Protein AF-A0A921I292-F1 (afdb_monomer_lite)

Structure (mmCIF, N/CA/C/O backbone):
data_AF-A0A921I292-F1
#
_entry.id   AF-A0A921I292-F1
#
loop_
_atom_site.group_PDB
_atom_site.id
_atom_site.type_symbol
_atom_site.label_atom_id
_atom_site.label_alt_id
_atom_site.label_comp_id
_atom_site.label_asym_id
_atom_site.label_entity_id
_atom_site.label_seq_id
_atom_site.pdbx_PDB_ins_code
_atom_site.Cartn_x
_atom_site.Cartn_y
_atom_site.Cartn_z
_atom_site.occupancy
_atom_site.B_iso_or_equiv
_atom_site.auth_seq_id
_atom_site.auth_comp_id
_atom_site.auth_asym_id
_atom_site.auth_atom_id
_atom_site.pdbx_PDB_model_num
ATOM 1 N N . MET A 1 1 ? 20.360 -8.940 -9.419 1.00 85.31 1 MET A N 1
ATOM 2 C CA . MET A 1 1 ? 18.921 -9.292 -9.342 1.00 85.31 1 MET A CA 1
ATOM 3 C C . MET A 1 1 ? 18.353 -9.293 -10.749 1.00 85.31 1 MET A C 1
ATOM 5 O O . MET A 1 1 ? 18.567 -8.322 -11.462 1.00 85.31 1 MET A O 1
ATOM 9 N N . ARG A 1 2 ? 17.648 -10.358 -11.144 1.00 90.44 2 ARG A N 1
ATOM 10 C CA . ARG A 1 2 ? 16.913 -10.426 -12.415 1.00 90.44 2 ARG A CA 1
ATOM 11 C C . ARG A 1 2 ? 15.430 -10.169 -12.155 1.00 90.44 2 ARG A C 1
ATOM 13 O O . ARG A 1 2 ? 14.880 -10.734 -11.214 1.00 90.44 2 ARG A O 1
ATOM 20 N N . TYR A 1 3 ? 14.807 -9.328 -12.969 1.00 89.00 3 TYR A N 1
ATOM 21 C CA . TYR A 1 3 ? 13.394 -8.970 -12.884 1.00 89.00 3 TYR A CA 1
ATOM 22 C C . TYR A 1 3 ? 12.724 -9.167 -14.245 1.00 89.00 3 TYR A C 1
ATOM 24 O O . TYR A 1 3 ? 13.229 -8.684 -15.257 1.00 89.00 3 TYR A O 1
ATOM 32 N N . THR A 1 4 ? 11.608 -9.893 -14.266 1.00 89.19 4 THR A N 1
ATOM 33 C CA . THR A 1 4 ? 10.878 -10.253 -15.495 1.00 89.19 4 THR A CA 1
ATOM 34 C C . THR A 1 4 ? 9.365 -10.027 -15.394 1.00 89.19 4 THR A C 1
ATOM 36 O O . THR A 1 4 ? 8.661 -10.272 -16.366 1.00 89.19 4 THR A O 1
ATOM 39 N N . ASP A 1 5 ? 8.842 -9.586 -14.242 1.00 87.69 5 ASP A N 1
ATOM 40 C CA . ASP A 1 5 ? 7.397 -9.367 -14.037 1.00 87.69 5 ASP A CA 1
ATOM 41 C C . ASP A 1 5 ? 6.979 -8.006 -14.613 1.00 87.69 5 ASP A C 1
ATOM 43 O O . ASP A 1 5 ? 6.753 -7.046 -13.883 1.00 87.69 5 ASP A O 1
ATOM 47 N N . PHE A 1 6 ? 6.944 -7.904 -15.942 1.00 86.19 6 PHE A N 1
ATOM 48 C CA . PHE A 1 6 ? 6.505 -6.703 -16.650 1.00 86.19 6 PHE A CA 1
ATOM 49 C C . PHE A 1 6 ? 5.076 -6.852 -17.170 1.00 86.19 6 PHE A C 1
ATOM 51 O O . PHE A 1 6 ? 4.727 -7.831 -17.829 1.00 86.19 6 PHE A O 1
ATOM 58 N N . HIS A 1 7 ? 4.258 -5.829 -16.942 1.00 86.38 7 HIS A N 1
ATOM 59 C CA . HIS A 1 7 ? 2.909 -5.710 -17.485 1.00 86.38 7 HIS A CA 1
ATOM 60 C C . HIS A 1 7 ? 2.916 -4.760 -18.686 1.00 86.38 7 HIS A C 1
ATOM 62 O O . HIS A 1 7 ? 2.647 -3.568 -18.548 1.00 86.38 7 HIS A O 1
ATOM 68 N N . ILE A 1 8 ? 3.284 -5.274 -19.859 1.00 87.38 8 ILE A N 1
ATOM 69 C CA . ILE A 1 8 ? 3.409 -4.476 -21.087 1.00 87.38 8 ILE A CA 1
ATOM 70 C C . ILE A 1 8 ? 2.078 -4.438 -21.838 1.00 87.38 8 ILE A C 1
ATOM 72 O O . ILE A 1 8 ? 1.461 -5.475 -22.080 1.00 87.38 8 ILE A O 1
ATOM 76 N N . SER A 1 9 ? 1.651 -3.240 -22.232 1.00 85.75 9 SER A N 1
ATOM 77 C CA . SER A 1 9 ? 0.504 -3.025 -23.114 1.00 85.75 9 SER A CA 1
ATOM 78 C C . SER A 1 9 ? 0.921 -2.187 -24.318 1.00 85.75 9 SER A C 1
ATOM 80 O O . SER A 1 9 ? 1.410 -1.066 -24.192 1.00 85.75 9 SER A O 1
ATOM 82 N N . ILE A 1 10 ? 0.733 -2.720 -25.520 1.00 82.12 10 ILE A N 1
ATOM 83 C CA . ILE A 1 10 ? 1.115 -2.022 -26.746 1.00 82.12 10 ILE A CA 1
ATOM 84 C C . ILE A 1 10 ? -0.141 -1.359 -27.309 1.00 82.12 10 ILE A C 1
ATOM 86 O O . ILE A 1 10 ? -1.095 -2.039 -27.677 1.00 82.12 10 ILE A O 1
ATOM 90 N N . SER A 1 11 ? -0.158 -0.024 -27.324 1.00 79.31 11 SER A N 1
ATOM 91 C CA . SER A 1 11 ? -1.245 0.771 -27.898 1.00 79.31 11 SER A CA 1
ATOM 92 C C . SER A 1 11 ? -0.832 1.274 -29.271 1.00 79.31 11 SER A C 1
ATOM 94 O O . SER A 1 11 ? 0.197 1.945 -29.392 1.00 79.31 11 SER A O 1
ATOM 96 N N . ALA A 1 12 ? -1.656 1.002 -30.286 1.00 76.56 12 ALA A N 1
ATOM 97 C CA . ALA A 1 12 ? -1.381 1.453 -31.642 1.00 76.56 12 ALA A CA 1
ATOM 98 C C . ALA A 1 12 ? -1.211 2.978 -31.709 1.00 76.56 12 ALA A C 1
ATOM 100 O O . ALA A 1 12 ? -0.274 3.493 -32.315 1.00 76.56 12 ALA A O 1
ATOM 101 N N . GLU A 1 13 ? -2.052 3.709 -30.977 1.00 75.62 13 GLU A N 1
ATOM 102 C CA . GLU A 1 13 ? -1.988 5.165 -30.915 1.00 75.62 13 GLU A CA 1
ATOM 103 C C . GLU A 1 13 ? -0.668 5.666 -30.306 1.00 75.62 13 GLU A C 1
ATOM 105 O O . GLU A 1 13 ? -0.074 6.620 -30.807 1.00 75.62 13 GLU A O 1
ATOM 110 N N . GLU A 1 14 ? -0.186 5.038 -29.230 1.00 77.50 14 GLU A N 1
ATOM 111 C CA . GLU A 1 14 ? 1.039 5.469 -28.546 1.00 77.50 14 GLU A CA 1
ATOM 112 C C . GLU A 1 14 ? 2.295 5.156 -29.360 1.00 77.50 14 GLU A C 1
ATOM 114 O O . GLU A 1 14 ? 3.178 6.009 -29.466 1.00 77.50 14 GLU A O 1
ATOM 119 N N . VAL A 1 15 ? 2.344 3.987 -29.999 1.00 81.56 15 VAL A N 1
ATOM 120 C CA . VAL A 1 15 ? 3.438 3.608 -30.904 1.00 81.56 15 VAL A CA 1
ATOM 121 C C . VAL A 1 15 ? 3.451 4.514 -32.139 1.00 81.56 15 VAL A C 1
ATOM 123 O O . VAL A 1 15 ? 4.502 5.034 -32.508 1.00 81.56 15 VAL A O 1
ATOM 126 N N . CYS A 1 16 ? 2.297 4.807 -32.747 1.00 75.50 16 CYS A N 1
ATOM 127 C CA . CYS A 1 16 ? 2.229 5.746 -33.870 1.00 75.50 16 CYS A CA 1
ATOM 128 C C . CYS A 1 16 ? 2.653 7.171 -33.471 1.00 75.50 16 CYS A C 1
ATOM 130 O O . CYS A 1 16 ? 3.308 7.857 -34.258 1.00 75.50 16 CYS A O 1
ATOM 132 N N . ARG A 1 17 ? 2.356 7.625 -32.241 1.00 74.38 17 ARG A N 1
ATOM 133 C CA . ARG A 1 17 ? 2.871 8.912 -31.728 1.00 74.38 17 ARG A CA 1
ATOM 134 C C . ARG A 1 17 ? 4.394 8.936 -31.642 1.00 74.38 17 ARG A C 1
ATOM 136 O O . ARG A 1 17 ? 4.972 10.009 -31.814 1.00 74.38 17 ARG A O 1
ATOM 143 N N . LEU A 1 18 ? 5.042 7.796 -31.389 1.00 75.94 18 LEU A N 1
ATOM 144 C CA . LEU A 1 18 ? 6.500 7.727 -31.442 1.00 75.94 18 LEU A CA 1
ATOM 145 C C . LEU A 1 18 ? 7.005 8.009 -32.855 1.00 75.94 18 LEU A C 1
ATOM 147 O O . LEU A 1 18 ? 8.065 8.600 -32.968 1.00 75.94 18 LEU A O 1
ATOM 151 N N . LEU A 1 19 ? 6.266 7.671 -33.914 1.00 75.69 19 LEU A N 1
ATOM 152 C CA . LEU A 1 19 ? 6.715 7.841 -35.298 1.00 75.69 19 LEU A CA 1
ATOM 153 C C . LEU A 1 19 ? 6.533 9.273 -35.856 1.00 75.69 19 LEU A C 1
ATOM 155 O O . LEU A 1 19 ? 7.443 9.742 -36.541 1.00 75.69 19 LEU A O 1
ATOM 159 N N . ASP A 1 20 ? 5.470 10.011 -35.496 1.00 66.75 20 ASP A N 1
ATOM 160 C CA . ASP A 1 20 ? 5.117 11.319 -36.102 1.00 66.75 20 ASP A CA 1
ATOM 161 C C . ASP A 1 20 ? 5.014 12.498 -35.104 1.00 66.75 20 ASP A C 1
ATOM 163 O O . ASP A 1 20 ? 3.939 12.919 -34.668 1.00 66.75 20 ASP A O 1
ATOM 167 N N . GLY A 1 21 ? 6.159 13.119 -34.804 1.00 55.59 21 GLY A N 1
ATOM 168 C CA . GLY A 1 21 ? 6.324 14.167 -33.785 1.00 55.59 21 GLY A CA 1
ATOM 169 C C . GLY A 1 21 ? 5.550 15.490 -33.944 1.00 55.59 21 GLY A C 1
ATOM 170 O O . GLY A 1 21 ? 5.610 16.291 -33.022 1.00 55.59 21 GLY A O 1
ATOM 171 N N . HIS A 1 22 ? 4.809 15.757 -35.028 1.00 46.91 22 HIS A N 1
ATOM 172 C CA . HIS A 1 22 ? 3.841 16.872 -35.114 1.00 46.91 22 HIS A CA 1
ATOM 173 C C . HIS A 1 22 ? 2.863 16.685 -36.305 1.00 46.91 22 HIS A C 1
ATOM 175 O O . HIS A 1 22 ? 3.133 17.138 -37.408 1.00 46.91 22 HIS A O 1
ATOM 181 N N . LYS A 1 23 ? 1.689 16.082 -36.048 1.00 44.75 23 LYS A N 1
ATOM 182 C CA . LYS A 1 23 ? 0.450 16.040 -36.875 1.00 44.75 23 LYS A CA 1
ATOM 183 C C . LYS A 1 23 ? 0.517 15.601 -38.366 1.00 44.75 23 LYS A C 1
ATOM 185 O O . LYS A 1 23 ? 0.842 16.384 -39.250 1.00 44.75 23 LYS A O 1
ATOM 190 N N . SER A 1 24 ? -0.227 14.511 -38.605 1.00 48.78 24 SER A N 1
ATOM 191 C CA . SER A 1 24 ? -1.336 14.317 -39.574 1.00 48.78 24 SER A CA 1
ATOM 192 C C . SER A 1 24 ? -1.117 13.500 -40.862 1.00 48.78 24 SER A C 1
ATOM 194 O O . SER A 1 24 ? -0.179 13.713 -41.616 1.00 48.78 24 SER A O 1
ATOM 196 N N . THR A 1 25 ? -2.139 12.661 -41.122 1.00 48.88 25 THR A N 1
ATOM 197 C CA . THR A 1 25 ? -2.563 11.909 -42.331 1.00 48.88 25 THR A CA 1
ATOM 198 C C . THR A 1 25 ? -2.186 10.431 -42.498 1.00 48.88 25 THR A C 1
ATOM 200 O O . THR A 1 25 ? -2.932 9.745 -43.186 1.00 48.88 25 THR A O 1
ATOM 203 N N . LEU A 1 26 ? -1.179 9.892 -41.802 1.00 51.66 26 LEU A N 1
ATOM 204 C CA . LEU A 1 26 ? -0.771 8.474 -41.937 1.00 51.66 26 LEU A CA 1
ATOM 205 C C . LEU A 1 26 ? -1.348 7.507 -40.880 1.00 51.66 26 LEU A C 1
ATOM 207 O O . LEU A 1 26 ? -1.236 6.295 -41.023 1.00 51.66 26 LEU A O 1
ATOM 211 N N . GLY A 1 27 ? -1.978 8.023 -39.820 1.00 58.56 27 GLY A N 1
ATOM 212 C CA . GLY A 1 27 ? -2.317 7.232 -38.628 1.00 58.56 27 GLY A CA 1
ATOM 213 C C . GLY A 1 27 ? -3.423 6.180 -38.779 1.00 58.56 27 GLY A C 1
ATOM 214 O O . GLY A 1 27 ? -3.615 5.423 -37.844 1.00 58.56 27 GLY A O 1
ATOM 215 N N . GLY A 1 28 ? -4.158 6.137 -39.897 1.00 66.19 28 GLY A N 1
ATOM 216 C CA . GLY A 1 28 ? -5.174 5.101 -40.137 1.00 66.19 28 GLY A CA 1
ATOM 217 C C . GLY A 1 28 ? -4.547 3.800 -40.637 1.00 66.19 28 GLY A C 1
ATOM 218 O O . GLY A 1 28 ? -4.597 2.787 -39.955 1.00 66.19 28 GLY A O 1
ATOM 219 N N . GLU A 1 29 ? -3.873 3.866 -41.787 1.00 71.44 29 GLU A N 1
ATOM 220 C CA . GLU A 1 29 ? -3.235 2.704 -42.425 1.00 71.44 29 GLU A CA 1
ATOM 221 C C . GLU A 1 29 ? -2.084 2.135 -41.575 1.00 71.44 29 GLU A C 1
ATOM 223 O O . GLU A 1 29 ? -1.950 0.923 -41.449 1.00 71.44 29 GLU A O 1
ATOM 228 N N . LEU A 1 30 ? -1.289 2.993 -40.916 1.00 77.62 30 LEU A N 1
ATOM 229 C CA . LEU A 1 30 ? -0.231 2.530 -40.006 1.00 77.62 30 LEU A CA 1
ATOM 230 C C . LEU A 1 30 ? -0.777 1.870 -38.735 1.00 77.62 30 LEU A C 1
ATOM 232 O O . LEU A 1 30 ? -0.116 0.991 -38.193 1.00 77.62 30 LEU A O 1
ATOM 236 N N . ALA A 1 31 ? -1.938 2.308 -38.238 1.00 77.75 31 ALA A N 1
ATOM 237 C CA . ALA A 1 31 ? -2.540 1.714 -37.048 1.00 77.75 31 ALA A CA 1
ATOM 238 C C . ALA A 1 31 ? -3.139 0.338 -37.355 1.00 77.75 31 ALA A C 1
ATOM 240 O O . ALA A 1 31 ? -2.957 -0.569 -36.553 1.00 77.75 31 ALA A O 1
ATOM 241 N N . GLU A 1 32 ? -3.783 0.172 -38.515 1.00 81.12 32 GLU A N 1
ATOM 242 C CA . GLU A 1 32 ? -4.291 -1.128 -38.974 1.00 81.12 32 GLU A CA 1
ATOM 243 C C . GLU A 1 32 ? -3.146 -2.138 -39.140 1.00 81.12 32 GLU A C 1
ATOM 245 O O . GLU A 1 32 ? -3.191 -3.220 -38.558 1.00 81.12 32 GLU A O 1
ATOM 250 N N . GLU A 1 33 ? -2.067 -1.758 -39.835 1.00 85.88 33 GLU A N 1
ATOM 251 C CA . GLU A 1 33 ? -0.892 -2.627 -39.996 1.00 85.88 33 GLU A CA 1
ATOM 252 C C . GLU A 1 33 ? -0.244 -2.964 -38.643 1.00 85.88 33 GLU A C 1
ATOM 254 O O . GLU A 1 33 ? 0.167 -4.096 -38.389 1.00 85.88 33 GLU A O 1
ATOM 259 N N . LEU A 1 34 ? -0.172 -1.985 -37.739 1.00 85.31 34 LEU A N 1
ATOM 260 C CA . LEU A 1 34 ? 0.359 -2.191 -36.400 1.00 85.31 34 LEU A CA 1
ATOM 261 C C . LEU A 1 34 ? -0.502 -3.160 -35.586 1.00 85.31 34 LEU A C 1
ATOM 263 O O . LEU A 1 34 ? 0.058 -4.030 -34.924 1.00 85.31 34 LEU A O 1
ATOM 267 N N . GLU A 1 35 ? -1.830 -3.036 -35.638 1.00 86.38 35 GLU A N 1
ATOM 268 C CA . GLU A 1 35 ? -2.764 -3.957 -34.980 1.00 86.38 35 GLU A CA 1
ATOM 269 C C . GLU A 1 35 ? -2.569 -5.402 -35.459 1.00 86.38 35 GLU A C 1
ATOM 271 O O . GLU A 1 35 ? -2.573 -6.318 -34.632 1.00 86.38 35 GLU A O 1
ATOM 276 N N . GLU A 1 36 ? -2.311 -5.610 -36.753 1.00 89.31 36 GLU A N 1
ATOM 277 C CA . GLU A 1 36 ? -1.980 -6.930 -37.307 1.00 89.31 36 GLU A CA 1
ATOM 278 C C . GLU A 1 36 ? -0.639 -7.474 -36.789 1.00 89.31 36 GLU A C 1
ATOM 280 O O . GLU A 1 36 ? -0.488 -8.683 -36.604 1.00 89.31 36 GLU A O 1
ATOM 285 N N . MET A 1 37 ? 0.326 -6.594 -36.509 1.00 93.00 37 MET A N 1
ATOM 286 C CA . MET A 1 37 ? 1.648 -6.955 -35.986 1.00 93.00 37 MET A CA 1
ATOM 287 C C . MET A 1 37 ? 1.663 -7.248 -34.476 1.00 93.00 37 MET A C 1
ATOM 289 O O . MET A 1 37 ? 2.570 -7.939 -34.004 1.00 93.00 37 MET A O 1
ATOM 293 N N . LEU A 1 38 ? 0.701 -6.737 -33.695 1.00 89.81 38 LEU A N 1
ATOM 294 C CA . LEU A 1 38 ? 0.727 -6.840 -32.226 1.00 89.81 38 LEU A CA 1
ATOM 295 C C . LEU A 1 38 ? 0.804 -8.280 -31.689 1.00 89.81 38 LEU A C 1
ATOM 297 O O . LEU A 1 38 ? 1.604 -8.498 -30.776 1.00 89.81 38 LEU A O 1
ATOM 301 N N . PRO A 1 39 ? 0.032 -9.266 -32.194 1.00 92.38 39 PRO A N 1
ATOM 302 C CA . PRO A 1 39 ? 0.107 -10.635 -31.686 1.00 92.38 39 PRO A CA 1
ATOM 303 C C . PRO A 1 39 ? 1.517 -11.224 -31.803 1.00 92.38 39 PRO A C 1
ATOM 305 O O . PRO A 1 39 ? 2.040 -11.759 -30.829 1.00 92.38 39 PRO A O 1
ATOM 308 N N . GLU A 1 40 ? 2.164 -11.044 -32.958 1.00 94.25 40 GLU A N 1
ATOM 309 C CA . GLU A 1 40 ? 3.535 -11.510 -33.187 1.00 94.25 40 GLU A CA 1
ATOM 310 C C . GLU A 1 40 ? 4.543 -10.737 -32.324 1.00 94.25 40 GLU A C 1
ATOM 312 O O . GLU A 1 40 ? 5.479 -11.322 -31.776 1.00 94.25 40 GLU A O 1
ATOM 317 N N . ALA A 1 41 ? 4.334 -9.431 -32.133 1.00 92.88 41 ALA A N 1
ATOM 318 C CA . ALA A 1 41 ? 5.174 -8.630 -31.250 1.00 92.88 41 ALA A CA 1
ATOM 319 C C . ALA A 1 41 ? 5.148 -9.145 -29.801 1.00 92.88 41 ALA A C 1
ATOM 321 O O . ALA A 1 41 ? 6.198 -9.227 -29.164 1.00 92.88 41 ALA A O 1
ATOM 322 N N . PHE A 1 42 ? 3.969 -9.517 -29.285 1.00 92.38 42 PHE A N 1
ATOM 323 C CA . PHE A 1 42 ? 3.828 -10.098 -27.947 1.00 92.38 42 PHE A CA 1
ATOM 324 C C . PHE A 1 42 ? 4.451 -11.492 -27.840 1.00 92.38 42 PHE A C 1
ATOM 326 O O . PHE A 1 42 ? 5.038 -11.798 -26.806 1.00 92.38 42 PHE A O 1
ATOM 333 N N . GLU A 1 43 ? 4.374 -12.319 -28.886 1.00 94.06 43 GLU A N 1
ATOM 334 C CA . GLU A 1 43 ? 5.048 -13.628 -28.919 1.00 94.06 43 GLU A CA 1
ATOM 335 C C . GLU A 1 43 ? 6.579 -13.500 -28.900 1.00 94.06 43 GLU A C 1
ATOM 337 O O . GLU A 1 43 ? 7.263 -14.341 -28.318 1.00 94.06 43 GLU A O 1
ATOM 342 N N . ARG A 1 44 ? 7.120 -12.440 -29.512 1.00 95.19 44 ARG A N 1
ATOM 343 C CA . ARG A 1 44 ? 8.565 -12.156 -29.580 1.00 95.19 44 ARG A CA 1
ATOM 344 C C . ARG A 1 44 ? 9.112 -11.396 -28.368 1.00 95.19 44 ARG A C 1
ATOM 346 O O . ARG A 1 44 ? 10.330 -11.256 -28.244 1.00 95.19 44 ARG A O 1
ATOM 353 N N . LEU A 1 45 ? 8.248 -10.850 -27.514 1.00 95.06 45 LEU A N 1
ATOM 354 C CA . LEU A 1 45 ? 8.634 -10.004 -26.388 1.00 95.06 45 LEU A CA 1
ATOM 355 C C . LEU A 1 45 ? 9.145 -10.851 -25.214 1.00 95.06 45 LEU A C 1
ATOM 357 O O . LEU A 1 45 ? 8.395 -11.604 -24.597 1.00 95.06 45 LEU A O 1
ATOM 361 N N . GLU A 1 46 ? 10.405 -10.650 -24.833 1.00 94.25 46 GLU A N 1
ATOM 362 C CA . GLU A 1 46 ? 11.028 -11.288 -23.670 1.00 94.25 46 GLU A CA 1
ATOM 363 C C . GLU A 1 46 ? 11.589 -10.204 -22.736 1.00 94.25 46 GLU A C 1
ATOM 365 O O . GLU A 1 46 ? 12.792 -9.928 -22.738 1.00 94.25 46 GLU A O 1
ATOM 370 N N . PRO A 1 47 ? 10.736 -9.536 -21.942 1.00 94.81 47 PRO A N 1
ATOM 371 C CA . PRO A 1 47 ? 11.130 -8.349 -21.206 1.00 94.81 47 PRO A CA 1
ATOM 372 C C . PRO A 1 47 ? 11.929 -8.742 -19.962 1.00 94.81 47 PRO A C 1
ATOM 374 O O . PRO A 1 47 ? 11.475 -9.517 -19.115 1.00 94.81 47 PRO A O 1
ATOM 377 N N . GLN A 1 48 ? 13.138 -8.201 -19.838 1.00 94.94 48 GLN A N 1
ATOM 378 C CA . GLN A 1 48 ? 14.038 -8.513 -18.731 1.00 94.94 48 GLN A CA 1
ATOM 379 C C . GLN A 1 48 ? 14.742 -7.260 -18.225 1.00 94.94 48 GLN A C 1
ATOM 381 O O . GLN A 1 48 ? 15.099 -6.367 -18.996 1.00 94.94 48 GLN A O 1
ATOM 386 N N . ALA A 1 49 ? 14.979 -7.223 -16.918 1.00 96.00 49 ALA A N 1
ATOM 387 C CA . ALA A 1 49 ? 15.855 -6.256 -16.287 1.00 96.00 49 ALA A CA 1
ATOM 388 C C . ALA A 1 49 ? 16.861 -6.926 -15.355 1.00 96.00 49 ALA A C 1
ATOM 390 O O . ALA A 1 49 ? 16.547 -7.881 -14.641 1.00 96.00 49 ALA A O 1
ATOM 391 N N . PHE A 1 50 ? 18.067 -6.375 -15.336 1.00 95.19 50 PHE A N 1
ATOM 392 C CA . PHE A 1 50 ? 19.180 -6.809 -14.508 1.00 95.19 50 PHE A CA 1
ATOM 393 C C . PHE A 1 50 ? 19.639 -5.636 -13.659 1.00 95.19 50 PHE A C 1
ATOM 395 O O . PHE A 1 50 ? 19.962 -4.572 -14.181 1.00 95.19 50 PHE A O 1
ATOM 402 N N . LEU A 1 51 ? 19.641 -5.833 -12.346 1.00 94.12 51 LEU A N 1
ATOM 403 C CA . LEU A 1 51 ? 19.941 -4.810 -11.355 1.00 94.12 51 LEU A CA 1
ATOM 404 C C . LEU A 1 51 ? 21.121 -5.261 -10.496 1.00 94.12 51 LEU A C 1
ATOM 406 O O . LEU A 1 51 ? 21.084 -6.361 -9.934 1.00 94.12 51 LEU A O 1
ATOM 410 N N . GLY A 1 52 ? 22.130 -4.411 -10.339 1.00 91.25 52 GLY A N 1
ATOM 411 C CA . GLY A 1 52 ? 23.274 -4.676 -9.466 1.00 91.25 52 GLY A CA 1
ATOM 412 C C . GLY A 1 52 ? 23.830 -3.403 -8.847 1.00 91.25 52 GLY A C 1
ATOM 413 O O . GLY A 1 52 ? 23.893 -2.371 -9.507 1.00 91.25 52 GLY A O 1
ATOM 414 N N . VAL A 1 53 ? 24.222 -3.476 -7.577 1.00 91.25 53 VAL A N 1
ATOM 415 C CA . VAL A 1 53 ? 24.892 -2.375 -6.874 1.00 91.25 53 VAL A CA 1
ATOM 416 C C . VAL A 1 53 ? 26.397 -2.590 -6.961 1.00 91.25 53 VAL A C 1
ATOM 418 O O . VAL A 1 53 ? 26.870 -3.706 -6.745 1.00 91.25 53 VAL A O 1
ATOM 421 N N . GLY A 1 54 ? 27.141 -1.538 -7.284 1.00 89.56 54 GLY A N 1
ATOM 422 C CA . GLY A 1 54 ? 28.599 -1.571 -7.330 1.00 89.56 54 GLY A CA 1
ATOM 423 C C . GLY A 1 54 ? 29.208 -0.183 -7.199 1.00 89.56 54 GLY A C 1
ATOM 424 O O . GLY A 1 54 ? 28.496 0.819 -7.155 1.00 89.56 54 GLY A O 1
ATOM 425 N N . ASP A 1 55 ? 30.532 -0.126 -7.149 1.00 88.75 55 ASP A N 1
ATOM 426 C CA . ASP A 1 55 ? 31.291 1.123 -7.105 1.00 88.75 55 ASP A CA 1
ATOM 427 C C . ASP A 1 55 ? 31.193 1.910 -8.425 1.00 88.75 55 ASP A C 1
ATOM 429 O O . ASP A 1 55 ? 30.798 1.374 -9.471 1.00 88.75 55 ASP A O 1
ATOM 433 N N . THR A 1 56 ? 31.571 3.186 -8.375 1.00 84.50 56 THR A N 1
ATOM 434 C CA . THR A 1 56 ? 31.668 4.075 -9.541 1.00 84.50 56 THR A CA 1
ATOM 435 C C . THR A 1 56 ? 33.112 4.424 -9.924 1.00 84.50 56 THR A C 1
ATOM 437 O O . THR A 1 56 ? 33.334 5.448 -10.573 1.00 84.50 56 THR A O 1
ATOM 440 N N . GLU A 1 57 ? 34.100 3.627 -9.507 1.00 79.56 57 GLU A N 1
ATOM 441 C CA . GLU A 1 57 ? 35.515 3.900 -9.789 1.00 79.56 57 GLU A CA 1
ATOM 442 C C . GLU A 1 57 ? 35.801 3.803 -11.296 1.00 79.56 57 GLU A C 1
ATOM 444 O O . GLU A 1 57 ? 35.288 2.917 -11.983 1.00 79.56 57 GLU A O 1
ATOM 449 N N . ASP A 1 58 ? 36.602 4.740 -11.814 1.00 73.62 58 ASP A N 1
ATOM 450 C CA . ASP A 1 58 ? 37.061 4.817 -13.212 1.00 73.62 58 ASP A CA 1
ATOM 451 C C . ASP A 1 58 ? 35.963 4.929 -14.295 1.00 73.62 58 ASP A C 1
ATOM 453 O O . ASP A 1 58 ? 36.249 4.790 -15.486 1.00 73.62 58 ASP A O 1
ATOM 457 N N . VAL A 1 59 ? 34.704 5.190 -13.916 1.00 78.12 59 VAL A N 1
ATOM 458 C CA . VAL A 1 59 ? 33.557 5.213 -14.854 1.00 78.12 59 VAL A CA 1
ATOM 459 C C . VAL A 1 59 ? 32.697 6.477 -14.792 1.00 78.12 59 VAL A C 1
ATOM 461 O O . VAL A 1 59 ? 31.706 6.574 -15.514 1.00 78.12 59 VAL A O 1
ATOM 464 N N . LEU A 1 60 ? 33.071 7.454 -13.963 1.00 80.31 60 LEU A N 1
ATOM 465 C CA . LEU A 1 60 ? 32.454 8.782 -13.909 1.00 80.31 60 LEU A CA 1
ATOM 466 C C . LEU A 1 60 ? 33.446 9.856 -14.359 1.00 80.31 60 LEU A C 1
ATOM 468 O O . LEU A 1 60 ? 34.659 9.675 -14.275 1.00 80.31 60 LEU A O 1
ATOM 472 N N . TYR A 1 61 ? 32.927 11.000 -14.804 1.00 76.25 61 TYR A N 1
ATOM 473 C CA . TYR A 1 61 ? 33.747 12.200 -14.960 1.00 76.25 61 TYR A CA 1
ATOM 474 C C . TYR A 1 61 ? 34.310 12.619 -13.589 1.00 76.25 61 TYR A C 1
ATOM 476 O O . TYR A 1 61 ? 33.601 12.527 -12.588 1.00 76.25 61 TYR A O 1
ATOM 484 N N . GLU A 1 62 ? 35.563 13.091 -13.531 1.00 62.91 62 GLU A N 1
ATOM 485 C CA . GLU A 1 62 ? 36.261 13.411 -12.266 1.00 62.91 62 GLU A CA 1
ATOM 486 C C . GLU A 1 62 ? 35.473 14.374 -11.359 1.00 62.91 62 GLU A C 1
ATOM 488 O O . GLU A 1 62 ? 35.544 14.279 -10.138 1.00 62.91 62 GLU A O 1
ATOM 493 N N . GLU A 1 63 ? 34.683 15.275 -11.946 1.00 62.81 63 GLU A N 1
ATOM 494 C CA . GLU A 1 63 ? 33.852 16.247 -11.223 1.00 62.81 63 GLU A CA 1
ATOM 495 C C . GLU A 1 63 ? 32.609 15.623 -10.552 1.00 62.81 63 GLU A C 1
ATOM 497 O O . GLU A 1 63 ? 32.025 16.232 -9.654 1.00 62.81 63 GLU A O 1
ATOM 502 N N . GLU A 1 64 ? 32.193 14.422 -10.968 1.00 63.28 64 GLU A N 1
ATOM 503 C CA . GLU A 1 64 ? 31.001 13.724 -10.460 1.00 63.28 64 GLU A CA 1
ATOM 504 C C . GLU A 1 64 ? 31.321 12.601 -9.458 1.00 63.28 64 GLU A C 1
ATOM 506 O O . GLU A 1 64 ? 30.416 12.140 -8.747 1.00 63.28 64 GLU A O 1
ATOM 511 N N . ALA A 1 65 ? 32.583 12.165 -9.401 1.00 64.19 65 ALA A N 1
ATOM 512 C CA . ALA A 1 65 ? 33.038 11.044 -8.591 1.00 64.19 65 ALA A CA 1
ATOM 513 C C . ALA A 1 65 ? 33.275 11.455 -7.127 1.00 64.19 65 ALA A C 1
ATOM 515 O O . ALA A 1 65 ? 34.161 12.250 -6.816 1.00 64.19 65 ALA A O 1
ATOM 516 N N . GLU A 1 66 ? 32.499 10.876 -6.210 1.00 73.88 66 GLU A N 1
ATOM 517 C CA . GLU A 1 66 ? 32.771 10.939 -4.772 1.00 73.88 66 GLU A CA 1
ATOM 518 C C . GLU A 1 66 ? 33.535 9.672 -4.342 1.00 73.88 66 GLU A C 1
ATOM 520 O O . GLU A 1 66 ? 33.293 8.575 -4.849 1.00 73.88 66 GLU A O 1
ATOM 525 N N . GLU A 1 67 ? 34.485 9.805 -3.413 1.00 66.81 67 GLU A N 1
ATOM 526 C CA . GLU A 1 67 ? 35.277 8.668 -2.929 1.00 66.81 67 GLU A CA 1
ATOM 527 C C . GLU A 1 67 ? 34.373 7.646 -2.213 1.00 66.81 67 GLU A C 1
ATOM 529 O O . GLU A 1 67 ? 33.642 7.989 -1.280 1.00 66.81 67 GLU A O 1
ATOM 534 N N . GLY A 1 68 ? 34.401 6.385 -2.661 1.00 71.75 68 GLY A N 1
ATOM 535 C CA . GLY A 1 68 ? 33.531 5.321 -2.140 1.00 71.75 68 GLY A CA 1
ATOM 536 C C . GLY A 1 68 ? 32.057 5.431 -2.558 1.00 71.75 68 GLY A C 1
ATOM 537 O O . GLY A 1 68 ? 31.194 4.853 -1.896 1.00 71.75 68 GLY A O 1
ATOM 538 N N . GLN A 1 69 ? 31.754 6.184 -3.618 1.00 83.12 69 GLN A N 1
ATOM 539 C CA . GLN A 1 69 ? 30.413 6.300 -4.186 1.00 83.12 69 GLN A CA 1
ATOM 540 C C . GLN A 1 69 ? 29.946 4.972 -4.803 1.00 83.12 69 GLN A C 1
ATOM 542 O O . GLN A 1 69 ? 30.616 4.378 -5.647 1.00 83.12 69 GLN A O 1
ATOM 547 N N . GLU A 1 70 ? 28.751 4.535 -4.407 1.00 90.38 70 GLU A N 1
ATOM 548 C CA . GLU A 1 70 ? 28.072 3.378 -4.994 1.00 90.38 70 GLU A CA 1
ATOM 549 C C . GLU A 1 70 ? 26.989 3.824 -5.981 1.00 90.38 70 GLU A C 1
ATOM 551 O O . GLU A 1 70 ? 26.357 4.878 -5.825 1.00 90.38 70 GLU A O 1
ATOM 556 N N . ALA A 1 71 ? 26.736 2.993 -6.983 1.00 92.00 71 ALA A N 1
ATOM 557 C CA . ALA A 1 71 ? 25.650 3.158 -7.926 1.00 92.00 71 ALA A CA 1
ATOM 558 C C . ALA A 1 71 ? 24.876 1.855 -8.112 1.00 92.00 71 ALA A C 1
ATOM 560 O O . ALA A 1 71 ? 25.423 0.753 -8.057 1.00 92.00 71 ALA A O 1
ATOM 561 N N . LEU A 1 72 ? 23.582 2.001 -8.370 1.00 93.00 72 LEU A N 1
ATOM 562 C CA . LEU A 1 72 ? 22.741 0.927 -8.864 1.00 93.00 72 LEU A CA 1
ATOM 563 C C . LEU A 1 72 ? 22.745 0.967 -10.392 1.00 93.00 72 LEU A C 1
ATOM 565 O O . LEU A 1 72 ? 22.278 1.929 -11.001 1.00 93.00 72 LEU A O 1
ATOM 569 N N . TYR A 1 73 ? 23.250 -0.099 -10.993 1.00 93.81 73 TYR A N 1
ATOM 570 C CA . TYR A 1 73 ? 23.293 -0.319 -12.429 1.00 93.81 73 TYR A CA 1
ATOM 571 C C . TYR A 1 73 ? 22.086 -1.147 -12.850 1.00 93.81 73 TYR A C 1
ATOM 573 O O . TYR A 1 73 ? 21.866 -2.241 -12.323 1.00 93.81 73 TYR A O 1
ATOM 581 N N . VAL A 1 74 ? 21.315 -0.625 -13.799 1.00 94.69 74 VAL A N 1
ATOM 582 C CA . VAL A 1 74 ? 20.100 -1.252 -14.315 1.00 94.69 74 VAL A CA 1
ATOM 583 C C . VAL A 1 74 ? 20.218 -1.389 -15.824 1.00 94.69 74 VAL A C 1
ATOM 585 O O . VAL A 1 74 ? 20.351 -0.394 -16.532 1.00 94.69 74 VAL A O 1
ATOM 588 N N . ILE A 1 75 ? 20.152 -2.620 -16.322 1.00 95.19 75 ILE A N 1
ATOM 589 C CA . ILE A 1 75 ? 20.061 -2.908 -17.754 1.00 95.19 75 ILE A CA 1
ATOM 590 C C . ILE A 1 75 ? 18.691 -3.500 -18.038 1.00 95.19 75 ILE A C 1
ATOM 592 O O . ILE A 1 75 ? 18.255 -4.410 -17.339 1.00 95.19 75 ILE A O 1
ATOM 596 N N . THR A 1 76 ? 18.026 -2.991 -19.066 1.00 95.50 76 THR A N 1
ATOM 597 C CA . THR A 1 76 ? 16.728 -3.470 -19.552 1.00 95.50 76 THR A CA 1
ATOM 598 C C . THR A 1 76 ? 16.839 -3.921 -20.992 1.00 95.50 76 THR A C 1
ATOM 600 O O . THR A 1 76 ? 17.583 -3.317 -21.759 1.00 95.50 76 THR A O 1
ATOM 603 N N . THR A 1 77 ? 16.096 -4.958 -21.366 1.00 95.75 77 THR A N 1
ATOM 604 C CA . THR A 1 77 ? 16.021 -5.440 -22.746 1.00 95.75 77 THR A CA 1
ATOM 605 C C . THR A 1 77 ? 14.649 -6.029 -23.045 1.00 95.75 77 THR A C 1
ATOM 607 O O . THR A 1 77 ? 14.033 -6.646 -22.176 1.00 95.75 77 THR A O 1
ATOM 610 N N . VAL A 1 78 ? 14.179 -5.858 -24.280 1.00 95.50 78 VAL A N 1
ATOM 611 C CA . VAL A 1 78 ? 12.953 -6.511 -24.779 1.00 95.50 78 VAL A CA 1
ATOM 612 C C . VAL A 1 78 ? 13.198 -7.926 -25.314 1.00 95.50 78 VAL A C 1
ATOM 614 O O . VAL A 1 78 ? 12.254 -8.579 -25.757 1.00 95.50 78 VAL A O 1
ATOM 617 N N . GLY A 1 79 ? 14.453 -8.386 -25.288 1.00 94.06 79 GLY A N 1
ATOM 618 C CA . GLY A 1 79 ? 14.863 -9.688 -25.803 1.00 94.06 79 GLY A CA 1
ATOM 619 C C . GLY A 1 79 ? 15.341 -9.653 -27.254 1.00 94.06 79 GLY A C 1
ATOM 620 O O . GLY A 1 79 ? 15.096 -8.701 -27.998 1.00 94.06 79 GLY A O 1
ATOM 621 N N . GLU A 1 80 ? 16.052 -10.707 -27.657 1.00 94.38 80 GLU A N 1
ATOM 622 C CA . GLU A 1 80 ? 16.672 -10.799 -28.987 1.00 94.38 80 GLU A CA 1
ATOM 623 C C . GLU A 1 80 ? 15.622 -10.911 -30.098 1.00 94.38 80 GLU A C 1
ATOM 625 O O . GLU A 1 80 ? 15.749 -10.253 -31.128 1.00 94.38 80 GLU A O 1
ATOM 630 N N . ALA A 1 81 ? 14.555 -11.684 -29.872 1.00 94.75 81 ALA A N 1
ATOM 631 C CA . ALA A 1 81 ? 13.528 -11.938 -30.880 1.00 94.75 81 ALA A CA 1
ATOM 632 C C . ALA A 1 81 ? 12.799 -10.657 -31.318 1.00 94.75 81 ALA A C 1
ATOM 634 O O . ALA A 1 81 ? 12.650 -10.425 -32.518 1.00 94.75 81 ALA A O 1
ATOM 635 N N . LEU A 1 82 ? 12.385 -9.804 -30.372 1.00 94.44 82 LEU A N 1
ATOM 636 C CA . LEU A 1 82 ? 11.769 -8.517 -30.703 1.00 94.44 82 LEU A CA 1
ATOM 637 C C . LEU A 1 82 ? 12.809 -7.492 -31.179 1.00 94.44 82 LEU A C 1
ATOM 639 O O . LEU A 1 82 ? 12.558 -6.756 -32.131 1.00 94.44 82 LEU A O 1
ATOM 643 N N . SER A 1 83 ? 13.998 -7.465 -30.567 1.00 93.38 83 SER A N 1
ATOM 644 C CA . SER A 1 83 ? 15.063 -6.532 -30.951 1.00 93.38 83 SER A CA 1
ATOM 645 C C . SER A 1 83 ? 15.591 -6.755 -32.372 1.00 93.38 83 SER A C 1
ATOM 647 O O . SER A 1 83 ? 16.029 -5.793 -33.001 1.00 93.38 83 SER A O 1
ATOM 649 N N . GLY A 1 84 ? 15.628 -7.999 -32.852 1.00 92.88 84 GLY A N 1
ATOM 650 C CA . GLY A 1 84 ? 16.119 -8.356 -34.186 1.00 92.88 84 GLY A CA 1
ATOM 651 C C . GLY A 1 84 ? 15.064 -8.239 -35.288 1.00 92.88 84 GLY A C 1
ATOM 652 O O . GLY A 1 84 ? 15.415 -8.203 -36.470 1.00 92.88 84 GLY A O 1
ATOM 653 N N . TRP A 1 85 ? 13.785 -8.139 -34.916 1.00 95.69 85 TRP A N 1
ATOM 654 C CA . TRP A 1 85 ? 12.655 -8.237 -35.841 1.00 95.69 85 TRP A CA 1
ATOM 655 C C . TRP A 1 85 ? 12.641 -7.137 -36.905 1.00 95.69 85 TRP A C 1
ATOM 657 O O . TRP A 1 85 ? 12.439 -7.418 -38.087 1.00 95.69 85 TRP A O 1
ATOM 667 N N . SER A 1 86 ? 12.958 -5.892 -36.533 1.00 94.38 86 SER A N 1
ATOM 668 C CA . SER A 1 86 ? 13.059 -4.794 -37.505 1.00 94.38 86 SER A CA 1
ATOM 669 C C . SER A 1 86 ? 14.116 -5.084 -38.582 1.00 94.38 86 SER A C 1
ATOM 671 O O . SER A 1 86 ? 13.889 -4.850 -39.768 1.00 94.38 86 SER A O 1
ATOM 673 N N . GLY A 1 87 ? 15.252 -5.677 -38.202 1.00 91.94 87 GLY A N 1
ATOM 674 C CA . GLY A 1 87 ? 16.314 -6.082 -39.126 1.00 91.94 87 GLY A CA 1
ATOM 675 C C . GLY A 1 87 ? 15.964 -7.286 -40.013 1.00 91.94 87 GLY A C 1
ATOM 676 O O . GLY A 1 87 ? 16.523 -7.425 -41.104 1.00 91.94 87 GLY A O 1
ATOM 677 N N . GLU A 1 88 ? 15.065 -8.170 -39.574 1.00 94.12 88 GLU A N 1
ATOM 678 C CA . GLU A 1 88 ? 14.478 -9.232 -40.409 1.00 94.12 88 GLU A CA 1
ATOM 679 C C . GLU A 1 88 ? 13.601 -8.620 -41.504 1.00 94.12 88 GLU A C 1
ATOM 681 O O . GLU A 1 88 ? 13.875 -8.813 -42.689 1.00 94.12 88 GLU A O 1
ATOM 686 N N . LEU A 1 89 ? 12.651 -7.772 -41.112 1.00 94.00 89 LEU A N 1
ATOM 687 C CA . LEU A 1 89 ? 11.698 -7.122 -42.014 1.00 94.00 89 LEU A CA 1
ATOM 688 C C . LEU A 1 89 ? 12.387 -6.213 -43.046 1.00 94.00 89 LEU A C 1
ATOM 690 O O . LEU A 1 89 ? 12.045 -6.237 -44.230 1.00 94.00 89 LEU A O 1
ATOM 694 N N . PHE A 1 90 ? 13.440 -5.485 -42.651 1.00 93.06 90 PHE A N 1
ATOM 695 C CA . PHE A 1 90 ? 14.245 -4.708 -43.603 1.00 93.06 90 PHE A CA 1
ATOM 696 C C . PHE A 1 90 ? 14.928 -5.584 -44.664 1.00 93.06 90 PHE A C 1
ATOM 698 O O . PHE A 1 90 ? 15.057 -5.155 -45.812 1.00 93.06 90 PHE A O 1
ATOM 705 N N . ARG A 1 91 ? 15.368 -6.803 -44.318 1.00 94.38 91 ARG A N 1
ATOM 706 C CA . ARG A 1 91 ? 15.978 -7.738 -45.286 1.00 94.38 91 ARG A CA 1
ATOM 707 C C . ARG A 1 91 ? 14.949 -8.337 -46.240 1.00 94.38 91 ARG A C 1
ATOM 709 O O . ARG A 1 91 ? 15.303 -8.656 -47.373 1.00 94.38 91 ARG A O 1
ATOM 716 N N . GLU A 1 92 ? 13.706 -8.465 -45.795 1.00 94.06 92 GLU A N 1
ATOM 717 C CA . GLU A 1 92 ? 12.571 -8.930 -46.600 1.00 94.06 92 GLU A CA 1
ATOM 718 C C . GLU A 1 92 ? 11.994 -7.830 -47.508 1.00 94.06 92 GLU A C 1
ATOM 720 O O . GLU A 1 92 ? 11.255 -8.122 -48.446 1.00 94.06 92 GLU A O 1
ATOM 725 N N . GLY A 1 93 ? 12.399 -6.574 -47.290 1.00 92.38 93 GLY A N 1
ATOM 726 C CA . GLY A 1 93 ? 11.981 -5.414 -48.076 1.00 92.38 93 GLY A CA 1
ATOM 727 C C . GLY A 1 93 ? 10.731 -4.712 -47.541 1.00 92.38 93 GLY A C 1
ATOM 728 O O . GLY A 1 93 ? 10.257 -3.773 -48.181 1.00 92.38 93 GLY A O 1
ATOM 729 N N . ASP A 1 94 ? 10.221 -5.119 -46.376 1.00 91.69 94 ASP A N 1
ATOM 730 C CA . ASP A 1 94 ? 9.059 -4.503 -45.734 1.00 91.69 94 ASP A CA 1
ATOM 731 C C . ASP A 1 94 ? 9.488 -3.384 -44.773 1.00 91.69 94 ASP A C 1
ATOM 733 O O . ASP A 1 94 ? 9.573 -3.533 -43.551 1.00 91.69 94 ASP A O 1
ATOM 737 N N . CYS A 1 95 ? 9.822 -2.231 -45.355 1.00 89.94 95 CYS A N 1
ATOM 738 C CA . CYS A 1 95 ? 10.340 -1.086 -44.609 1.00 89.94 95 CYS A CA 1
ATOM 739 C C . CYS A 1 95 ? 9.331 -0.505 -43.605 1.00 89.94 95 CYS A C 1
ATOM 741 O O . CYS A 1 95 ? 9.749 0.031 -42.580 1.00 89.94 95 CYS A O 1
ATOM 743 N N . VAL A 1 96 ? 8.025 -0.579 -43.889 1.00 88.38 96 VAL A N 1
ATOM 744 C CA . VAL A 1 96 ? 6.990 -0.012 -43.008 1.00 88.38 96 VAL A CA 1
ATOM 745 C C . VAL A 1 96 ? 6.856 -0.870 -41.758 1.00 88.38 96 VAL A C 1
ATOM 747 O O . VAL A 1 96 ? 6.965 -0.338 -40.651 1.00 88.38 96 VAL A O 1
ATOM 750 N N . LYS A 1 97 ? 6.737 -2.195 -41.915 1.00 90.25 97 LYS A N 1
ATOM 751 C CA . LYS A 1 97 ? 6.732 -3.112 -40.768 1.00 90.25 97 LYS A CA 1
ATOM 752 C C . LYS A 1 97 ? 8.019 -3.019 -39.975 1.00 90.25 97 LYS A C 1
ATOM 754 O O . LYS A 1 97 ? 7.977 -3.005 -38.752 1.00 90.25 97 LYS A O 1
ATOM 759 N N . ALA A 1 98 ? 9.163 -2.895 -40.643 1.00 91.69 98 ALA A N 1
ATOM 760 C CA . ALA A 1 98 ? 10.436 -2.755 -39.952 1.00 91.69 98 ALA A CA 1
ATOM 761 C C . ALA A 1 98 ? 10.477 -1.514 -39.041 1.00 91.69 98 ALA A C 1
ATOM 763 O O . ALA A 1 98 ? 10.934 -1.602 -37.901 1.00 91.69 98 ALA A O 1
ATOM 764 N N . MET A 1 99 ? 9.954 -0.374 -39.509 1.00 90.25 99 MET A N 1
ATOM 765 C CA . MET A 1 99 ? 9.828 0.843 -38.698 1.00 90.25 99 MET A CA 1
ATOM 766 C C . MET A 1 99 ? 8.831 0.680 -37.543 1.00 90.25 99 MET A C 1
ATOM 768 O O . MET A 1 99 ? 9.097 1.160 -36.441 1.00 90.25 99 MET A O 1
ATOM 772 N N . LEU A 1 100 ? 7.701 0.004 -37.776 1.00 90.38 100 LEU A N 1
ATOM 773 C CA . LEU A 1 100 ? 6.706 -0.279 -36.738 1.00 90.38 100 LEU A CA 1
ATOM 774 C C . LEU A 1 100 ? 7.274 -1.209 -35.659 1.00 90.38 100 LEU A C 1
ATOM 776 O O . LEU A 1 100 ? 7.171 -0.888 -34.481 1.00 90.38 100 LEU A O 1
ATOM 780 N N . ALA A 1 101 ? 7.944 -2.298 -36.039 1.00 92.44 101 ALA A N 1
ATOM 781 C CA . ALA A 1 101 ? 8.618 -3.217 -35.121 1.00 92.44 101 ALA A CA 1
ATOM 782 C C . ALA A 1 101 ? 9.646 -2.498 -34.231 1.00 92.44 101 ALA A C 1
ATOM 784 O O . ALA A 1 101 ? 9.707 -2.737 -33.024 1.00 92.44 101 ALA A O 1
ATOM 785 N N . ASP A 1 102 ? 10.415 -1.575 -34.812 1.00 91.75 102 ASP A N 1
ATOM 786 C CA . ASP A 1 102 ? 11.388 -0.763 -34.080 1.00 91.75 102 ASP A CA 1
ATOM 787 C C . ASP A 1 102 ? 10.714 0.156 -33.044 1.00 91.75 102 ASP A C 1
ATOM 789 O O . ASP A 1 102 ? 11.135 0.209 -31.886 1.00 91.75 102 ASP A O 1
ATOM 793 N N . ALA A 1 103 ? 9.614 0.808 -33.435 1.00 90.31 103 ALA A N 1
ATOM 794 C CA . ALA A 1 103 ? 8.825 1.667 -32.555 1.00 90.31 103 ALA A CA 1
ATOM 795 C C . ALA A 1 103 ? 8.093 0.885 -31.451 1.00 90.31 103 ALA A C 1
ATOM 797 O O . ALA A 1 103 ? 7.975 1.381 -30.329 1.00 90.31 103 ALA A O 1
ATOM 798 N N . ILE A 1 104 ? 7.628 -0.336 -31.737 1.00 92.00 104 ILE A N 1
ATOM 799 C CA . ILE A 1 104 ? 7.052 -1.242 -30.733 1.00 92.00 104 ILE A CA 1
ATOM 800 C C . ILE A 1 104 ? 8.103 -1.575 -29.673 1.00 92.00 104 ILE A C 1
ATOM 802 O O . ILE A 1 104 ? 7.825 -1.458 -28.480 1.00 92.00 104 ILE A O 1
ATOM 806 N N . ALA A 1 105 ? 9.314 -1.954 -30.090 1.00 93.69 105 ALA A N 1
ATOM 807 C CA . ALA A 1 105 ? 10.393 -2.279 -29.165 1.00 93.69 105 ALA A CA 1
ATOM 808 C C . ALA A 1 105 ? 10.753 -1.087 -28.258 1.00 93.69 105 ALA A C 1
ATOM 810 O O . ALA A 1 105 ? 10.895 -1.259 -27.045 1.00 93.69 105 ALA A O 1
ATOM 811 N N . ASP A 1 106 ? 10.827 0.126 -28.815 1.00 90.56 106 ASP A N 1
ATOM 812 C CA . ASP A 1 106 ? 11.067 1.349 -28.037 1.00 90.56 106 ASP A CA 1
ATOM 813 C C . ASP A 1 106 ? 9.932 1.633 -27.045 1.00 90.56 106 ASP A C 1
ATOM 815 O O . ASP A 1 106 ? 10.183 1.929 -25.874 1.00 90.56 106 ASP A O 1
ATOM 819 N N . HIS A 1 107 ? 8.676 1.489 -27.479 1.00 89.56 107 HIS A N 1
ATOM 820 C CA . HIS A 1 107 ? 7.505 1.648 -26.612 1.00 89.56 107 HIS A CA 1
ATOM 821 C C . HIS A 1 107 ? 7.541 0.686 -25.421 1.00 89.56 107 HIS A C 1
ATOM 823 O O . HIS A 1 107 ? 7.330 1.104 -24.278 1.00 89.56 107 HIS A O 1
ATOM 829 N N . CYS A 1 108 ? 7.879 -0.582 -25.666 1.00 91.81 108 CYS A N 1
ATOM 830 C CA . CYS A 1 108 ? 8.052 -1.588 -24.621 1.00 91.81 108 CYS A CA 1
ATOM 831 C C . CYS A 1 108 ? 9.154 -1.188 -23.627 1.00 91.81 108 CYS A C 1
ATOM 833 O O . CYS A 1 108 ? 8.901 -1.181 -22.421 1.00 91.81 108 CYS A O 1
ATOM 835 N N . LEU A 1 109 ? 10.337 -0.772 -24.100 1.00 90.94 109 LEU A N 1
ATOM 836 C CA . LEU A 1 109 ? 11.424 -0.300 -23.226 1.00 90.94 109 LEU A CA 1
ATOM 837 C C . LEU A 1 109 ? 10.992 0.882 -22.347 1.00 90.94 109 LEU A C 1
ATOM 839 O O . LEU A 1 109 ? 11.300 0.916 -21.153 1.00 90.94 109 LEU A O 1
ATOM 843 N N . PHE A 1 110 ? 10.235 1.836 -22.895 1.00 86.81 110 PHE A N 1
ATOM 844 C CA . PHE A 1 110 ? 9.741 2.981 -22.125 1.00 86.81 110 PHE A CA 1
ATOM 845 C C . PHE A 1 110 ? 8.714 2.595 -21.061 1.00 86.81 110 PHE A C 1
ATOM 847 O O . PHE A 1 110 ? 8.668 3.215 -19.995 1.00 86.81 110 PHE A O 1
ATOM 854 N N . GLN A 1 111 ? 7.881 1.588 -21.319 1.00 87.31 111 GLN A N 1
ATOM 855 C CA . GLN A 1 111 ? 6.981 1.058 -20.297 1.00 87.31 111 GLN A CA 1
ATOM 856 C C . GLN A 1 111 ? 7.745 0.311 -19.204 1.00 87.31 111 GLN A C 1
ATOM 858 O O . GLN A 1 111 ? 7.444 0.503 -18.023 1.00 87.31 111 GLN A O 1
ATOM 863 N N . MET A 1 112 ? 8.755 -0.478 -19.579 1.00 91.62 112 MET A N 1
ATOM 864 C CA . MET A 1 112 ? 9.618 -1.184 -18.631 1.00 91.62 112 MET A CA 1
ATOM 865 C C . MET A 1 112 ? 10.330 -0.212 -17.683 1.00 91.62 112 MET A C 1
ATOM 867 O O . MET A 1 112 ? 10.292 -0.415 -16.471 1.00 91.62 112 MET A O 1
ATOM 871 N N . ASP A 1 113 ? 10.898 0.882 -18.204 1.00 87.06 113 ASP A N 1
ATOM 872 C CA . ASP A 1 113 ? 11.517 1.949 -17.401 1.00 87.06 113 ASP A CA 1
ATOM 873 C C . ASP A 1 113 ? 10.572 2.468 -16.305 1.00 87.06 113 ASP A C 1
ATOM 875 O O . ASP A 1 113 ? 10.939 2.530 -15.133 1.00 87.06 113 ASP A O 1
ATOM 879 N N . ARG A 1 114 ? 9.314 2.761 -16.651 1.00 83.00 114 ARG A N 1
ATOM 880 C CA . ARG A 1 114 ? 8.321 3.258 -15.683 1.00 83.00 114 ARG A CA 1
ATOM 881 C C . ARG A 1 114 ? 7.988 2.226 -14.607 1.00 83.00 114 ARG A C 1
ATOM 883 O O . ARG A 1 114 ? 7.786 2.600 -13.453 1.00 83.00 114 ARG A O 1
ATOM 890 N N . GLN A 1 115 ? 7.917 0.950 -14.980 1.00 84.38 115 GLN A N 1
ATOM 891 C CA . GLN A 1 115 ? 7.574 -0.141 -14.063 1.00 84.38 115 GLN A CA 1
ATOM 892 C C . GLN A 1 115 ? 8.720 -0.497 -13.111 1.00 84.38 115 GLN A C 1
ATOM 894 O O . GLN A 1 115 ? 8.463 -0.945 -11.997 1.00 84.38 115 GLN A O 1
ATOM 899 N N . LEU A 1 116 ? 9.974 -0.221 -13.486 1.00 88.31 116 LEU A N 1
ATOM 900 C CA . LEU A 1 116 ? 11.144 -0.476 -12.638 1.00 88.31 116 LEU A CA 1
ATOM 901 C C . LEU A 1 116 ? 11.302 0.483 -11.462 1.00 88.31 116 LEU A C 1
ATOM 903 O O . LEU A 1 116 ? 12.084 0.198 -10.552 1.00 88.31 116 LEU A O 1
ATOM 907 N N . ARG A 1 117 ? 10.540 1.578 -11.435 1.00 83.81 117 ARG A N 1
ATOM 908 C CA . ARG A 1 117 ? 10.590 2.553 -10.346 1.00 83.81 117 ARG A CA 1
ATOM 909 C C . ARG A 1 117 ? 10.364 1.908 -8.978 1.00 83.81 117 ARG A C 1
ATOM 911 O O . ARG A 1 117 ? 11.160 2.125 -8.069 1.00 83.81 117 ARG A O 1
ATOM 918 N N . GLU A 1 118 ? 9.304 1.118 -8.828 1.00 77.94 118 GLU A N 1
ATOM 919 C CA . GLU A 1 118 ? 8.971 0.488 -7.544 1.00 77.94 118 GLU A CA 1
ATOM 920 C C . GLU A 1 118 ? 9.988 -0.593 -7.130 1.00 77.94 118 GLU A C 1
ATOM 922 O O . GLU A 1 118 ? 10.493 -0.507 -6.009 1.00 77.94 118 GLU A O 1
ATOM 927 N N . PRO A 1 119 ? 10.388 -1.548 -7.998 1.00 80.94 119 PRO A N 1
ATOM 928 C CA . PRO A 1 119 ? 11.455 -2.500 -7.685 1.00 80.94 119 PRO A CA 1
ATOM 929 C C . PRO A 1 119 ? 12.769 -1.839 -7.248 1.00 80.94 119 PRO A C 1
ATOM 931 O O . PRO A 1 119 ? 13.368 -2.254 -6.254 1.00 80.94 119 PRO A O 1
ATOM 934 N N . VAL A 1 120 ? 13.207 -0.786 -7.947 1.00 86.44 120 VAL A N 1
ATOM 935 C CA . VAL A 1 120 ? 14.440 -0.061 -7.607 1.00 86.44 120 VAL A CA 1
ATOM 936 C C . VAL A 1 120 ? 14.306 0.656 -6.265 1.00 86.44 120 VAL A C 1
ATOM 938 O O . VAL A 1 120 ? 15.174 0.515 -5.403 1.00 86.44 120 VAL A O 1
ATOM 941 N N . LEU A 1 121 ? 13.213 1.395 -6.049 1.00 80.38 121 LEU A N 1
ATOM 942 C CA . LEU A 1 121 ? 12.979 2.076 -4.774 1.00 80.38 121 LEU A CA 1
ATOM 943 C C . LEU A 1 121 ? 12.861 1.082 -3.613 1.00 80.38 121 LEU A C 1
ATOM 945 O O . LEU A 1 121 ? 13.370 1.358 -2.525 1.00 80.38 121 LEU A O 1
ATOM 949 N N . GLY A 1 122 ? 12.240 -0.077 -3.838 1.00 74.44 122 GLY A N 1
ATOM 950 C CA . GLY A 1 122 ? 12.178 -1.180 -2.882 1.00 74.44 122 GLY A CA 1
ATOM 951 C C . GLY A 1 122 ? 13.568 -1.677 -2.485 1.00 74.44 122 GLY A C 1
ATOM 952 O O . GLY A 1 122 ? 13.870 -1.752 -1.292 1.00 74.44 122 GLY A O 1
ATOM 953 N N . LEU A 1 123 ? 14.442 -1.921 -3.466 1.00 81.88 123 LEU A N 1
ATOM 954 C CA . LEU A 1 123 ? 15.830 -2.328 -3.232 1.00 81.88 123 LEU A CA 1
ATOM 955 C C . LEU A 1 123 ? 16.603 -1.272 -2.424 1.00 81.88 123 LEU A C 1
ATOM 957 O O . LEU A 1 123 ? 17.234 -1.599 -1.417 1.00 81.88 123 LEU A O 1
ATOM 961 N N . CYS A 1 124 ? 16.507 0.005 -2.811 1.00 81.50 124 CYS A N 1
ATOM 962 C CA . CYS A 1 124 ? 17.151 1.103 -2.087 1.00 81.50 124 CYS A CA 1
ATOM 963 C C . CYS A 1 124 ? 16.656 1.190 -0.634 1.00 81.50 124 CYS A C 1
ATOM 965 O O . CYS A 1 124 ? 17.458 1.323 0.292 1.00 81.50 124 CYS A O 1
ATOM 967 N N . ARG A 1 125 ? 15.344 1.050 -0.400 1.00 75.69 125 ARG A N 1
ATOM 968 C CA . ARG A 1 125 ? 14.755 1.071 0.950 1.00 75.69 125 ARG A CA 1
ATOM 969 C C . ARG A 1 125 ? 15.260 -0.068 1.827 1.00 75.69 125 ARG A C 1
ATOM 971 O O . ARG A 1 125 ? 15.595 0.199 2.984 1.00 75.69 125 ARG A O 1
ATOM 978 N N . GLN A 1 126 ? 15.330 -1.286 1.286 1.00 73.69 126 GLN A N 1
ATOM 979 C CA . GLN A 1 126 ? 15.843 -2.470 1.987 1.00 73.69 126 GLN A CA 1
ATOM 980 C C . GLN A 1 126 ? 17.304 -2.291 2.410 1.00 73.69 126 GLN A C 1
ATOM 982 O O . GLN A 1 126 ? 17.666 -2.649 3.527 1.00 73.69 126 GLN A O 1
ATOM 987 N N . GLN A 1 127 ? 18.124 -1.675 1.557 1.00 78.75 127 GLN A N 1
ATOM 988 C CA . GLN A 1 127 ? 19.533 -1.393 1.856 1.00 78.75 127 GLN A CA 1
ATOM 989 C C . GLN A 1 127 ? 19.741 -0.118 2.687 1.00 78.75 127 GLN A C 1
ATOM 991 O O . GLN A 1 127 ? 20.855 0.183 3.105 1.00 78.75 127 GLN A O 1
ATOM 996 N N . GLY A 1 128 ? 18.675 0.640 2.954 1.00 77.88 128 GLY A N 1
ATOM 997 C CA . GLY A 1 128 ? 18.763 1.893 3.691 1.00 77.88 128 GLY A CA 1
ATOM 998 C C . GLY A 1 128 ? 19.500 2.996 2.928 1.00 77.88 128 GLY A C 1
ATOM 999 O O . GLY A 1 128 ? 20.182 3.805 3.555 1.00 77.88 128 GLY A O 1
ATOM 1000 N N . LEU A 1 129 ? 19.335 3.047 1.606 1.00 85.12 129 LEU A N 1
ATOM 1001 C CA . LEU A 1 129 ? 19.934 4.028 0.701 1.00 85.12 129 LEU A CA 1
ATOM 1002 C C . LEU A 1 129 ? 18.854 4.888 0.023 1.00 85.12 129 LEU A C 1
ATOM 1004 O O . LEU A 1 129 ? 17.706 4.467 -0.136 1.00 85.12 129 LEU A O 1
ATOM 1008 N N . GLY A 1 130 ? 19.222 6.106 -0.365 1.00 85.94 130 GLY A N 1
ATOM 1009 C CA . GLY A 1 130 ? 18.455 6.973 -1.260 1.00 85.94 130 GLY A CA 1
ATOM 1010 C C . GLY A 1 130 ? 19.064 7.024 -2.662 1.00 85.94 130 GLY A C 1
ATOM 1011 O O . GLY A 1 130 ? 20.138 6.478 -2.910 1.00 85.94 130 GLY A O 1
ATOM 1012 N N . ILE A 1 131 ? 18.391 7.723 -3.574 1.00 88.44 131 ILE A N 1
ATOM 1013 C CA . ILE A 1 131 ? 18.849 7.969 -4.945 1.00 88.44 131 ILE A CA 1
ATOM 1014 C C . ILE A 1 131 ? 19.196 9.448 -5.084 1.00 88.44 131 ILE A C 1
ATOM 1016 O O . ILE A 1 131 ? 18.313 10.313 -5.058 1.00 88.44 131 ILE A O 1
ATOM 1020 N N . ARG A 1 132 ? 20.488 9.732 -5.265 1.00 88.12 132 ARG A N 1
ATOM 1021 C CA . ARG A 1 132 ? 21.028 11.082 -5.448 1.00 88.12 132 ARG A CA 1
ATOM 1022 C C . ARG A 1 132 ? 20.661 11.648 -6.814 1.00 88.12 132 ARG A C 1
ATOM 1024 O O . ARG A 1 132 ? 20.259 12.807 -6.890 1.00 88.12 132 ARG A O 1
ATOM 1031 N N . ARG A 1 133 ? 20.825 10.840 -7.866 1.00 87.00 133 ARG A N 1
ATOM 1032 C CA . ARG A 1 133 ? 20.636 11.226 -9.272 1.00 87.00 133 ARG A CA 1
ATOM 1033 C C . ARG A 1 133 ? 20.588 9.989 -10.175 1.00 87.00 133 ARG A C 1
ATOM 1035 O O . ARG A 1 133 ? 21.240 8.993 -9.873 1.00 87.00 133 ARG A O 1
ATOM 1042 N N . ARG A 1 134 ? 19.879 10.090 -11.301 1.00 88.75 134 ARG A N 1
ATOM 1043 C CA . ARG A 1 134 ? 19.966 9.172 -12.446 1.00 88.75 134 ARG A CA 1
ATOM 1044 C C . ARG A 1 134 ? 20.923 9.729 -13.505 1.00 88.75 134 ARG A C 1
ATOM 1046 O O . ARG A 1 134 ? 20.810 10.902 -13.857 1.00 88.75 134 ARG A O 1
ATOM 1053 N N . LEU A 1 135 ? 21.823 8.887 -13.999 1.00 87.00 135 LEU A N 1
ATOM 1054 C CA . LEU A 1 135 ? 22.791 9.178 -15.053 1.00 87.00 135 LEU A CA 1
ATOM 1055 C C . LEU A 1 135 ? 22.417 8.453 -16.347 1.00 87.00 135 LEU A C 1
ATOM 1057 O O . LEU A 1 135 ? 22.002 7.288 -16.312 1.00 87.00 135 LEU A O 1
ATOM 1061 N N . GLU A 1 136 ? 22.640 9.117 -17.478 1.00 81.56 136 GLU A N 1
ATOM 1062 C CA . GLU A 1 136 ? 22.517 8.547 -18.820 1.00 81.56 136 GLU A CA 1
ATOM 1063 C C . GLU A 1 136 ? 23.805 8.761 -19.626 1.00 81.56 136 GLU A C 1
ATOM 1065 O O . GLU A 1 136 ? 24.310 9.877 -19.746 1.00 81.56 136 GLU A O 1
ATOM 1070 N N . ALA A 1 137 ? 24.358 7.689 -20.195 1.00 83.56 137 ALA A N 1
ATOM 1071 C CA . ALA A 1 137 ? 25.522 7.772 -21.074 1.00 83.56 137 ALA A CA 1
ATOM 1072 C C . ALA A 1 137 ? 25.100 8.144 -22.510 1.00 83.56 137 ALA A C 1
ATOM 1074 O O . ALA A 1 137 ? 24.057 7.675 -22.968 1.00 83.56 137 ALA A O 1
ATOM 1075 N N . PRO A 1 138 ? 25.892 8.945 -23.252 1.00 79.19 138 PRO A N 1
ATOM 1076 C CA . PRO A 1 138 ? 27.189 9.530 -22.881 1.00 79.19 138 PRO A CA 1
ATOM 1077 C C . PRO A 1 138 ? 27.099 10.849 -22.089 1.00 79.19 138 PRO A C 1
ATOM 1079 O O . PRO A 1 138 ? 28.118 11.479 -21.803 1.00 79.19 138 PRO A O 1
ATOM 1082 N N . GLN A 1 139 ? 25.888 11.335 -21.823 1.00 78.19 139 GLN A N 1
ATOM 1083 C CA . GLN A 1 139 ? 25.672 12.715 -21.404 1.00 78.19 139 GLN A CA 1
ATOM 1084 C C . GLN A 1 139 ? 26.150 12.997 -19.976 1.00 78.19 139 GLN A C 1
ATOM 1086 O O . GLN A 1 139 ? 26.857 13.976 -19.756 1.00 78.19 139 GLN A O 1
ATOM 1091 N N . ASP A 1 140 ? 25.768 12.153 -19.022 1.00 79.19 140 ASP A N 1
ATOM 1092 C CA . ASP A 1 140 ? 26.119 12.297 -17.606 1.00 79.19 140 ASP A CA 1
ATOM 1093 C C . ASP A 1 140 ? 27.332 11.438 -17.212 1.00 79.19 140 ASP A C 1
ATOM 1095 O O . ASP A 1 140 ? 27.952 11.672 -16.179 1.00 79.19 140 ASP A O 1
ATOM 1099 N N . ALA A 1 141 ? 27.678 10.438 -18.026 1.00 85.94 141 ALA A N 1
ATOM 1100 C CA . ALA A 1 141 ? 28.817 9.553 -17.802 1.00 85.94 141 ALA A CA 1
ATOM 1101 C C . ALA A 1 141 ? 29.420 9.073 -19.135 1.00 85.94 141 ALA A C 1
ATOM 1103 O O . ALA A 1 141 ? 28.689 8.979 -20.126 1.00 85.94 141 ALA A O 1
ATOM 1104 N N . PRO A 1 142 ? 30.719 8.723 -19.174 1.00 88.12 142 PRO A N 1
ATOM 1105 C CA . PRO A 1 142 ? 31.343 8.087 -20.332 1.00 88.12 142 PRO A CA 1
ATOM 1106 C C . PRO A 1 142 ? 30.598 6.821 -20.778 1.00 88.12 142 PRO A C 1
ATOM 1108 O O . PRO A 1 142 ? 30.002 6.112 -19.966 1.00 88.12 142 PRO A O 1
ATOM 1111 N N . MET A 1 143 ? 30.668 6.487 -22.068 1.00 89.19 143 MET A N 1
ATOM 1112 C CA . MET A 1 143 ? 30.008 5.288 -22.612 1.00 89.19 143 MET A CA 1
ATOM 1113 C C . MET A 1 143 ? 30.520 3.987 -21.977 1.00 89.19 143 MET A C 1
ATOM 1115 O O . MET A 1 143 ? 29.805 2.986 -21.937 1.00 89.19 143 MET A O 1
ATOM 1119 N N . GLU A 1 144 ? 31.744 3.996 -21.454 1.00 90.00 144 GLU A N 1
ATOM 1120 C CA . GLU A 1 144 ? 32.404 2.891 -20.764 1.00 90.00 144 GLU A CA 1
ATOM 1121 C C . GLU A 1 144 ? 31.613 2.394 -19.549 1.00 90.00 144 GLU A C 1
ATOM 1123 O O . GLU A 1 144 ? 31.702 1.209 -19.209 1.00 90.00 144 GLU A O 1
ATOM 1128 N N . ILE A 1 145 ? 30.770 3.246 -18.953 1.00 90.81 145 ILE A N 1
ATOM 1129 C CA . ILE A 1 145 ? 29.890 2.868 -17.844 1.00 90.81 145 ILE A CA 1
ATOM 1130 C C . ILE A 1 145 ? 28.967 1.696 -18.209 1.00 90.81 145 ILE A C 1
ATOM 1132 O O . ILE A 1 145 ? 28.618 0.893 -17.345 1.00 90.81 145 ILE A O 1
ATOM 1136 N N . GLN A 1 146 ? 28.642 1.517 -19.494 1.00 91.81 146 GLN A N 1
ATOM 1137 C CA . GLN A 1 146 ? 27.832 0.396 -19.976 1.00 91.81 146 GLN A CA 1
ATOM 1138 C C . GLN A 1 146 ? 28.522 -0.964 -19.786 1.00 91.81 146 GLN A C 1
ATOM 1140 O O . GLN A 1 146 ? 27.850 -1.963 -19.505 1.00 91.81 146 GLN A O 1
ATOM 1145 N N . LYS A 1 147 ? 29.861 -1.025 -19.875 1.00 91.81 147 LYS A N 1
ATOM 1146 C CA . LYS A 1 147 ? 30.618 -2.259 -19.587 1.00 91.81 147 LYS A CA 1
ATOM 1147 C C . LYS A 1 147 ? 30.546 -2.609 -18.107 1.00 91.81 147 LYS A C 1
ATOM 1149 O O . LYS A 1 147 ? 30.295 -3.762 -17.762 1.00 91.81 147 LYS A O 1
ATOM 1154 N N . LYS A 1 148 ? 30.729 -1.608 -17.242 1.00 91.75 148 LYS A N 1
ATOM 1155 C CA . LYS A 1 148 ? 30.603 -1.771 -15.789 1.00 91.75 148 LYS A CA 1
ATOM 1156 C C . LYS A 1 148 ? 29.186 -2.206 -15.423 1.00 91.75 148 LYS A C 1
ATOM 1158 O O . LYS A 1 148 ? 29.028 -3.159 -14.668 1.00 91.75 148 LYS A O 1
ATOM 1163 N N . ALA A 1 149 ? 28.167 -1.597 -16.031 1.00 92.88 149 ALA A N 1
ATOM 1164 C CA . ALA A 1 149 ? 26.778 -1.991 -15.835 1.00 92.88 149 ALA A CA 1
ATOM 1165 C C . ALA A 1 149 ? 26.543 -3.467 -16.191 1.00 92.88 149 ALA A C 1
ATOM 1167 O O . ALA A 1 149 ? 25.900 -4.179 -15.422 1.00 92.88 149 ALA A O 1
ATOM 1168 N N . LEU A 1 150 ? 27.102 -3.955 -17.308 1.00 93.50 150 LEU A N 1
ATOM 1169 C CA . LEU A 1 150 ? 26.980 -5.361 -17.716 1.00 93.50 150 LEU A CA 1
ATOM 1170 C C . LEU A 1 150 ? 27.626 -6.301 -16.689 1.00 93.50 150 LEU A C 1
ATOM 1172 O O . LEU A 1 150 ? 27.035 -7.315 -16.319 1.00 93.50 150 LEU A O 1
ATOM 1176 N N . GLN A 1 151 ? 28.815 -5.935 -16.206 1.00 91.62 151 GLN A N 1
ATOM 1177 C CA . GLN A 1 151 ? 29.567 -6.704 -15.217 1.00 91.62 151 GLN A CA 1
ATOM 1178 C C . GLN A 1 151 ? 28.852 -6.762 -13.860 1.00 91.62 151 GLN A C 1
ATOM 1180 O O . GLN A 1 151 ? 28.743 -7.832 -13.270 1.00 91.62 151 GLN A O 1
ATOM 1185 N N . VAL A 1 152 ? 28.377 -5.621 -13.357 1.00 91.81 152 VAL A N 1
ATOM 1186 C CA . VAL A 1 152 ? 27.817 -5.492 -12.001 1.00 91.81 152 VAL A CA 1
ATOM 1187 C C . VAL A 1 152 ? 26.381 -6.014 -11.919 1.00 91.81 152 VAL A C 1
ATOM 1189 O O . VAL A 1 152 ? 25.997 -6.618 -10.920 1.00 91.81 152 VAL A O 1
ATOM 1192 N N . SER A 1 153 ? 25.572 -5.806 -12.961 1.00 91.25 153 SER A N 1
ATOM 1193 C CA . SER A 1 153 ? 24.164 -6.236 -12.967 1.00 91.25 153 SER A CA 1
ATOM 1194 C C . SER A 1 153 ? 23.977 -7.751 -13.103 1.00 91.25 153 SER A C 1
ATOM 1196 O O . SER A 1 153 ? 22.903 -8.263 -12.775 1.00 91.25 153 SER A O 1
ATOM 1198 N N . GLY A 1 154 ? 24.999 -8.468 -13.588 1.00 90.06 154 GLY A N 1
ATOM 1199 C CA . GLY A 1 154 ? 24.909 -9.887 -13.942 1.00 90.06 154 GLY A CA 1
ATOM 1200 C C . GLY A 1 154 ? 24.184 -10.148 -15.268 1.00 90.06 154 GLY A C 1
ATOM 1201 O O . GLY A 1 154 ? 23.868 -11.293 -15.577 1.00 90.06 154 GLY A O 1
ATOM 1202 N N . ALA A 1 155 ? 23.926 -9.113 -16.076 1.00 91.88 155 ALA A N 1
ATOM 1203 C CA . ALA A 1 155 ? 23.230 -9.235 -17.360 1.00 91.88 155 ALA A CA 1
ATOM 1204 C C . ALA A 1 155 ? 23.928 -10.180 -18.358 1.00 91.88 155 ALA A C 1
ATOM 1206 O O . ALA A 1 155 ? 23.259 -10.805 -19.179 1.00 91.88 155 ALA A O 1
ATOM 1207 N N . GLY A 1 156 ? 25.252 -10.347 -18.251 1.00 90.00 156 GLY A N 1
ATOM 1208 C CA . GLY A 1 156 ? 26.000 -11.315 -19.061 1.00 90.00 156 GLY A CA 1
ATOM 1209 C C . GLY A 1 156 ? 25.547 -12.766 -18.859 1.00 90.00 156 GLY A C 1
ATOM 1210 O O . GLY A 1 156 ? 25.411 -13.511 -19.825 1.00 90.00 156 GLY A O 1
ATOM 1211 N N . GLU A 1 157 ? 25.221 -13.162 -17.624 1.00 87.31 157 GLU A N 1
ATOM 1212 C CA . GLU A 1 157 ? 24.656 -14.492 -17.332 1.00 87.31 157 GLU A CA 1
ATOM 1213 C C . GLU A 1 157 ? 23.233 -14.646 -17.891 1.00 87.31 157 GLU A C 1
ATOM 1215 O O . GLU A 1 157 ? 22.768 -15.754 -18.149 1.00 87.31 157 GLU A O 1
ATOM 1220 N N . GLY A 1 158 ? 22.554 -13.518 -18.111 1.00 82.06 158 GLY A N 1
ATOM 1221 C CA . GLY A 1 158 ? 21.251 -13.426 -18.758 1.00 82.06 158 GLY A CA 1
ATOM 1222 C C . GLY A 1 158 ? 21.291 -13.430 -20.287 1.00 82.06 158 GLY A C 1
ATOM 1223 O O . GLY A 1 158 ? 20.241 -13.254 -20.898 1.00 82.06 158 GLY A O 1
ATOM 1224 N N . GLY A 1 159 ? 22.463 -13.623 -20.901 1.00 86.69 159 GLY A N 1
ATOM 1225 C CA . GLY A 1 159 ? 22.623 -13.687 -22.356 1.00 86.69 159 GLY A CA 1
ATOM 1226 C C . GLY A 1 159 ? 22.837 -12.335 -23.038 1.00 86.69 159 GLY A C 1
ATOM 1227 O O . GLY A 1 159 ? 22.771 -12.269 -24.263 1.00 86.69 159 GLY A O 1
ATOM 1228 N N . MET A 1 160 ? 23.095 -11.265 -22.279 1.00 93.31 160 MET A N 1
ATOM 1229 C CA . MET A 1 160 ? 23.429 -9.965 -22.858 1.00 93.31 160 MET A CA 1
ATOM 1230 C C . MET A 1 160 ? 24.923 -9.838 -23.151 1.00 93.31 160 MET A C 1
ATOM 1232 O O . MET A 1 160 ? 25.772 -10.197 -22.336 1.00 93.31 160 MET A O 1
ATOM 1236 N N . GLU A 1 161 ? 25.247 -9.231 -24.285 1.00 93.62 161 GLU A N 1
ATOM 1237 C CA . GLU A 1 161 ? 26.623 -8.931 -24.680 1.00 93.62 161 GLU A CA 1
ATOM 1238 C C . GLU A 1 161 ? 26.800 -7.431 -24.919 1.00 93.62 161 GLU A C 1
ATOM 1240 O O . GLU A 1 161 ? 25.836 -6.697 -25.134 1.00 93.62 161 GLU A O 1
ATOM 1245 N N . ILE A 1 162 ? 28.047 -6.960 -24.911 1.00 93.44 162 ILE A N 1
ATOM 1246 C CA . ILE A 1 162 ? 28.389 -5.600 -25.326 1.00 93.44 162 ILE A CA 1
ATOM 1247 C C . ILE A 1 162 ? 29.525 -5.648 -26.345 1.00 93.44 162 ILE A C 1
ATOM 1249 O O . ILE A 1 162 ? 30.524 -6.343 -26.168 1.00 93.44 162 ILE A O 1
ATOM 1253 N N . THR A 1 163 ? 29.355 -4.919 -27.441 1.00 92.25 163 THR A N 1
ATOM 1254 C CA . THR A 1 163 ? 30.356 -4.825 -28.510 1.00 92.25 163 THR A CA 1
ATOM 1255 C C . THR A 1 163 ? 31.537 -3.934 -28.104 1.00 92.25 163 THR A C 1
ATOM 1257 O O . THR A 1 163 ? 31.452 -3.157 -27.151 1.00 92.25 163 THR A O 1
ATOM 1260 N N . GLU A 1 164 ? 32.643 -3.981 -28.857 1.00 86.00 164 GLU A N 1
ATOM 1261 C CA . GLU A 1 164 ? 33.767 -3.044 -28.663 1.00 86.00 164 GLU A CA 1
ATOM 1262 C C . GLU A 1 164 ? 33.334 -1.577 -28.805 1.00 86.00 164 GLU A C 1
ATOM 1264 O O . GLU A 1 164 ? 33.839 -0.717 -28.089 1.00 86.00 164 GLU A O 1
ATOM 1269 N N . GLY A 1 165 ? 32.346 -1.317 -29.671 1.00 87.38 165 GLY A N 1
ATOM 1270 C CA . GLY A 1 165 ? 31.700 -0.016 -29.849 1.00 87.38 165 GLY A CA 1
ATOM 1271 C C . GLY A 1 165 ? 30.683 0.351 -28.764 1.00 87.38 165 GLY A C 1
ATOM 1272 O O . GLY A 1 165 ? 29.935 1.303 -28.956 1.00 87.38 165 GLY A O 1
ATOM 1273 N N . LEU A 1 166 ? 30.635 -0.388 -27.649 1.00 90.12 166 LEU A N 1
ATOM 1274 C CA . LEU A 1 166 ? 29.801 -0.098 -26.475 1.00 90.12 166 LEU A CA 1
ATOM 1275 C C . LEU A 1 166 ? 28.288 -0.181 -26.731 1.00 90.12 166 LEU A C 1
ATOM 1277 O O . LEU A 1 166 ? 27.507 0.385 -25.977 1.00 90.12 166 LEU A O 1
ATOM 1281 N N . MET A 1 167 ? 27.868 -0.899 -27.776 1.00 90.00 167 MET A N 1
ATOM 1282 C CA . MET A 1 167 ? 26.456 -1.213 -28.017 1.00 90.00 167 MET A CA 1
ATOM 1283 C C . MET A 1 167 ? 26.103 -2.581 -27.444 1.00 90.00 167 MET A C 1
ATOM 1285 O O . MET A 1 167 ? 26.830 -3.549 -27.699 1.00 90.00 167 MET A O 1
ATOM 1289 N N . TYR A 1 168 ? 24.983 -2.658 -26.725 1.00 93.75 168 TYR A N 1
ATOM 1290 C CA . TYR A 1 168 ? 24.437 -3.915 -26.224 1.00 93.75 168 TYR A CA 1
ATOM 1291 C C . TYR A 1 168 ? 23.911 -4.820 -27.340 1.00 93.75 168 TYR A C 1
ATOM 1293 O O . TYR A 1 168 ? 23.518 -4.369 -28.418 1.00 93.75 168 TYR A O 1
ATOM 1301 N N . ARG A 1 169 ? 23.878 -6.115 -27.037 1.00 91.25 169 ARG A N 1
ATOM 1302 C CA . ARG A 1 169 ? 23.083 -7.129 -27.723 1.00 91.25 169 ARG A CA 1
ATOM 1303 C C . ARG A 1 169 ? 22.219 -7.843 -26.682 1.00 91.25 169 ARG A C 1
ATOM 1305 O O . ARG A 1 169 ? 22.795 -8.346 -25.714 1.00 91.25 169 ARG A O 1
ATOM 1312 N N . PRO A 1 170 ? 20.885 -7.856 -26.836 1.00 93.88 170 PRO A N 1
ATOM 1313 C CA . PRO A 1 170 ? 20.101 -7.272 -27.937 1.00 93.88 170 PRO A CA 1
ATOM 1314 C C . PRO A 1 170 ? 20.233 -5.742 -28.051 1.00 93.88 170 PRO A C 1
ATOM 1316 O O . PRO A 1 170 ? 20.490 -5.067 -27.053 1.00 93.88 170 PRO A O 1
ATOM 1319 N N . VAL A 1 171 ? 20.087 -5.180 -29.258 1.00 90.12 171 VAL A N 1
ATOM 1320 C CA . VAL A 1 171 ? 20.297 -3.731 -29.499 1.00 90.12 171 VAL A CA 1
ATOM 1321 C C . VAL A 1 171 ? 19.208 -2.861 -28.876 1.00 90.12 171 VAL A C 1
ATOM 1323 O O . VAL A 1 171 ? 19.489 -1.745 -28.443 1.00 90.12 171 VAL A O 1
ATOM 1326 N N . LYS A 1 172 ? 17.980 -3.377 -28.772 1.00 93.50 172 LYS A N 1
ATOM 1327 C CA . LYS A 1 172 ? 16.874 -2.741 -28.048 1.00 93.50 172 LYS A CA 1
ATOM 1328 C C . LYS A 1 172 ? 17.013 -3.026 -26.557 1.00 93.50 172 LYS A C 1
ATOM 1330 O O . LYS A 1 172 ? 16.244 -3.774 -25.953 1.00 93.50 172 LYS A O 1
ATOM 1335 N N . SER A 1 173 ? 18.040 -2.406 -25.991 1.00 94.00 173 SER A N 1
ATOM 1336 C CA . SER A 1 173 ? 18.364 -2.447 -24.575 1.00 94.00 173 SER A CA 1
ATOM 1337 C C . SER A 1 173 ? 18.733 -1.054 -24.077 1.00 94.00 173 SER A C 1
ATOM 1339 O O . SER A 1 173 ? 19.338 -0.272 -24.809 1.00 94.00 173 SER A O 1
ATOM 1341 N N . ALA A 1 174 ? 18.405 -0.749 -22.825 1.00 91.44 174 ALA A N 1
ATOM 1342 C CA . ALA A 1 174 ? 18.748 0.521 -22.193 1.00 91.44 174 ALA A CA 1
ATOM 1343 C C . ALA A 1 174 ? 19.511 0.294 -20.885 1.00 91.44 174 ALA A C 1
ATOM 1345 O O . ALA A 1 174 ? 19.181 -0.607 -20.112 1.00 91.44 174 ALA A O 1
ATOM 1346 N N . CYS A 1 175 ? 20.514 1.138 -20.632 1.00 91.56 175 CYS A N 1
ATOM 1347 C CA . CYS A 1 175 ? 21.279 1.164 -19.389 1.00 91.56 175 CYS A CA 1
ATOM 1348 C C . CYS A 1 175 ? 20.982 2.448 -18.621 1.00 91.56 175 CYS A C 1
ATOM 1350 O O . CYS A 1 175 ? 21.037 3.546 -19.172 1.00 91.56 175 CYS A O 1
ATOM 1352 N N . GLN A 1 176 ? 20.698 2.294 -17.336 1.00 91.25 176 GLN A N 1
ATOM 1353 C CA . GLN A 1 176 ? 20.380 3.370 -16.412 1.00 91.25 176 GLN A CA 1
ATOM 1354 C C . GLN A 1 176 ? 21.246 3.194 -15.177 1.00 91.25 176 GLN A C 1
ATOM 1356 O O . GLN A 1 176 ? 21.365 2.088 -14.644 1.00 91.25 176 GLN A O 1
ATOM 1361 N N . VAL A 1 177 ? 21.855 4.282 -14.719 1.00 91.88 177 VAL A N 1
ATOM 1362 C CA . VAL A 1 177 ? 22.724 4.248 -13.543 1.00 91.88 177 VAL A CA 1
ATOM 1363 C C . VAL A 1 177 ? 22.195 5.227 -12.514 1.00 91.88 177 VAL A C 1
ATOM 1365 O O . VAL A 1 177 ? 22.000 6.403 -12.805 1.00 91.88 177 VAL A O 1
ATOM 1368 N N . PHE A 1 178 ? 21.950 4.75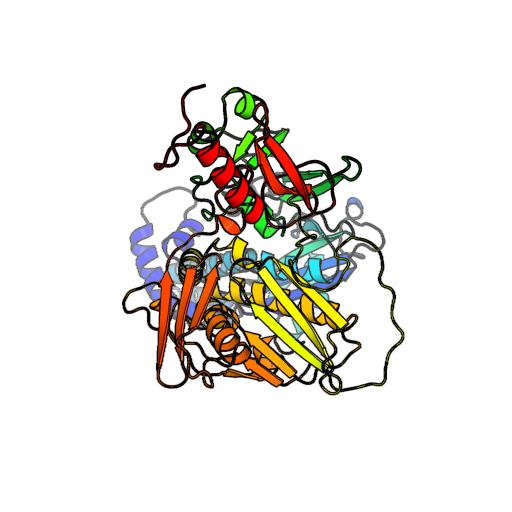1 -11.300 1.00 91.81 178 PHE A N 1
ATOM 1369 C CA . PHE A 1 178 ? 21.449 5.569 -10.203 1.00 91.81 178 PHE A CA 1
ATOM 1370 C C . PHE A 1 178 ? 22.540 5.732 -9.158 1.00 91.81 178 PHE A C 1
ATOM 1372 O O . PHE A 1 178 ? 22.924 4.763 -8.506 1.00 91.81 178 PHE A O 1
ATOM 1379 N N . LEU A 1 179 ? 23.024 6.957 -8.972 1.00 91.12 179 LEU A N 1
ATOM 1380 C CA . LEU A 1 179 ? 23.966 7.258 -7.902 1.00 91.12 179 LEU A CA 1
ATOM 1381 C C . LEU A 1 179 ? 23.241 7.177 -6.565 1.00 91.12 179 LEU A C 1
ATOM 1383 O O . LEU A 1 179 ? 22.219 7.842 -6.359 1.00 91.12 179 LEU A O 1
ATOM 1387 N N . LEU A 1 180 ? 23.765 6.358 -5.663 1.00 90.44 180 LEU A N 1
ATOM 1388 C CA . LEU A 1 180 ? 23.149 6.103 -4.369 1.00 90.44 180 LEU A CA 1
ATOM 1389 C C . LEU A 1 180 ? 23.615 7.135 -3.339 1.00 90.44 180 LEU A C 1
ATOM 1391 O O . LEU A 1 180 ? 24.637 7.795 -3.494 1.00 90.44 180 LEU A O 1
ATOM 1395 N N . THR A 1 181 ? 22.851 7.320 -2.273 1.00 87.38 181 THR A N 1
ATOM 1396 C CA . THR A 1 181 ? 23.240 8.193 -1.160 1.00 87.38 181 THR A CA 1
ATOM 1397 C C . THR A 1 181 ? 22.852 7.563 0.164 1.00 87.38 181 THR A C 1
ATOM 1399 O O . THR A 1 181 ? 21.877 6.817 0.255 1.00 87.38 181 THR A O 1
ATOM 1402 N N . ARG A 1 182 ? 23.594 7.896 1.222 1.00 85.62 182 ARG A N 1
ATOM 1403 C CA . ARG A 1 182 ? 23.218 7.535 2.596 1.00 85.62 182 ARG A CA 1
ATOM 1404 C C . ARG A 1 182 ? 22.016 8.337 3.098 1.00 85.62 182 ARG A C 1
ATOM 1406 O O . ARG A 1 182 ? 21.404 7.949 4.093 1.00 85.62 182 ARG A O 1
ATOM 1413 N N . ASP A 1 183 ? 21.657 9.437 2.430 1.00 82.75 183 ASP A N 1
ATOM 1414 C CA . ASP A 1 183 ? 20.417 10.149 2.729 1.00 82.75 183 ASP A CA 1
ATOM 1415 C C . ASP A 1 183 ? 19.204 9.378 2.194 1.00 82.75 183 ASP A C 1
ATOM 1417 O O . ASP A 1 183 ? 18.783 9.513 1.046 1.00 82.75 183 ASP A O 1
ATOM 1421 N N . ARG A 1 184 ? 18.599 8.592 3.084 1.00 81.56 184 ARG A N 1
ATOM 1422 C CA . ARG A 1 184 ? 17.386 7.792 2.842 1.00 81.56 184 ARG A CA 1
ATOM 1423 C C . ARG A 1 184 ? 16.154 8.615 2.467 1.00 81.56 184 ARG A C 1
ATOM 1425 O O . ARG A 1 184 ? 15.107 8.038 2.194 1.00 81.56 184 ARG A O 1
ATOM 1432 N N . ASN A 1 185 ? 16.236 9.940 2.526 1.00 78.94 185 ASN A N 1
ATOM 1433 C CA . ASN A 1 185 ? 15.133 10.848 2.235 1.00 78.94 185 ASN A CA 1
ATOM 1434 C C . ASN A 1 185 ? 15.238 11.483 0.846 1.00 78.94 185 ASN A C 1
ATOM 1436 O O . ASN A 1 185 ? 14.440 12.363 0.520 1.00 78.94 185 ASN A O 1
ATOM 1440 N N . GLN A 1 186 ? 16.214 11.059 0.046 1.00 84.12 186 GLN A N 1
ATOM 1441 C CA . GLN A 1 186 ? 16.475 11.594 -1.278 1.00 84.12 186 GLN A CA 1
ATOM 1442 C C . GLN A 1 186 ? 16.075 10.579 -2.358 1.00 84.12 186 GLN A C 1
ATOM 1444 O O . GLN A 1 186 ? 16.576 9.457 -2.365 1.00 84.12 186 GLN A O 1
ATOM 1449 N N . PHE A 1 187 ? 15.178 10.963 -3.274 1.00 83.31 187 PHE A N 1
ATOM 1450 C CA . PHE A 1 187 ? 14.673 10.077 -4.336 1.00 83.31 187 PHE A CA 1
ATOM 1451 C C . PHE A 1 187 ? 14.571 10.795 -5.692 1.00 83.31 187 PHE A C 1
ATOM 1453 O O . PHE A 1 187 ? 13.492 11.195 -6.140 1.00 83.31 187 PHE A O 1
ATOM 1460 N N . PHE A 1 188 ? 15.708 10.961 -6.367 1.00 83.62 188 PHE A N 1
ATOM 1461 C CA . PHE A 1 188 ? 15.790 11.583 -7.693 1.00 83.62 188 PHE A CA 1
ATOM 1462 C C . PHE A 1 188 ? 15.824 10.536 -8.812 1.00 83.62 188 PHE A C 1
ATOM 1464 O O . PHE A 1 188 ? 16.872 10.229 -9.372 1.00 83.62 188 PHE A O 1
ATOM 1471 N N . TRP A 1 189 ? 14.645 9.983 -9.109 1.00 83.69 189 TRP A N 1
ATOM 1472 C CA . TRP A 1 189 ? 14.449 8.934 -10.118 1.00 83.69 189 TRP A CA 1
ATOM 1473 C C . TRP A 1 189 ? 14.531 9.439 -11.568 1.00 83.69 189 TRP A C 1
ATOM 1475 O O . TRP A 1 189 ? 15.177 8.818 -12.405 1.00 83.69 189 TRP A O 1
ATOM 1485 N N . GLU A 1 190 ? 13.849 10.545 -11.882 1.00 80.19 190 GLU A N 1
ATOM 1486 C CA . GLU A 1 190 ? 13.766 11.058 -13.260 1.00 80.19 190 GLU A CA 1
ATOM 1487 C C . GLU A 1 190 ? 15.087 11.709 -13.707 1.00 80.19 190 GLU A C 1
ATOM 1489 O O . GLU A 1 190 ? 15.744 12.384 -12.909 1.00 80.19 190 GLU A O 1
ATOM 1494 N N . HIS A 1 191 ? 15.431 11.550 -14.988 1.00 77.38 191 HIS A N 1
ATOM 1495 C CA . HIS A 1 191 ? 16.549 12.245 -15.628 1.00 77.38 191 HIS A CA 1
ATOM 1496 C C . HIS A 1 191 ? 16.197 13.719 -15.908 1.00 77.38 191 HIS A C 1
ATOM 1498 O O . HIS A 1 191 ? 15.080 14.041 -16.324 1.00 77.38 191 HIS A O 1
ATOM 1504 N N . ASP A 1 192 ? 17.152 14.626 -15.689 1.00 76.94 192 ASP A N 1
ATOM 1505 C CA . ASP A 1 192 ? 16.977 16.054 -15.966 1.00 76.94 192 ASP A CA 1
ATOM 1506 C C . ASP A 1 192 ? 17.359 16.379 -17.416 1.00 76.94 192 ASP A C 1
ATOM 1508 O O . ASP A 1 192 ? 18.522 16.584 -17.757 1.00 76.94 192 ASP A O 1
ATOM 1512 N N . CYS A 1 193 ? 16.348 16.490 -18.278 1.00 75.31 193 CYS A N 1
ATOM 1513 C CA . CYS A 1 193 ? 16.567 16.750 -19.697 1.00 75.31 193 CYS A CA 1
ATOM 1514 C C . CYS A 1 193 ? 16.892 18.225 -20.006 1.00 75.31 193 CYS A C 1
ATOM 1516 O O . CYS A 1 193 ? 17.069 18.575 -21.176 1.00 75.31 193 CYS A O 1
ATOM 1518 N N . SER A 1 194 ? 16.893 19.135 -19.023 1.00 75.44 194 SER A N 1
ATOM 1519 C CA . SER A 1 194 ? 17.021 20.577 -19.294 1.00 75.44 194 SER A CA 1
ATOM 1520 C C . SER A 1 194 ? 18.376 20.962 -19.889 1.00 75.44 194 SER A C 1
ATOM 1522 O O . SER A 1 194 ? 18.419 21.809 -20.783 1.00 75.44 194 SER A O 1
ATOM 1524 N N . GLY A 1 195 ? 19.448 20.289 -19.465 1.00 72.38 195 GLY A N 1
ATOM 1525 C CA . GLY A 1 195 ? 20.804 20.446 -19.997 1.00 72.38 195 GLY A CA 1
ATOM 1526 C C . GLY A 1 195 ? 21.124 19.588 -21.225 1.00 72.38 195 GLY A C 1
ATOM 1527 O O . GLY A 1 195 ? 22.225 19.694 -21.757 1.00 72.38 195 GLY A O 1
ATOM 1528 N N . CYS A 1 196 ? 20.192 18.747 -21.688 1.00 72.50 196 CYS A N 1
ATOM 1529 C CA . CYS A 1 196 ? 20.454 17.800 -22.771 1.00 72.50 196 CYS A CA 1
ATOM 1530 C C . CYS A 1 196 ? 20.693 18.527 -24.110 1.00 72.50 196 CYS A C 1
ATOM 1532 O O . CYS A 1 196 ? 19.837 19.336 -24.505 1.00 72.50 196 CYS A O 1
ATOM 1534 N N . PRO A 1 197 ? 21.799 18.242 -24.832 1.00 71.00 197 PRO A N 1
ATOM 1535 C CA . PRO A 1 197 ? 22.084 18.857 -26.127 1.00 71.00 197 PRO A CA 1
ATOM 1536 C C . PRO A 1 197 ? 21.126 18.375 -27.225 1.00 71.00 197 PRO A C 1
ATOM 1538 O O . PRO A 1 197 ? 20.866 19.114 -28.176 1.00 71.00 197 PRO A O 1
ATOM 1541 N N . ASP A 1 198 ? 20.547 17.178 -27.084 1.00 71.44 198 ASP A N 1
ATOM 1542 C CA . ASP A 1 198 ? 19.555 16.661 -28.021 1.00 71.44 198 ASP A CA 1
ATOM 1543 C C . ASP A 1 198 ? 18.163 17.248 -27.734 1.00 71.44 198 ASP A C 1
ATOM 1545 O O . ASP A 1 198 ? 17.345 16.736 -26.963 1.00 71.44 198 ASP A O 1
ATOM 1549 N N . THR A 1 199 ? 17.890 18.385 -28.369 1.00 76.25 199 THR A N 1
ATOM 1550 C CA . THR A 1 199 ? 16.575 19.046 -28.323 1.00 76.25 199 THR A CA 1
ATOM 1551 C C . THR A 1 199 ? 15.508 18.334 -29.153 1.00 76.25 199 THR A C 1
ATOM 1553 O O . THR A 1 199 ? 14.330 18.650 -28.999 1.00 76.25 199 THR A O 1
ATOM 1556 N N . SER A 1 200 ? 15.900 17.362 -29.985 1.00 68.81 200 SER A N 1
ATOM 1557 C CA . SER A 1 200 ? 14.999 16.547 -30.805 1.00 68.81 200 SER A CA 1
ATOM 1558 C C . SER A 1 200 ? 14.590 15.224 -30.147 1.00 68.81 200 SER A C 1
ATOM 1560 O O . SER A 1 200 ? 13.715 14.533 -30.672 1.00 68.81 200 SER A O 1
ATOM 1562 N N . CYS A 1 201 ? 15.164 14.892 -28.984 1.00 69.62 201 CYS A N 1
ATOM 1563 C CA . CYS A 1 201 ? 14.813 13.699 -28.221 1.00 69.62 201 CYS A CA 1
ATOM 1564 C C . CYS A 1 201 ? 13.306 13.657 -27.908 1.00 69.62 201 CYS A C 1
ATOM 1566 O O . CYS A 1 201 ? 12.759 14.526 -27.224 1.00 69.62 201 CYS A O 1
ATOM 1568 N N . ARG A 1 202 ? 12.634 12.596 -28.368 1.00 64.25 202 ARG A N 1
ATOM 1569 C CA . ARG A 1 202 ? 11.184 12.381 -28.192 1.00 64.25 202 ARG A CA 1
ATOM 1570 C C . ARG A 1 202 ? 10.778 12.158 -26.731 1.00 64.25 202 ARG A C 1
ATOM 1572 O O . ARG A 1 202 ? 9.624 12.365 -26.374 1.00 64.25 202 ARG A O 1
ATOM 1579 N N . MET A 1 203 ? 11.739 11.787 -25.887 1.00 65.06 203 MET A N 1
ATOM 1580 C CA . MET A 1 203 ? 11.555 11.555 -24.453 1.00 65.06 203 MET A CA 1
ATOM 1581 C C . MET A 1 203 ? 11.894 12.782 -23.601 1.00 65.06 203 MET A C 1
ATOM 1583 O O . MET A 1 203 ? 11.880 12.699 -22.374 1.00 65.06 203 MET A O 1
ATOM 1587 N N . ARG A 1 204 ? 12.188 13.934 -24.218 1.00 70.88 204 ARG A N 1
ATOM 1588 C CA . ARG A 1 204 ? 12.554 15.159 -23.504 1.00 70.88 204 ARG A CA 1
ATOM 1589 C C . ARG A 1 204 ? 11.378 15.666 -22.659 1.00 70.88 204 ARG A C 1
ATOM 1591 O O . ARG A 1 204 ? 10.440 16.264 -23.178 1.00 70.88 204 ARG A O 1
ATOM 1598 N N . LYS A 1 205 ? 11.457 15.487 -21.336 1.00 68.38 205 LYS A N 1
ATOM 1599 C CA . LYS A 1 205 ? 10.435 15.942 -20.364 1.00 68.38 205 LYS A CA 1
ATOM 1600 C C . LYS A 1 205 ? 10.746 17.299 -19.711 1.00 68.38 205 LYS A C 1
ATOM 1602 O O . LYS A 1 205 ? 9.984 17.766 -18.869 1.00 68.38 205 LYS A O 1
ATOM 1607 N N . GLY A 1 206 ? 11.855 17.942 -20.088 1.00 72.75 206 GLY A N 1
ATOM 1608 C CA . GLY A 1 206 ? 12.372 19.128 -19.394 1.00 72.75 206 GLY A CA 1
ATOM 1609 C C . GLY A 1 206 ? 12.955 18.785 -18.017 1.00 72.75 206 GLY A C 1
ATOM 1610 O O . GLY A 1 206 ? 13.358 17.646 -17.788 1.00 72.75 206 GLY A O 1
ATOM 1611 N N . ARG A 1 207 ? 13.021 19.771 -17.114 1.00 79.81 207 ARG A N 1
ATOM 1612 C CA . ARG A 1 207 ? 13.444 19.552 -15.723 1.00 79.81 207 ARG A CA 1
ATOM 1613 C C . ARG A 1 207 ? 12.237 19.103 -14.886 1.00 79.81 207 ARG A C 1
ATOM 1615 O O . ARG A 1 207 ? 11.290 19.886 -14.778 1.00 79.81 207 ARG A O 1
ATOM 1622 N N . PRO A 1 208 ? 12.240 17.895 -14.294 1.00 81.38 208 PRO A N 1
ATOM 1623 C CA . PRO A 1 208 ? 11.143 17.442 -13.442 1.00 81.38 208 PRO A CA 1
ATOM 1624 C C . PRO A 1 208 ? 11.016 18.335 -12.192 1.00 81.38 208 PRO A C 1
ATOM 1626 O O . PRO A 1 208 ? 12.039 18.714 -11.610 1.00 81.38 208 PRO A O 1
ATOM 1629 N N . PRO A 1 209 ? 9.789 18.675 -11.748 1.00 86.44 209 PRO A N 1
ATOM 1630 C CA . PRO A 1 209 ? 9.592 19.447 -10.528 1.00 86.44 209 PRO A CA 1
ATOM 1631 C C . PRO A 1 209 ? 10.179 18.725 -9.320 1.00 86.44 209 PRO A C 1
ATOM 1633 O O . PRO A 1 209 ? 9.966 17.523 -9.131 1.00 86.44 209 PRO A O 1
ATOM 1636 N N . VAL A 1 210 ? 10.876 19.464 -8.466 1.00 88.81 210 VAL A N 1
ATOM 1637 C CA . VAL A 1 210 ? 11.371 18.943 -7.195 1.00 88.81 210 VAL A CA 1
ATOM 1638 C C . VAL A 1 210 ? 10.379 19.275 -6.088 1.00 88.81 210 VAL A C 1
ATOM 1640 O O . VAL A 1 210 ? 10.109 20.446 -5.815 1.00 88.81 210 VAL A O 1
ATOM 1643 N N . LEU A 1 211 ? 9.871 18.245 -5.417 1.00 91.50 211 LEU A N 1
ATOM 1644 C CA . LEU A 1 211 ? 9.065 18.403 -4.211 1.00 91.50 211 LEU A CA 1
ATOM 1645 C C . LEU A 1 211 ? 9.955 18.197 -2.984 1.00 91.50 211 LEU A C 1
ATOM 1647 O O . LEU A 1 211 ? 10.678 17.207 -2.885 1.00 91.50 211 LEU A O 1
ATOM 1651 N N . GLU A 1 212 ? 9.896 19.137 -2.048 1.00 92.00 212 GLU A N 1
ATOM 1652 C CA . GLU A 1 212 ? 10.466 18.996 -0.710 1.00 92.00 212 GLU A CA 1
ATOM 1653 C C . GLU A 1 212 ? 9.331 18.938 0.315 1.00 92.00 212 GLU A C 1
ATOM 1655 O O . GLU A 1 212 ? 8.446 19.795 0.342 1.00 92.00 212 GLU A O 1
ATOM 1660 N N . VAL A 1 213 ? 9.353 17.916 1.159 1.00 89.00 213 VAL A N 1
ATOM 1661 C CA . VAL A 1 213 ? 8.355 17.668 2.194 1.00 89.00 213 VAL A CA 1
ATOM 1662 C C . VAL A 1 213 ? 9.014 17.883 3.545 1.00 89.00 213 VAL A C 1
ATOM 1664 O O . VAL A 1 213 ? 9.915 17.141 3.931 1.00 89.00 213 VAL A O 1
ATOM 1667 N N . GLU A 1 214 ? 8.551 18.899 4.266 1.00 87.69 214 GLU A N 1
ATOM 1668 C CA . GLU A 1 214 ? 8.891 19.125 5.666 1.00 87.69 214 GLU A CA 1
ATOM 1669 C C . GLU A 1 214 ? 7.866 18.410 6.556 1.00 87.69 214 GLU A C 1
ATOM 1671 O O . GLU A 1 214 ? 6.687 18.781 6.564 1.00 87.69 214 GLU A O 1
ATOM 1676 N N . THR A 1 215 ? 8.301 17.423 7.341 1.00 75.19 215 THR A N 1
ATOM 1677 C CA . THR A 1 215 ? 7.514 16.918 8.479 1.00 75.19 215 THR A CA 1
ATOM 1678 C C . THR A 1 215 ? 8.018 17.569 9.763 1.00 75.19 215 THR A C 1
ATOM 1680 O O . THR A 1 215 ? 9.203 17.897 9.888 1.00 75.19 215 THR A O 1
ATOM 1683 N N . VAL A 1 216 ? 7.104 17.850 10.690 1.00 64.38 216 VAL A N 1
ATOM 1684 C CA . VAL A 1 216 ? 7.418 18.463 11.984 1.00 64.38 216 VAL A CA 1
ATOM 1685 C C . VAL A 1 216 ? 6.897 17.538 13.074 1.00 64.38 216 VAL A C 1
ATOM 1687 O O . VAL A 1 216 ? 5.690 17.306 13.132 1.00 64.38 216 VAL A O 1
ATOM 1690 N N . ASP A 1 217 ? 7.809 17.053 13.915 1.00 55.03 217 ASP A N 1
ATOM 1691 C CA . ASP A 1 217 ? 7.498 16.201 15.066 1.00 55.03 217 ASP A CA 1
ATOM 1692 C C . ASP A 1 217 ? 6.721 16.985 16.150 1.00 55.03 217 ASP A C 1
ATOM 1694 O O . ASP A 1 217 ? 6.714 18.224 16.170 1.00 55.03 217 ASP A O 1
ATOM 1698 N N . ARG A 1 218 ? 6.081 16.261 17.071 1.00 43.81 218 ARG A N 1
ATOM 1699 C CA . ARG A 1 218 ? 5.140 16.715 18.109 1.00 43.81 218 ARG A CA 1
ATOM 1700 C C . ARG A 1 218 ? 5.668 17.857 18.987 1.00 43.81 218 ARG A C 1
ATOM 1702 O O . ARG A 1 218 ? 4.880 18.715 19.381 1.00 43.81 218 ARG A O 1
ATOM 1709 N N . ASP A 1 219 ? 6.979 17.913 19.221 1.00 48.06 219 ASP A N 1
ATOM 1710 C CA . ASP A 1 219 ? 7.628 18.950 20.041 1.00 48.06 219 ASP A CA 1
ATOM 1711 C C . ASP A 1 219 ? 8.163 20.144 19.225 1.00 48.06 219 ASP A C 1
ATOM 1713 O O . ASP A 1 219 ? 8.785 21.059 19.766 1.00 48.06 219 ASP A O 1
ATOM 1717 N N . GLY A 1 220 ? 7.994 20.138 17.897 1.00 51.03 220 GLY A N 1
ATOM 1718 C CA . GLY A 1 220 ? 8.574 21.141 16.995 1.00 51.03 220 GLY A CA 1
ATOM 1719 C C . GLY A 1 220 ? 10.104 21.068 16.856 1.00 51.03 220 GLY A C 1
ATOM 1720 O O . GLY A 1 220 ? 10.694 21.914 16.177 1.00 51.03 220 GLY A O 1
ATOM 1721 N N . LEU A 1 221 ? 10.741 20.072 17.484 1.00 41.22 221 LEU A N 1
ATOM 1722 C CA . LEU A 1 221 ? 12.196 19.945 17.633 1.00 41.22 221 LEU A CA 1
ATOM 1723 C C . LEU A 1 221 ? 12.872 19.154 16.503 1.00 41.22 221 LEU A C 1
ATOM 1725 O O . LEU A 1 221 ? 13.999 19.483 16.133 1.00 41.22 221 LEU A O 1
ATOM 1729 N N . LYS A 1 222 ? 12.206 18.146 15.922 1.00 47.47 222 LYS A N 1
ATOM 1730 C CA . LYS A 1 222 ? 12.739 17.363 14.796 1.00 47.47 222 LYS A CA 1
ATOM 1731 C C . LYS A 1 222 ? 11.991 17.687 13.509 1.00 47.47 222 LYS A C 1
ATOM 1733 O O . LYS A 1 222 ? 10.764 17.662 13.454 1.00 47.47 222 LYS A O 1
ATOM 1738 N N . ARG A 1 223 ? 12.761 18.019 12.472 1.00 64.31 223 ARG A N 1
ATOM 1739 C CA . ARG A 1 223 ? 12.271 18.252 11.113 1.00 64.31 223 ARG A CA 1
ATOM 1740 C C . ARG A 1 223 ? 12.895 17.213 10.203 1.00 64.31 223 ARG A C 1
ATOM 1742 O O . ARG A 1 223 ? 14.115 17.223 10.035 1.00 64.31 223 ARG A O 1
ATOM 1749 N N . ARG A 1 224 ? 12.082 16.338 9.616 1.00 72.38 224 ARG A N 1
ATOM 1750 C CA . ARG A 1 224 ? 12.536 15.494 8.509 1.00 72.38 224 ARG A CA 1
ATOM 1751 C C . ARG A 1 224 ? 12.268 16.246 7.215 1.00 72.38 224 ARG A C 1
ATOM 1753 O O . ARG A 1 224 ? 11.209 16.851 7.047 1.00 72.38 224 ARG A O 1
ATOM 1760 N N . ARG A 1 225 ? 13.247 16.229 6.317 1.00 83.00 225 ARG A N 1
ATOM 1761 C CA . ARG A 1 225 ? 13.110 16.761 4.963 1.00 83.00 225 ARG A CA 1
ATOM 1762 C C . ARG A 1 225 ? 13.262 15.617 3.990 1.00 83.00 225 ARG A C 1
ATOM 1764 O O . ARG A 1 225 ? 14.285 14.943 4.009 1.00 83.00 225 ARG A O 1
ATOM 1771 N N . ILE A 1 226 ? 12.228 15.394 3.193 1.00 84.31 226 ILE A N 1
ATOM 1772 C CA . ILE A 1 226 ? 12.223 14.392 2.129 1.00 84.31 226 ILE A CA 1
ATOM 1773 C C . ILE A 1 226 ? 12.156 15.137 0.811 1.00 84.31 226 ILE A C 1
ATOM 1775 O O . ILE A 1 226 ? 11.337 16.042 0.664 1.00 84.31 226 ILE A O 1
ATOM 1779 N N . ARG A 1 227 ? 13.038 14.802 -0.128 1.00 89.00 227 ARG A N 1
ATOM 1780 C CA . ARG A 1 227 ? 13.163 15.525 -1.391 1.00 89.00 227 ARG A CA 1
ATOM 1781 C C . ARG A 1 227 ? 13.305 14.560 -2.558 1.00 89.00 227 ARG A C 1
ATOM 1783 O O . ARG A 1 227 ? 14.073 13.604 -2.501 1.00 89.00 227 ARG A O 1
ATOM 1790 N N . GLY A 1 228 ? 12.600 14.842 -3.643 1.00 85.75 228 GLY A N 1
ATOM 1791 C CA . GLY A 1 228 ? 12.664 14.018 -4.843 1.00 85.75 228 GLY A CA 1
ATOM 1792 C C . GLY A 1 228 ? 11.906 14.620 -6.016 1.00 85.75 228 GLY A C 1
ATOM 1793 O O . GLY A 1 228 ? 11.276 15.675 -5.896 1.00 85.75 228 GLY A O 1
ATOM 1794 N N . HIS A 1 229 ? 11.975 13.937 -7.157 1.00 86.06 229 HIS A N 1
ATOM 1795 C CA . HIS A 1 229 ? 11.243 14.333 -8.359 1.00 86.06 229 HIS A CA 1
ATOM 1796 C C . HIS A 1 229 ? 9.760 13.964 -8.264 1.00 86.06 229 HIS A C 1
ATOM 1798 O O . HIS A 1 229 ? 9.396 12.872 -7.820 1.00 86.06 229 HIS A O 1
ATOM 1804 N N . VAL A 1 230 ? 8.911 14.881 -8.723 1.00 84.62 230 VAL A N 1
ATOM 1805 C CA . VAL A 1 230 ? 7.489 14.641 -8.973 1.00 84.62 230 VAL A CA 1
ATOM 1806 C C . VAL A 1 230 ? 7.345 14.125 -10.397 1.00 84.62 230 VAL A C 1
ATOM 1808 O O . VAL A 1 230 ? 7.841 14.740 -11.342 1.00 84.62 230 VAL A O 1
ATOM 1811 N N . GLN A 1 231 ? 6.659 12.997 -10.559 1.00 79.31 231 GLN A N 1
ATOM 1812 C CA . GLN A 1 231 ? 6.371 12.465 -11.886 1.00 79.31 231 GLN A CA 1
ATOM 1813 C C . GLN A 1 231 ? 5.368 13.375 -12.608 1.00 79.31 231 GLN A C 1
ATOM 1815 O O . GLN A 1 231 ? 4.434 13.903 -12.005 1.00 79.31 231 GLN A O 1
ATOM 1820 N N . ALA A 1 232 ? 5.559 13.567 -13.913 1.00 76.12 232 ALA A N 1
ATOM 1821 C CA . ALA A 1 232 ? 4.690 14.428 -14.707 1.00 76.12 232 ALA A CA 1
ATOM 1822 C C . ALA A 1 232 ? 3.214 14.000 -14.589 1.00 76.12 232 ALA A C 1
ATOM 1824 O O . ALA A 1 232 ? 2.880 12.825 -14.742 1.00 76.12 232 ALA A O 1
ATOM 1825 N N . GLY A 1 233 ? 2.339 14.969 -14.307 1.00 78.44 233 GLY A N 1
ATOM 1826 C CA . GLY A 1 233 ? 0.899 14.753 -14.135 1.00 78.44 233 GLY A CA 1
ATOM 1827 C C . GLY A 1 233 ? 0.479 14.224 -12.760 1.00 78.44 233 GLY A C 1
ATOM 1828 O O . GLY A 1 233 ? -0.707 14.286 -12.447 1.00 78.44 233 GLY A O 1
ATOM 1829 N N . TRP A 1 234 ? 1.406 13.773 -11.911 1.00 86.81 234 TRP A N 1
ATOM 1830 C CA . TRP A 1 234 ? 1.058 13.282 -10.579 1.00 86.81 234 TRP A CA 1
ATOM 1831 C C . TRP A 1 234 ? 0.624 14.405 -9.642 1.00 86.81 234 TRP A C 1
ATOM 1833 O O . TRP A 1 234 ? 1.122 15.534 -9.677 1.00 86.81 234 TRP A O 1
ATOM 1843 N N . SER A 1 235 ? -0.311 14.060 -8.772 1.00 92.19 235 SER A N 1
ATOM 1844 C CA . SER A 1 235 ? -0.664 14.839 -7.601 1.00 92.19 235 SER A CA 1
ATOM 1845 C C . SER A 1 235 ? 0.403 14.696 -6.511 1.00 92.19 235 SER A C 1
ATOM 1847 O O . SER A 1 235 ? 1.197 13.745 -6.465 1.00 92.19 235 SER A O 1
ATOM 1849 N N . ILE A 1 236 ? 0.394 15.630 -5.563 1.00 92.38 236 ILE A N 1
ATOM 1850 C CA . ILE A 1 236 ? 1.215 15.524 -4.355 1.00 92.38 236 ILE A CA 1
ATOM 1851 C C . ILE A 1 236 ? 0.851 14.256 -3.575 1.00 92.38 236 ILE A C 1
ATOM 1853 O O . ILE A 1 236 ? 1.750 13.594 -3.075 1.00 92.38 236 ILE A O 1
ATOM 1857 N N . LEU A 1 237 ? -0.428 13.868 -3.501 1.00 88.62 237 LEU A N 1
ATOM 1858 C CA . LEU A 1 237 ? -0.834 12.649 -2.791 1.00 88.62 237 LEU A CA 1
ATOM 1859 C C . LEU A 1 237 ? -0.198 11.385 -3.388 1.00 88.62 237 LEU A C 1
ATOM 1861 O O . LEU A 1 237 ? 0.298 10.550 -2.637 1.00 88.62 237 LEU A O 1
ATOM 1865 N N . GLU A 1 238 ? -0.200 11.239 -4.714 1.00 83.44 238 GLU A N 1
ATOM 1866 C CA . GLU A 1 238 ? 0.441 10.099 -5.390 1.00 83.44 238 GLU A CA 1
ATOM 1867 C C . GLU A 1 238 ? 1.947 10.084 -5.141 1.00 83.44 238 GLU A C 1
ATOM 1869 O O . GLU A 1 238 ? 2.518 9.041 -4.831 1.00 83.44 238 GLU A O 1
ATOM 1874 N N . THR A 1 239 ? 2.575 11.261 -5.186 1.00 86.69 239 THR A N 1
ATOM 1875 C CA . THR A 1 239 ? 4.005 11.409 -4.895 1.00 86.69 239 THR A CA 1
ATOM 1876 C C . THR A 1 239 ? 4.330 10.999 -3.458 1.00 86.69 239 THR A C 1
ATOM 1878 O O . THR A 1 239 ? 5.256 10.223 -3.241 1.00 86.69 239 THR A O 1
ATOM 1881 N N . LEU A 1 240 ? 3.541 11.458 -2.480 1.00 84.25 240 LEU A N 1
ATOM 1882 C CA . LEU A 1 240 ? 3.705 11.095 -1.070 1.00 84.25 240 LEU A CA 1
ATOM 1883 C C . LEU A 1 240 ? 3.532 9.587 -0.852 1.00 84.25 240 LEU A C 1
ATOM 1885 O O . LEU A 1 240 ? 4.392 8.973 -0.224 1.00 84.25 240 LEU A O 1
ATOM 1889 N N . ARG A 1 241 ? 2.488 8.977 -1.433 1.00 76.19 241 ARG A N 1
ATOM 1890 C CA . ARG A 1 241 ? 2.258 7.522 -1.374 1.00 76.19 241 ARG A CA 1
ATOM 1891 C C . ARG A 1 241 ? 3.437 6.741 -1.943 1.00 76.19 241 ARG A C 1
ATOM 1893 O O . ARG A 1 241 ? 3.942 5.841 -1.282 1.00 76.19 241 ARG A O 1
ATOM 1900 N N . ALA A 1 242 ? 3.928 7.129 -3.119 1.00 69.00 242 ALA A N 1
ATOM 1901 C CA . ALA A 1 242 ? 5.091 6.486 -3.727 1.00 69.00 242 ALA A CA 1
ATOM 1902 C C . ALA A 1 242 ? 6.364 6.667 -2.897 1.00 69.00 242 ALA A C 1
ATOM 1904 O O . ALA A 1 242 ? 7.253 5.824 -2.944 1.00 69.00 242 ALA A O 1
ATOM 1905 N N . TRP A 1 243 ? 6.476 7.739 -2.110 1.00 73.31 243 TRP A N 1
ATOM 1906 C CA . TRP A 1 243 ? 7.579 7.939 -1.165 1.00 73.31 243 TRP A CA 1
ATOM 1907 C C . TRP A 1 243 ? 7.368 7.226 0.178 1.00 73.31 243 TRP A C 1
ATOM 1909 O O . TRP A 1 243 ? 8.250 7.288 1.033 1.00 73.31 243 TRP A O 1
ATOM 1919 N N . GLY A 1 244 ? 6.245 6.524 0.359 1.00 65.19 244 GLY A N 1
ATOM 1920 C CA . GLY A 1 244 ? 5.883 5.865 1.613 1.00 65.19 244 GLY A CA 1
ATOM 1921 C C . GLY A 1 244 ? 5.495 6.847 2.720 1.00 65.19 244 GLY A C 1
ATOM 1922 O O . GLY A 1 244 ? 5.552 6.498 3.893 1.00 65.19 244 GLY A O 1
ATOM 1923 N N . ILE A 1 245 ? 5.142 8.086 2.366 1.00 75.06 245 ILE A N 1
ATOM 1924 C CA . ILE A 1 245 ? 4.677 9.104 3.306 1.00 75.06 245 ILE A CA 1
ATOM 1925 C C . ILE A 1 245 ? 3.155 9.035 3.362 1.00 75.06 245 ILE A C 1
ATOM 1927 O O . ILE A 1 245 ? 2.468 9.310 2.372 1.00 75.06 245 ILE A O 1
ATOM 1931 N N . TYR A 1 246 ? 2.623 8.691 4.531 1.00 70.06 246 TYR A N 1
ATOM 1932 C CA . TYR A 1 246 ? 1.187 8.601 4.716 1.00 70.06 246 TYR A CA 1
ATOM 1933 C C . TYR A 1 246 ? 0.533 9.986 4.789 1.00 70.06 246 TYR A C 1
ATOM 1935 O O . TYR A 1 246 ? 1.023 10.916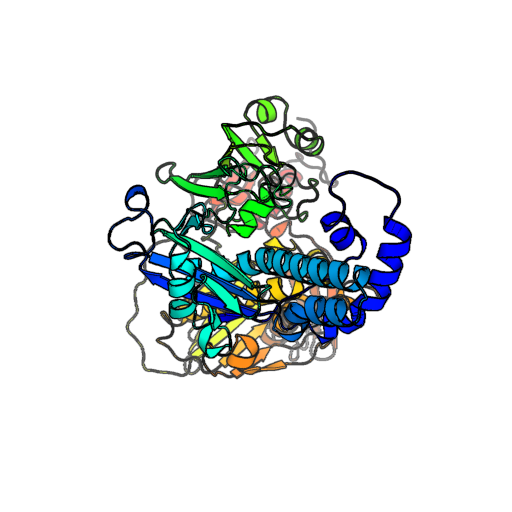 5.431 1.00 70.06 246 TYR A O 1
ATOM 1943 N N . LEU A 1 247 ? -0.624 10.111 4.141 1.00 75.75 247 LEU A N 1
ATOM 1944 C CA . LEU A 1 247 ? -1.507 11.260 4.272 1.00 75.75 247 LEU A CA 1
ATOM 1945 C C . LEU A 1 247 ? -2.960 10.786 4.211 1.00 75.75 247 LEU A C 1
ATOM 1947 O O . LEU A 1 247 ? -3.328 10.003 3.331 1.00 75.75 247 LEU A O 1
ATOM 1951 N N . ASP A 1 248 ? -3.799 11.284 5.120 1.00 68.06 248 ASP A N 1
ATOM 1952 C CA . ASP A 1 248 ? -5.209 10.898 5.192 1.00 68.06 248 ASP A CA 1
ATOM 1953 C C . ASP A 1 248 ? -5.966 11.259 3.908 1.00 68.06 248 ASP A C 1
ATOM 1955 O O . ASP A 1 248 ? -6.221 12.427 3.616 1.00 68.06 248 ASP A O 1
ATOM 1959 N N . ALA A 1 249 ? -6.378 10.246 3.144 1.00 71.44 249 ALA A N 1
ATOM 1960 C CA . ALA A 1 249 ? -7.134 10.417 1.904 1.00 71.44 249 ALA A CA 1
ATOM 1961 C C . ALA A 1 249 ? -8.217 9.332 1.730 1.00 71.44 249 ALA A C 1
ATOM 1963 O O . ALA A 1 249 ? -8.177 8.579 0.756 1.00 71.44 249 ALA A O 1
ATOM 1964 N N . PRO A 1 250 ? -9.214 9.244 2.634 1.00 60.44 250 PRO A N 1
ATOM 1965 C CA . PRO A 1 250 ? -10.199 8.159 2.626 1.00 60.44 250 PRO A CA 1
ATOM 1966 C C . PRO A 1 250 ? -11.062 8.114 1.357 1.00 60.44 250 PRO A C 1
ATOM 1968 O O . PRO A 1 250 ? -11.520 7.056 0.953 1.00 60.44 250 PRO A O 1
ATOM 1971 N N . CYS A 1 251 ? -11.240 9.249 0.673 1.00 69.31 251 CYS A N 1
ATOM 1972 C CA . CYS A 1 251 ? -11.945 9.299 -0.612 1.00 69.31 251 CYS A CA 1
ATOM 1973 C C . CYS A 1 251 ? -11.143 8.730 -1.800 1.00 69.31 251 CYS A C 1
ATOM 1975 O O . CYS A 1 251 ? -11.605 8.840 -2.936 1.00 69.31 251 CYS A O 1
ATOM 1977 N N . GLY A 1 252 ? -9.933 8.205 -1.583 1.00 66.38 252 GLY A N 1
ATOM 1978 C CA . GLY A 1 252 ? -9.063 7.681 -2.641 1.00 66.38 252 GLY A CA 1
ATOM 1979 C C . GLY A 1 252 ? -8.385 8.752 -3.504 1.00 66.38 252 GLY A C 1
ATOM 1980 O O . GLY A 1 252 ? -7.656 8.413 -4.423 1.00 66.38 252 GLY A O 1
ATOM 1981 N N . GLY A 1 253 ? -8.580 10.039 -3.201 1.00 79.81 253 GLY A N 1
ATOM 1982 C CA . GLY A 1 253 ? -8.032 11.157 -3.980 1.00 79.81 253 GLY A CA 1
ATOM 1983 C C . GLY A 1 253 ? -9.059 11.911 -4.834 1.00 79.81 253 GLY A C 1
ATOM 1984 O O . GLY A 1 253 ? -8.702 12.820 -5.577 1.00 79.81 253 GLY A O 1
ATOM 1985 N N . ARG A 1 254 ? -10.352 11.604 -4.677 1.00 77.88 254 ARG A N 1
ATOM 1986 C CA . ARG A 1 254 ? -11.462 12.275 -5.381 1.00 77.88 254 ARG A CA 1
ATOM 1987 C C . ARG A 1 254 ? -11.687 13.743 -4.986 1.00 77.88 254 ARG A C 1
ATOM 1989 O O . ARG A 1 254 ? -12.473 14.428 -5.625 1.00 77.88 254 ARG A O 1
ATOM 1996 N N . GLY A 1 255 ? -11.022 14.235 -3.938 1.00 81.94 255 GLY A N 1
ATOM 1997 C CA . GLY A 1 255 ? -11.142 15.624 -3.479 1.00 81.94 255 GLY A CA 1
ATOM 1998 C C . GLY A 1 255 ? -12.412 15.941 -2.684 1.00 81.94 255 GLY A C 1
ATOM 1999 O O . GLY A 1 255 ? -12.677 17.108 -2.445 1.00 81.94 255 GLY A O 1
ATOM 2000 N N . THR A 1 256 ? -13.177 14.933 -2.253 1.00 78.88 256 THR A N 1
ATOM 2001 C CA . THR A 1 256 ? -14.493 15.124 -1.611 1.00 78.88 256 THR A CA 1
ATOM 2002 C C . THR A 1 256 ? -14.473 15.119 -0.079 1.00 78.88 256 THR A C 1
ATOM 2004 O O . THR A 1 256 ? -15.434 15.544 0.550 1.00 78.88 256 THR A O 1
ATOM 2007 N N . CYS A 1 257 ? -13.407 14.606 0.547 1.00 73.56 257 CYS A N 1
ATOM 2008 C CA . CYS A 1 257 ? -13.351 14.428 2.008 1.00 73.56 257 CYS A CA 1
ATOM 2009 C C . CYS A 1 257 ? -12.596 15.531 2.766 1.00 73.56 257 CYS A C 1
ATOM 2011 O O . CYS A 1 257 ? -12.626 15.555 3.994 1.00 73.56 257 CYS A O 1
ATOM 2013 N N . GLY A 1 258 ? -11.837 16.381 2.068 1.00 79.81 258 GLY A N 1
ATOM 2014 C CA . GLY A 1 258 ? -11.046 17.451 2.682 1.00 79.81 258 GLY A CA 1
ATOM 2015 C C . GLY A 1 258 ? -9.891 17.024 3.609 1.00 79.81 258 GLY A C 1
ATOM 2016 O O . GLY A 1 258 ? -9.302 17.889 4.252 1.00 79.81 258 GLY A O 1
ATOM 2017 N N . LYS A 1 259 ? -9.556 15.727 3.721 1.00 77.44 259 LYS A N 1
ATOM 2018 C CA . LYS A 1 259 ? -8.591 15.232 4.729 1.00 77.44 259 LYS A CA 1
ATOM 2019 C C . LYS A 1 259 ? -7.118 15.304 4.331 1.00 77.44 259 LYS A C 1
ATOM 2021 O O . LYS A 1 259 ? -6.273 15.450 5.210 1.00 77.44 259 LYS A O 1
ATOM 2026 N N . CYS A 1 260 ? -6.797 15.266 3.038 1.00 85.31 260 CYS A N 1
ATOM 2027 C CA . CYS A 1 260 ? -5.411 15.231 2.556 1.00 85.31 260 CYS A CA 1
ATOM 2028 C C . CYS A 1 260 ? -4.772 16.629 2.572 1.00 85.31 260 CYS A C 1
ATOM 2030 O O . CYS A 1 260 ? -4.372 17.166 1.539 1.00 85.31 260 CYS A O 1
ATOM 2032 N N . ARG A 1 261 ? -4.761 17.269 3.738 1.00 89.25 261 ARG A N 1
ATOM 2033 C CA . ARG A 1 261 ? -4.401 18.675 3.904 1.00 89.25 261 ARG A CA 1
ATOM 2034 C C . ARG A 1 261 ? -2.889 18.837 3.905 1.00 89.25 261 ARG A C 1
ATOM 2036 O O . ARG A 1 261 ? -2.192 18.216 4.701 1.00 89.25 261 ARG A O 1
ATOM 2043 N N . ILE A 1 262 ? -2.406 19.734 3.062 1.00 91.94 262 ILE A N 1
ATOM 2044 C CA . ILE A 1 262 ? -1.010 20.163 3.031 1.00 91.94 262 ILE A CA 1
ATOM 2045 C C . ILE A 1 262 ? -0.936 21.672 3.177 1.00 91.94 262 ILE A C 1
ATOM 2047 O O . ILE A 1 262 ? -1.892 22.388 2.865 1.00 91.94 262 ILE A O 1
ATOM 2051 N N . ARG A 1 263 ? 0.225 22.160 3.604 1.00 91.94 263 ARG A N 1
ATOM 2052 C CA . ARG A 1 263 ? 0.540 23.582 3.545 1.00 91.94 263 ARG A CA 1
ATOM 2053 C C . ARG A 1 263 ? 1.688 23.826 2.580 1.00 91.94 263 ARG A C 1
ATOM 2055 O O . ARG A 1 263 ? 2.791 23.347 2.814 1.00 91.94 263 ARG A O 1
ATOM 2062 N N . LEU A 1 264 ? 1.446 24.612 1.542 1.00 92.81 264 LEU A N 1
ATOM 2063 C CA . LEU A 1 264 ? 2.485 25.161 0.682 1.00 92.81 264 LEU A CA 1
ATOM 2064 C C . LEU A 1 264 ? 3.314 26.179 1.475 1.00 92.81 264 LEU A C 1
ATOM 2066 O O . LEU A 1 264 ? 2.781 27.160 1.994 1.00 92.81 264 LEU A O 1
ATOM 2070 N N . VAL A 1 265 ? 4.616 25.929 1.584 1.00 90.94 265 VAL A N 1
ATOM 2071 C CA . VAL A 1 265 ? 5.590 26.815 2.242 1.00 90.94 265 VAL A CA 1
ATOM 2072 C C . VAL A 1 265 ? 6.294 27.693 1.210 1.00 90.94 265 VAL A C 1
ATOM 2074 O O . VAL A 1 265 ? 6.515 28.877 1.455 1.00 90.94 265 VAL A O 1
ATOM 2077 N N . LYS A 1 266 ? 6.654 27.117 0.058 1.00 91.31 266 LYS A N 1
ATOM 2078 C CA . LYS A 1 266 ? 7.350 27.802 -1.039 1.00 91.31 266 LYS A CA 1
ATOM 2079 C C . LYS A 1 266 ? 6.984 27.161 -2.377 1.00 91.31 266 LYS A C 1
ATOM 2081 O O . LYS A 1 266 ? 6.783 25.954 -2.431 1.00 91.31 266 LYS A O 1
ATOM 2086 N N . GLY A 1 267 ? 6.974 27.950 -3.446 1.00 89.94 267 GLY A N 1
ATOM 2087 C CA . GLY A 1 267 ? 6.584 27.512 -4.789 1.00 89.94 267 GLY A CA 1
ATOM 2088 C C . GLY A 1 267 ? 5.173 27.978 -5.128 1.00 89.94 267 GLY A C 1
ATOM 2089 O O . GLY A 1 267 ? 4.629 28.837 -4.433 1.00 89.94 267 GLY A O 1
ATOM 2090 N N . ASP A 1 268 ? 4.598 27.413 -6.185 1.00 87.44 268 ASP A N 1
ATOM 2091 C CA . ASP A 1 268 ? 3.245 27.737 -6.632 1.00 87.44 268 ASP A CA 1
ATOM 2092 C C . ASP A 1 268 ? 2.411 26.464 -6.813 1.00 87.44 268 ASP A C 1
ATOM 2094 O O . ASP A 1 268 ? 2.854 25.493 -7.427 1.00 87.44 268 ASP A O 1
ATOM 2098 N N . LEU A 1 269 ? 1.204 26.474 -6.246 1.00 90.19 269 LEU A N 1
ATOM 2099 C CA . LEU A 1 269 ? 0.193 25.432 -6.412 1.00 90.19 269 LEU A CA 1
ATOM 2100 C C . LEU A 1 269 ? -1.162 26.108 -6.596 1.00 90.19 269 LEU A C 1
ATOM 2102 O O . LEU A 1 269 ? -1.658 26.805 -5.694 1.00 90.19 269 LEU A O 1
ATOM 2106 N N . ALA A 1 270 ? -1.774 25.849 -7.750 1.00 89.56 270 ALA A N 1
ATOM 2107 C CA . ALA A 1 270 ? -3.084 26.377 -8.093 1.00 89.56 270 ALA A CA 1
ATOM 2108 C C . ALA A 1 270 ? -4.135 25.980 -7.044 1.00 89.56 270 ALA A C 1
ATOM 2110 O O . ALA A 1 270 ? -4.135 24.864 -6.526 1.00 89.56 270 ALA A O 1
ATOM 2111 N N . VAL A 1 271 ? -5.030 26.917 -6.729 1.00 92.06 271 VAL A N 1
ATOM 2112 C CA . VAL A 1 271 ? -6.218 26.649 -5.909 1.00 92.06 271 VAL A CA 1
ATOM 2113 C C . VAL A 1 271 ? -7.267 25.991 -6.796 1.00 92.06 271 VAL A C 1
ATOM 2115 O O . VAL A 1 271 ? -7.694 26.582 -7.790 1.00 92.06 271 VAL A O 1
ATOM 2118 N N . THR A 1 272 ? -7.706 24.798 -6.422 1.00 91.62 272 THR A N 1
ATOM 2119 C CA . THR A 1 272 ? -8.763 24.058 -7.118 1.00 91.62 272 THR A CA 1
ATOM 2120 C C . THR A 1 272 ? -10.144 24.359 -6.534 1.00 91.62 272 THR A C 1
ATOM 2122 O O . THR A 1 272 ? -10.272 24.912 -5.443 1.00 91.62 272 THR A O 1
ATOM 2125 N N . GLU A 1 273 ? -11.208 23.990 -7.249 1.00 89.44 273 GLU A N 1
ATOM 2126 C CA . GLU A 1 273 ? -12.581 24.101 -6.733 1.00 89.44 273 GLU A CA 1
ATOM 2127 C C . GLU A 1 273 ? -12.778 23.268 -5.457 1.00 89.44 273 GLU A C 1
ATOM 2129 O O . GLU A 1 273 ? -13.339 23.761 -4.483 1.00 89.44 273 GLU A O 1
ATOM 2134 N N . ALA A 1 274 ? -12.201 22.061 -5.413 1.00 88.19 274 ALA A N 1
ATOM 2135 C CA . ALA A 1 274 ? -12.218 21.204 -4.230 1.00 88.19 274 ALA A CA 1
ATOM 2136 C C . ALA A 1 274 ? -11.544 21.865 -3.014 1.00 88.19 274 ALA A C 1
ATOM 2138 O O . ALA A 1 274 ? -12.010 21.706 -1.888 1.00 88.19 274 ALA A O 1
ATOM 2139 N N . ASP A 1 275 ? -10.478 22.646 -3.224 1.00 89.88 275 ASP A N 1
ATOM 2140 C CA . ASP A 1 275 ? -9.852 23.411 -2.141 1.00 89.88 275 ASP A CA 1
ATOM 2141 C C . ASP A 1 275 ? -10.813 24.469 -1.581 1.00 89.88 275 ASP A C 1
ATOM 2143 O O . ASP A 1 275 ? -10.932 24.613 -0.364 1.00 89.88 275 ASP A O 1
ATOM 2147 N N . ARG A 1 276 ? -11.542 25.178 -2.455 1.00 90.62 276 ARG A N 1
ATOM 2148 C CA . ARG A 1 276 ? -12.514 26.216 -2.058 1.00 90.62 276 ARG A CA 1
ATOM 2149 C C . ARG A 1 276 ? -13.708 25.653 -1.294 1.00 90.62 276 ARG A C 1
ATOM 2151 O O . ARG A 1 276 ? -14.283 26.360 -0.475 1.00 90.62 276 ARG A O 1
ATOM 2158 N N . SER A 1 277 ? -14.073 24.396 -1.535 1.00 88.00 277 SER A N 1
ATOM 2159 C CA . SER A 1 277 ? -15.141 23.718 -0.792 1.00 88.00 277 SER A CA 1
ATOM 2160 C C . SER A 1 277 ? -14.735 23.310 0.629 1.00 88.00 277 SER A C 1
ATOM 2162 O O . SER A 1 277 ? -15.610 23.021 1.442 1.00 88.00 277 SER A O 1
ATOM 2164 N N . HIS A 1 278 ? -13.435 23.261 0.939 1.00 86.88 278 HIS A N 1
ATOM 2165 C CA . HIS A 1 278 ? -12.930 22.705 2.201 1.00 86.88 278 HIS A CA 1
ATOM 2166 C C . HIS A 1 278 ? -12.081 23.665 3.042 1.00 86.88 278 HIS A C 1
ATOM 2168 O O . HIS A 1 278 ? -11.865 23.377 4.221 1.00 86.88 278 HIS A O 1
ATOM 2174 N N . PHE A 1 279 ? -11.607 24.773 2.474 1.00 89.12 279 PHE A N 1
ATOM 2175 C CA . PHE A 1 279 ? -10.787 25.765 3.166 1.00 89.12 279 PHE A CA 1
ATOM 2176 C C . PHE A 1 279 ? -11.376 27.166 3.032 1.00 89.12 279 PHE A C 1
ATOM 2178 O O . PHE A 1 279 ? -11.896 27.547 1.983 1.00 89.12 279 PHE A O 1
ATOM 2185 N N . SER A 1 280 ? -11.223 27.964 4.084 1.00 89.81 280 SER A N 1
ATOM 2186 C CA . SER A 1 280 ? -11.517 29.395 4.045 1.00 89.81 280 SER A CA 1
ATOM 2187 C C . SER A 1 280 ? -10.542 30.156 3.135 1.00 89.81 280 SER A C 1
ATOM 2189 O O . SER A 1 280 ? -9.407 29.738 2.900 1.00 89.81 280 SER A O 1
ATOM 2191 N N . GLU A 1 281 ? -10.948 31.338 2.665 1.00 90.25 281 GLU A N 1
ATOM 2192 C CA . GLU A 1 281 ? -10.083 32.228 1.870 1.00 90.25 281 GLU A CA 1
ATOM 2193 C C . GLU A 1 281 ? -8.774 32.592 2.600 1.00 90.25 281 GLU A C 1
ATOM 2195 O O . GLU A 1 281 ? -7.729 32.764 1.971 1.00 90.25 281 GLU A O 1
ATOM 2200 N N . GLU A 1 282 ? -8.794 32.680 3.933 1.00 88.88 282 GLU A N 1
ATOM 2201 C CA . GLU A 1 282 ? -7.594 32.932 4.737 1.00 88.88 282 GLU A CA 1
ATOM 2202 C C . GLU A 1 282 ? -6.656 31.716 4.777 1.00 88.88 282 GLU A C 1
ATOM 2204 O O . GLU A 1 282 ? -5.442 31.857 4.615 1.00 88.88 282 GLU A O 1
ATOM 2209 N N . GLU A 1 283 ? -7.193 30.506 4.927 1.00 88.00 283 GLU A N 1
ATOM 2210 C CA . GLU A 1 283 ? -6.408 29.269 4.870 1.00 88.00 283 GLU A CA 1
ATOM 2211 C C . GLU A 1 283 ? -5.766 29.068 3.493 1.00 88.00 283 GLU A C 1
ATOM 2213 O O . GLU A 1 283 ? -4.580 28.732 3.404 1.00 88.00 283 GLU A O 1
ATOM 2218 N N . LEU A 1 284 ? -6.505 29.342 2.415 1.00 90.62 284 LEU A N 1
ATOM 2219 C CA . LEU A 1 284 ? -5.992 29.271 1.046 1.00 90.62 284 LEU A CA 1
ATOM 2220 C C . LEU A 1 284 ? -4.849 30.265 0.812 1.00 90.62 284 LEU A C 1
ATOM 2222 O O . LEU A 1 284 ? -3.831 29.889 0.216 1.00 90.62 284 LEU A O 1
ATOM 2226 N N . LYS A 1 285 ? -4.978 31.500 1.319 1.00 88.81 285 LYS A N 1
ATOM 2227 C CA . LYS A 1 285 ? -3.907 32.515 1.303 1.00 88.81 285 LYS A CA 1
ATOM 2228 C C . LYS A 1 285 ? -2.689 32.086 2.116 1.00 88.81 285 LYS A C 1
ATOM 2230 O O . LYS A 1 285 ? -1.563 32.368 1.721 1.00 88.81 285 LYS A O 1
ATOM 2235 N N . ASN A 1 286 ? -2.901 31.354 3.205 1.00 88.75 286 ASN A N 1
ATOM 2236 C CA . ASN A 1 286 ? -1.841 30.780 4.033 1.00 88.75 286 ASN A CA 1
ATOM 2237 C C . ASN A 1 286 ? -1.192 29.512 3.440 1.00 88.75 286 ASN A C 1
ATOM 2239 O O . ASN A 1 286 ? -0.325 28.912 4.088 1.00 88.75 286 ASN A O 1
ATOM 2243 N N . GLY A 1 287 ? -1.581 29.124 2.222 1.00 89.38 287 GLY A N 1
ATOM 2244 C CA . GLY A 1 287 ? -0.986 28.025 1.466 1.00 89.38 287 GLY A CA 1
ATOM 2245 C C . GLY A 1 287 ? -1.675 26.675 1.658 1.00 89.38 287 GLY A C 1
ATOM 2246 O O . GLY A 1 287 ? -1.119 25.665 1.237 1.00 89.38 287 GLY A O 1
ATOM 2247 N N . MET A 1 288 ? -2.853 26.611 2.285 1.00 91.81 288 MET A N 1
ATOM 2248 C CA . MET A 1 288 ? -3.569 25.341 2.447 1.00 91.81 288 MET A CA 1
ATOM 2249 C C . MET A 1 288 ? -4.065 24.807 1.102 1.00 91.81 288 MET A C 1
ATOM 2251 O O . MET A 1 288 ? -4.644 25.553 0.310 1.00 91.81 288 MET A O 1
ATOM 2255 N N . ARG A 1 289 ? -3.814 23.521 0.840 1.00 94.00 289 ARG A N 1
ATOM 2256 C CA . ARG A 1 289 ? -4.258 22.794 -0.361 1.00 94.00 289 ARG A CA 1
ATOM 2257 C C . ARG A 1 289 ? -4.605 21.344 -0.017 1.00 94.00 289 ARG A C 1
ATOM 2259 O O . ARG A 1 289 ? -4.132 20.802 0.986 1.00 94.00 289 ARG A O 1
ATOM 2266 N N . LEU A 1 290 ? -5.387 20.696 -0.871 1.00 92.12 290 LEU A N 1
ATOM 2267 C CA . LEU A 1 290 ? -5.609 19.255 -0.873 1.00 92.12 290 LEU A CA 1
ATOM 2268 C C . LEU A 1 290 ? -4.547 18.571 -1.735 1.00 92.12 290 LEU A C 1
ATOM 2270 O O . LEU A 1 290 ? -4.516 18.739 -2.952 1.00 92.12 290 LEU A O 1
ATOM 2274 N N . ALA A 1 291 ? -3.716 17.727 -1.122 1.00 92.56 291 ALA A N 1
ATOM 2275 C CA . ALA A 1 291 ? -2.653 16.991 -1.809 1.00 92.56 291 ALA A CA 1
ATOM 2276 C C . ALA A 1 291 ? -3.149 16.180 -3.012 1.00 92.56 291 ALA A C 1
ATOM 2278 O O . ALA A 1 291 ? -2.427 16.047 -3.991 1.00 92.56 291 ALA A O 1
ATOM 2279 N N . CYS A 1 292 ? -4.374 15.645 -2.947 1.00 89.25 292 CYS A N 1
ATOM 2280 C CA . CYS A 1 292 ? -4.946 14.834 -4.024 1.00 89.25 292 CYS A CA 1
ATOM 2281 C C . CYS A 1 292 ? -5.334 15.617 -5.282 1.00 89.25 292 CYS A C 1
ATOM 2283 O O . CYS A 1 292 ? -5.539 15.011 -6.326 1.00 89.25 292 CYS A O 1
ATOM 2285 N N . ARG A 1 293 ? -5.459 16.945 -5.188 1.00 93.19 293 ARG A N 1
ATOM 2286 C CA . ARG A 1 293 ? -5.806 17.826 -6.316 1.00 93.19 293 ARG A CA 1
ATOM 2287 C C . ARG A 1 293 ? -4.688 18.811 -6.655 1.00 93.19 293 ARG A C 1
ATOM 2289 O O . ARG A 1 293 ? -4.794 19.547 -7.629 1.00 93.19 293 ARG A O 1
ATOM 2296 N N . ALA A 1 294 ? -3.623 18.830 -5.859 1.00 92.62 294 ALA A N 1
ATOM 2297 C CA . ALA A 1 294 ? -2.465 19.676 -6.076 1.00 92.62 294 ALA A CA 1
ATOM 2298 C C . ALA A 1 294 ? -1.471 18.978 -7.013 1.00 92.62 294 ALA A C 1
ATOM 2300 O O . ALA A 1 294 ? -0.850 17.990 -6.623 1.00 92.62 294 ALA A O 1
ATOM 2301 N N . HIS A 1 295 ? -1.307 19.517 -8.222 1.00 92.44 295 HIS A N 1
ATOM 2302 C CA . HIS A 1 295 ? -0.349 19.046 -9.225 1.00 92.44 295 HIS A CA 1
ATOM 2303 C C . HIS A 1 295 ? 0.774 20.085 -9.381 1.00 92.44 295 HIS A C 1
ATOM 2305 O O . HIS A 1 295 ? 0.512 21.188 -9.870 1.00 92.44 295 HIS A O 1
ATOM 2311 N N . PRO A 1 296 ? 2.008 19.790 -8.937 1.00 90.06 296 PRO A N 1
ATOM 2312 C CA . PRO A 1 296 ? 3.126 20.722 -9.042 1.00 90.06 296 PRO A CA 1
ATOM 2313 C C . PRO A 1 296 ? 3.551 20.940 -10.498 1.00 90.06 296 PRO A C 1
ATOM 2315 O O . PRO A 1 296 ? 3.917 19.994 -11.189 1.00 90.06 296 PRO A O 1
ATOM 2318 N N . ALA A 1 297 ? 3.555 22.196 -10.953 1.00 85.06 297 ALA A N 1
ATOM 2319 C CA . ALA A 1 297 ? 4.126 22.580 -12.251 1.00 85.06 297 ALA A CA 1
ATOM 2320 C C . ALA A 1 297 ? 5.620 22.956 -12.163 1.00 85.06 297 ALA A C 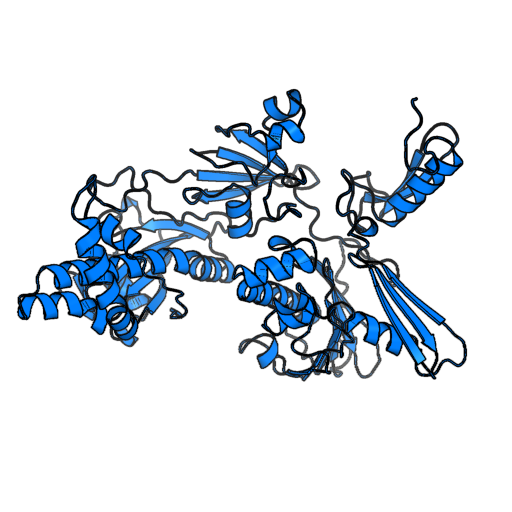1
ATOM 2322 O O . ALA A 1 297 ? 6.294 23.083 -13.181 1.00 85.06 297 ALA A O 1
ATOM 2323 N N . GLY A 1 298 ? 6.141 23.143 -10.949 1.00 87.19 298 GLY A N 1
ATOM 2324 C CA . GLY A 1 298 ? 7.529 23.501 -10.675 1.00 87.19 298 GLY A CA 1
ATOM 2325 C C . GLY A 1 298 ? 7.910 23.190 -9.229 1.00 87.19 298 GLY A C 1
ATOM 2326 O O . GLY A 1 298 ? 7.106 22.637 -8.474 1.00 87.19 298 GLY A O 1
ATOM 2327 N N . ASP A 1 299 ? 9.143 23.534 -8.857 1.00 91.69 299 ASP A N 1
ATOM 2328 C CA . ASP A 1 299 ? 9.693 23.218 -7.538 1.00 91.69 299 ASP A CA 1
ATOM 2329 C C . ASP A 1 299 ? 8.822 23.796 -6.413 1.00 91.69 299 ASP A C 1
ATOM 2331 O O . ASP A 1 299 ? 8.510 24.994 -6.391 1.00 91.69 299 ASP A O 1
ATOM 2335 N N . CYS A 1 300 ? 8.458 22.958 -5.444 1.00 92.81 300 CYS A N 1
ATOM 2336 C CA . CYS A 1 300 ? 7.675 23.391 -4.294 1.00 92.81 300 CYS A CA 1
ATOM 2337 C C . CYS A 1 300 ? 8.127 22.725 -2.994 1.00 92.81 300 CYS A C 1
ATOM 2339 O O . CYS A 1 300 ? 8.676 21.626 -2.970 1.00 92.81 300 CYS A O 1
ATOM 2341 N N . VAL A 1 301 ? 7.893 23.438 -1.895 1.00 92.88 301 VAL A N 1
ATOM 2342 C CA . VAL A 1 301 ? 8.130 22.976 -0.531 1.00 92.88 301 VAL A CA 1
ATOM 2343 C C . VAL A 1 301 ? 6.784 22.929 0.163 1.00 92.88 301 VAL A C 1
ATOM 2345 O O . VAL A 1 301 ? 6.098 23.953 0.257 1.00 92.88 301 VAL A O 1
ATOM 2348 N N . ILE A 1 302 ? 6.413 21.760 0.665 1.00 92.94 302 ILE A N 1
ATOM 2349 C CA . ILE A 1 302 ? 5.196 21.570 1.446 1.00 92.94 302 ILE A CA 1
ATOM 2350 C C . ILE A 1 302 ? 5.531 21.179 2.874 1.00 92.94 302 ILE A C 1
ATOM 2352 O O . ILE A 1 302 ? 6.587 20.623 3.162 1.00 92.94 302 ILE A O 1
ATOM 2356 N N . ARG A 1 303 ? 4.585 21.438 3.768 1.00 89.62 303 ARG A N 1
ATOM 2357 C CA . ARG A 1 303 ? 4.637 20.997 5.151 1.00 89.62 303 ARG A CA 1
ATOM 2358 C C . ARG A 1 303 ? 3.473 20.076 5.457 1.00 89.62 303 ARG A C 1
ATOM 2360 O O . ARG A 1 303 ? 2.317 20.421 5.190 1.00 89.62 303 ARG A O 1
ATOM 2367 N N . LEU A 1 304 ? 3.803 18.942 6.061 1.00 85.12 304 LEU A N 1
ATOM 2368 C CA . LEU A 1 304 ? 2.851 18.011 6.644 1.00 85.12 304 LEU A CA 1
ATOM 2369 C C . LEU A 1 304 ? 2.794 18.236 8.154 1.00 85.12 304 LEU A C 1
ATOM 2371 O O . LEU A 1 304 ? 3.818 18.450 8.804 1.00 85.12 304 LEU A O 1
ATOM 2375 N N . LYS A 1 305 ? 1.585 18.186 8.714 1.00 69.38 305 LYS A N 1
ATOM 2376 C CA . LYS A 1 305 ? 1.428 17.866 10.134 1.00 69.38 305 LYS A CA 1
ATOM 2377 C C . LYS A 1 305 ? 1.557 16.351 10.207 1.00 69.38 305 LYS A C 1
ATOM 2379 O O . LYS A 1 305 ? 0.789 15.674 9.532 1.00 69.38 305 LYS A O 1
ATOM 2384 N N . GLU A 1 306 ? 2.556 15.839 10.914 1.00 55.62 306 GLU A N 1
ATOM 2385 C CA . GLU A 1 306 ? 2.764 14.393 10.998 1.00 55.62 306 GLU A CA 1
ATOM 2386 C C . GLU A 1 306 ? 1.491 13.721 11.542 1.00 55.62 306 GLU A C 1
ATOM 2388 O O . GLU A 1 306 ? 0.886 14.197 12.512 1.00 55.62 306 GLU A O 1
ATOM 2393 N N . ALA A 1 307 ? 1.041 12.660 10.867 1.00 47.94 307 ALA A N 1
ATOM 2394 C CA . ALA A 1 307 ? -0.010 11.800 11.384 1.00 47.94 307 ALA A CA 1
ATOM 2395 C C . ALA A 1 307 ? 0.567 11.010 12.565 1.00 47.94 307 ALA A C 1
ATOM 2397 O O . ALA A 1 307 ? 1.717 10.583 12.552 1.00 47.94 307 ALA A O 1
ATOM 2398 N N . ARG A 1 308 ? -0.225 10.868 13.626 1.00 47.88 308 ARG A N 1
ATOM 2399 C CA . ARG A 1 308 ? 0.167 10.208 14.877 1.00 47.88 308 ARG A CA 1
ATOM 2400 C C . ARG A 1 308 ? 0.287 8.706 14.635 1.00 47.88 308 ARG A C 1
ATOM 2402 O O . ARG A 1 308 ? -0.704 7.994 14.745 1.00 47.88 308 ARG A O 1
ATOM 2409 N N . GLU A 1 309 ? 1.475 8.254 14.251 1.00 47.16 309 GLU A N 1
ATOM 2410 C CA . GLU A 1 309 ? 1.628 6.929 13.643 1.00 47.16 309 GLU A CA 1
ATOM 2411 C C . GLU A 1 309 ? 1.775 5.751 14.620 1.00 47.16 309 GLU A C 1
ATOM 2413 O O . GLU A 1 309 ? 1.422 4.654 14.221 1.00 47.16 309 GLU A O 1
ATOM 2418 N N . ASN A 1 310 ? 2.162 5.908 15.896 1.00 35.78 310 ASN A N 1
ATOM 2419 C CA . ASN A 1 310 ? 2.596 4.728 16.684 1.00 35.78 310 ASN A CA 1
ATOM 2420 C C . ASN A 1 310 ? 2.024 4.549 18.102 1.00 35.78 310 ASN A C 1
ATOM 2422 O O . ASN A 1 310 ? 2.637 3.868 18.918 1.00 35.78 310 ASN A O 1
ATOM 2426 N N . ALA A 1 311 ? 0.863 5.110 18.441 1.00 39.53 311 ALA A N 1
ATOM 2427 C CA . ALA A 1 311 ? 0.338 4.958 19.804 1.00 39.53 311 ALA A CA 1
ATOM 2428 C C . ALA A 1 311 ? -1.158 4.647 19.843 1.00 39.53 311 ALA A C 1
ATOM 2430 O O . ALA A 1 311 ? -1.914 5.402 20.440 1.00 39.53 311 ALA A O 1
ATOM 2431 N N . PHE A 1 312 ? -1.592 3.553 19.211 1.00 40.00 312 PHE A N 1
ATOM 2432 C CA . PHE A 1 312 ? -2.939 3.019 19.426 1.00 40.00 312 PHE A CA 1
ATOM 2433 C C . PHE A 1 312 ? -3.007 2.278 20.768 1.00 40.00 312 PHE A C 1
ATOM 2435 O O . PHE A 1 312 ? -2.254 1.345 21.025 1.00 40.00 312 PHE A O 1
ATOM 2442 N N . TYR A 1 313 ? -3.910 2.724 21.632 1.00 39.56 313 TYR A N 1
ATOM 2443 C CA . TYR A 1 313 ? -4.258 2.125 22.910 1.00 39.56 313 TYR A CA 1
ATOM 2444 C C . TYR A 1 313 ? -5.485 1.228 22.719 1.00 39.56 313 TYR A C 1
ATOM 2446 O O . TYR A 1 313 ? -6.546 1.716 22.325 1.00 39.56 313 TYR A O 1
ATOM 2454 N N . ILE A 1 314 ? -5.353 -0.065 23.024 1.00 37.00 314 ILE A N 1
ATOM 2455 C CA . ILE A 1 314 ? -6.477 -1.007 23.090 1.00 37.00 314 ILE A CA 1
ATOM 2456 C C . ILE A 1 314 ? -7.002 -1.013 24.536 1.00 37.00 314 ILE A C 1
ATOM 2458 O O . ILE A 1 314 ? -6.266 -1.401 25.447 1.00 37.00 314 ILE A O 1
ATOM 2462 N N . PRO A 1 315 ? -8.256 -0.604 24.798 1.00 32.69 315 PRO A N 1
ATOM 2463 C CA . PRO A 1 315 ? -8.859 -0.760 26.117 1.00 32.69 315 PRO A CA 1
ATOM 2464 C C . PRO A 1 315 ? -9.019 -2.253 26.446 1.00 32.69 315 PRO A C 1
ATOM 2466 O O . PRO A 1 315 ? -9.750 -2.956 25.755 1.00 32.69 315 PRO A O 1
ATOM 2469 N N . GLY A 1 316 ? -8.347 -2.745 27.495 1.00 32.94 316 GLY A N 1
ATOM 2470 C CA . GLY A 1 316 ? -8.547 -4.109 28.019 1.00 32.94 316 GLY A CA 1
ATOM 2471 C C . GLY A 1 316 ? -7.293 -4.973 28.195 1.00 32.94 316 GLY A C 1
ATOM 2472 O O . GLY A 1 316 ? -7.381 -6.030 28.817 1.00 32.94 316 GLY A O 1
ATOM 2473 N N . SER A 1 317 ? -6.117 -4.543 27.727 1.00 28.28 317 SER A N 1
ATOM 2474 C CA . SER A 1 317 ? -4.850 -5.204 28.074 1.00 28.28 317 SER A CA 1
ATOM 2475 C C . SER A 1 317 ? -4.391 -4.782 29.480 1.00 28.28 317 SER A C 1
ATOM 2477 O O . SER A 1 317 ? -4.385 -3.577 29.760 1.00 28.28 317 SER A O 1
ATOM 2479 N N . PRO A 1 318 ? -3.968 -5.703 30.369 1.00 27.47 318 PRO A N 1
ATOM 2480 C CA . PRO A 1 318 ? -3.355 -5.326 31.637 1.00 27.47 318 PRO A CA 1
ATOM 2481 C C . PRO A 1 318 ? -2.045 -4.558 31.382 1.00 27.47 318 PRO A C 1
ATOM 2483 O O . PRO A 1 318 ? -1.045 -5.144 30.998 1.00 27.47 318 PRO A O 1
ATOM 2486 N N . GLU A 1 319 ? -2.103 -3.246 31.616 1.00 30.70 319 GLU A N 1
ATOM 2487 C CA . GLU A 1 319 ? -1.012 -2.283 31.839 1.00 30.70 319 GLU A CA 1
ATOM 2488 C C . GLU A 1 319 ? 0.044 -1.991 30.737 1.00 30.70 319 GLU A C 1
ATOM 2490 O O . GLU A 1 319 ? 0.746 -2.855 30.228 1.00 30.70 319 GLU A O 1
ATOM 2495 N N . LYS A 1 320 ? 0.231 -0.670 30.533 1.00 28.72 320 LYS A N 1
ATOM 2496 C CA . LYS A 1 320 ? 1.345 0.072 29.896 1.00 28.72 320 LYS A CA 1
ATOM 2497 C C . LYS A 1 320 ? 1.503 0.007 28.368 1.00 28.72 320 LYS A C 1
ATOM 2499 O O . LYS A 1 320 ? 2.495 -0.483 27.846 1.00 28.72 320 LYS A O 1
ATOM 2504 N N . ALA A 1 321 ? 0.615 0.710 27.666 1.00 28.69 321 ALA A N 1
ATOM 2505 C CA . ALA A 1 321 ? 0.949 1.344 26.387 1.00 28.69 321 ALA A CA 1
ATOM 2506 C C . ALA A 1 321 ? 1.331 2.815 26.637 1.00 28.69 321 ALA A C 1
ATOM 2508 O O . ALA A 1 321 ? 0.506 3.727 26.592 1.00 28.69 321 ALA A O 1
ATOM 2509 N N . GLY A 1 322 ? 2.600 3.011 26.976 1.00 25.83 322 GLY A N 1
ATOM 2510 C CA . GLY A 1 322 ? 3.306 4.285 26.986 1.00 25.83 322 GLY A CA 1
ATOM 2511 C C . GLY A 1 322 ? 4.742 3.995 26.568 1.00 25.83 322 GLY A C 1
ATOM 2512 O O . GLY A 1 322 ? 5.270 2.937 26.910 1.00 25.83 322 GLY A O 1
ATOM 2513 N N . GLU A 1 323 ? 5.341 4.878 25.773 1.00 30.69 323 GLU A N 1
ATOM 2514 C CA . GLU A 1 323 ? 6.766 4.802 25.446 1.00 30.69 323 GLU A CA 1
ATOM 2515 C C . GLU A 1 323 ? 7.596 4.612 26.732 1.00 30.69 323 GLU A C 1
ATOM 2517 O O . GLU A 1 323 ? 7.298 5.220 27.756 1.00 30.69 323 GLU A O 1
ATOM 2522 N N . GLU A 1 324 ? 8.624 3.761 26.640 1.00 27.95 324 GLU A N 1
ATOM 2523 C CA . GLU A 1 324 ? 9.560 3.327 27.696 1.00 27.95 324 GLU A CA 1
ATOM 2524 C C . GLU A 1 324 ? 9.129 2.146 28.587 1.00 27.95 324 GLU A C 1
ATOM 2526 O O . GLU A 1 324 ? 8.667 2.273 29.719 1.00 27.95 324 GLU A O 1
ATOM 2531 N N . SER A 1 325 ? 9.428 0.931 28.131 1.00 27.64 325 SER A N 1
ATOM 2532 C CA . SER A 1 325 ? 10.613 0.172 28.577 1.00 27.64 325 SER A CA 1
ATOM 2533 C C . SER A 1 325 ? 10.457 -1.287 28.148 1.00 27.64 325 SER A C 1
ATOM 2535 O O . SER A 1 325 ? 9.589 -2.017 28.619 1.00 27.64 325 SER A O 1
ATOM 2537 N N . LEU A 1 326 ? 11.332 -1.724 27.241 1.00 31.48 326 LEU A N 1
ATOM 2538 C CA . LEU A 1 326 ? 11.646 -3.137 27.056 1.00 31.48 326 LEU A CA 1
ATOM 2539 C C . LEU A 1 326 ? 12.349 -3.625 28.331 1.00 31.48 326 LEU A C 1
ATOM 2541 O O . LEU A 1 326 ? 13.569 -3.773 28.360 1.00 31.48 326 LEU A O 1
ATOM 2545 N N . GLU A 1 327 ? 11.601 -3.861 29.407 1.00 25.50 327 GLU A N 1
ATOM 2546 C CA . GLU A 1 327 ? 12.074 -4.792 30.425 1.00 25.50 327 GLU A CA 1
ATOM 2547 C C . GLU A 1 327 ? 11.948 -6.201 29.848 1.00 25.50 327 GLU A C 1
ATOM 2549 O O . GLU A 1 327 ? 10.914 -6.864 29.939 1.00 25.50 327 GLU A O 1
ATOM 2554 N N . LEU A 1 328 ? 13.040 -6.640 29.216 1.00 32.88 328 LEU A N 1
ATOM 2555 C CA . LEU A 1 328 ? 13.318 -8.038 28.918 1.00 32.88 328 LEU A CA 1
ATOM 2556 C C . LEU A 1 328 ? 13.215 -8.848 30.217 1.00 32.88 328 LEU A C 1
ATOM 2558 O O . LEU A 1 328 ? 14.193 -9.010 30.950 1.00 32.88 328 LEU A O 1
ATOM 2562 N N . LYS A 1 329 ? 12.031 -9.392 30.508 1.00 30.52 329 LYS A N 1
ATOM 2563 C CA . LYS A 1 329 ? 11.926 -10.514 31.436 1.00 30.52 329 LYS A CA 1
ATOM 2564 C C . LYS A 1 329 ? 12.638 -11.687 30.775 1.00 30.52 329 LYS A C 1
ATOM 2566 O O . LYS A 1 329 ? 12.203 -12.184 29.743 1.00 30.52 329 LYS A O 1
ATOM 2571 N N . SER A 1 330 ? 13.791 -12.031 31.352 1.00 33.94 330 SER A N 1
ATOM 2572 C CA . SER A 1 330 ? 14.702 -13.098 30.935 1.00 33.94 330 SER A CA 1
ATOM 2573 C C . SER A 1 330 ? 13.959 -14.291 30.345 1.00 33.94 330 SER A C 1
ATOM 2575 O O . SER A 1 330 ? 13.028 -14.794 30.976 1.00 33.94 330 SER A O 1
ATOM 2577 N N . ALA A 1 331 ? 14.433 -14.743 29.183 1.00 38.41 331 ALA A N 1
ATOM 2578 C CA . ALA A 1 331 ? 14.009 -15.941 28.478 1.00 38.41 331 ALA A CA 1
ATOM 2579 C C . ALA A 1 331 ? 13.648 -17.096 29.431 1.00 38.41 331 ALA A C 1
ATOM 2581 O O . ALA A 1 331 ? 14.515 -17.789 29.974 1.00 38.41 331 ALA A O 1
ATOM 2582 N N . GLY A 1 332 ? 12.342 -17.300 29.617 1.00 39.78 332 GLY A N 1
ATOM 2583 C CA . GLY A 1 332 ? 11.809 -18.593 30.019 1.00 39.78 332 GLY A CA 1
ATOM 2584 C C . GLY A 1 332 ? 12.159 -19.616 28.941 1.00 39.78 332 GLY A C 1
ATOM 2585 O O . GLY A 1 332 ? 12.403 -19.248 27.794 1.00 39.78 332 GLY A O 1
ATOM 2586 N N . LYS A 1 333 ? 12.258 -20.891 29.331 1.00 44.69 333 LYS A N 1
ATOM 2587 C CA . LYS A 1 333 ? 12.640 -22.011 28.456 1.00 44.69 333 LYS A CA 1
ATOM 2588 C C . LYS A 1 333 ? 11.997 -21.919 27.066 1.00 44.69 333 LYS A C 1
ATOM 2590 O O . LYS A 1 333 ? 10.853 -21.499 26.951 1.00 44.69 333 LYS A O 1
ATOM 2595 N N . ALA A 1 334 ? 12.735 -22.383 26.055 1.00 54.72 334 ALA A N 1
ATOM 2596 C CA . ALA A 1 334 ? 12.265 -22.582 24.688 1.00 54.72 334 ALA A CA 1
ATOM 2597 C C . ALA A 1 334 ? 11.023 -23.495 24.668 1.00 54.72 334 ALA A C 1
ATOM 2599 O O . ALA A 1 334 ? 11.145 -24.716 24.614 1.00 54.72 334 ALA A O 1
ATOM 2600 N N . GLY A 1 335 ? 9.851 -22.884 24.810 1.00 67.38 335 GLY A N 1
ATOM 2601 C CA . GLY A 1 335 ? 8.537 -23.495 24.659 1.00 67.38 335 GLY A CA 1
ATOM 2602 C C . GLY A 1 335 ? 7.959 -23.136 23.297 1.00 67.38 335 GLY A C 1
ATOM 2603 O O . GLY A 1 335 ? 8.354 -22.133 22.694 1.00 67.38 335 GLY A O 1
ATOM 2604 N N . ARG A 1 336 ? 7.035 -23.965 22.813 1.00 86.44 336 ARG A N 1
ATOM 2605 C CA . ARG A 1 336 ? 6.374 -23.774 21.517 1.00 86.44 336 ARG A CA 1
ATOM 2606 C C . ARG A 1 336 ? 5.628 -22.444 21.480 1.00 86.44 336 ARG A C 1
ATOM 2608 O O . ARG A 1 336 ? 4.911 -22.114 22.429 1.00 86.44 336 ARG A O 1
ATOM 2615 N N . LYS A 1 337 ? 5.771 -21.688 20.395 1.00 91.94 337 LYS A N 1
ATOM 2616 C CA . LYS A 1 337 ? 5.173 -20.351 20.263 1.00 91.94 337 LYS A CA 1
ATOM 2617 C C . LYS A 1 337 ? 4.121 -20.330 19.170 1.00 91.94 337 LYS A C 1
ATOM 2619 O O . LYS A 1 337 ? 4.280 -20.947 18.123 1.00 91.94 337 LYS A O 1
ATOM 2624 N N . GLY A 1 338 ? 3.044 -19.597 19.414 1.00 94.62 338 GLY A N 1
ATOM 2625 C CA . GLY A 1 338 ? 2.010 -19.333 18.427 1.00 94.62 338 GLY A CA 1
ATOM 2626 C C . GLY A 1 338 ? 1.764 -17.843 18.268 1.00 94.62 338 GLY A C 1
ATOM 2627 O O . GLY A 1 338 ? 2.027 -17.070 19.185 1.00 94.62 338 GLY A O 1
ATOM 2628 N N . VAL A 1 339 ? 1.239 -17.437 17.119 1.00 95.81 339 VAL A N 1
ATOM 2629 C CA . VAL A 1 339 ? 0.815 -16.058 16.865 1.00 95.81 339 VAL A CA 1
ATOM 2630 C C . VAL A 1 339 ? -0.670 -16.039 16.536 1.00 95.81 339 VAL A C 1
ATOM 2632 O O . VAL A 1 339 ? -1.118 -16.732 15.625 1.00 95.81 339 VAL A O 1
ATOM 2635 N N . ALA A 1 340 ? -1.436 -15.236 17.265 1.00 96.38 340 ALA A N 1
ATOM 2636 C CA . ALA A 1 340 ? -2.804 -14.897 16.900 1.00 96.38 340 ALA A CA 1
ATOM 2637 C C . ALA A 1 340 ? -2.804 -13.566 16.148 1.00 96.38 340 ALA A C 1
ATOM 2639 O O . ALA A 1 340 ? -2.148 -12.620 16.579 1.00 96.38 340 ALA A O 1
ATOM 2640 N N . VAL A 1 341 ? -3.516 -13.502 15.029 1.00 97.44 341 VAL A N 1
ATOM 2641 C CA . VAL A 1 341 ? -3.602 -12.324 14.164 1.00 97.44 341 VAL A CA 1
ATOM 2642 C C . VAL A 1 341 ? -5.066 -11.969 13.957 1.00 97.44 341 VAL A C 1
ATOM 2644 O O . VAL A 1 341 ? -5.859 -12.823 13.564 1.00 97.44 341 VAL A O 1
ATOM 2647 N N . ASP A 1 342 ? -5.397 -10.705 14.176 1.00 96.00 342 ASP A N 1
ATOM 2648 C CA . ASP A 1 342 ? -6.662 -10.094 13.788 1.00 96.00 342 ASP A CA 1
ATOM 2649 C C . ASP A 1 342 ? -6.399 -9.053 12.693 1.00 96.00 342 ASP A C 1
ATOM 2651 O O . ASP A 1 342 ? -5.679 -8.069 12.906 1.00 96.00 342 ASP A O 1
ATOM 2655 N N . ILE A 1 343 ? -6.930 -9.301 11.495 1.00 95.62 343 ILE A N 1
ATOM 2656 C CA . ILE A 1 343 ? -6.808 -8.402 10.345 1.00 95.62 343 ILE A CA 1
ATOM 2657 C C . ILE A 1 343 ? -8.119 -7.642 10.179 1.00 95.62 343 ILE A C 1
ATOM 2659 O O . ILE A 1 343 ? -9.003 -8.021 9.403 1.00 95.62 343 ILE A O 1
ATOM 2663 N N . GLY A 1 344 ? -8.197 -6.508 10.862 1.00 90.81 344 GLY A N 1
ATOM 2664 C CA . GLY A 1 344 ? -9.237 -5.520 10.648 1.00 90.81 344 GLY A CA 1
ATOM 2665 C C . GLY A 1 344 ? -8.998 -4.684 9.390 1.00 90.81 344 GLY A C 1
ATOM 2666 O O . GLY A 1 344 ? -7.896 -4.589 8.830 1.00 90.81 344 GLY A O 1
ATOM 2667 N N . THR A 1 345 ? -10.055 -4.000 8.952 1.00 86.75 345 THR A N 1
ATOM 2668 C CA . THR A 1 345 ? -9.966 -3.062 7.827 1.00 86.75 345 THR A CA 1
ATOM 2669 C C . THR A 1 345 ? -9.030 -1.901 8.173 1.00 86.75 345 THR A C 1
ATOM 2671 O O . THR A 1 345 ? -8.181 -1.552 7.360 1.00 86.75 345 THR A O 1
ATOM 2674 N N . THR A 1 346 ? -9.100 -1.341 9.382 1.00 80.69 346 THR A N 1
ATOM 2675 C CA . THR A 1 346 ? -8.262 -0.196 9.791 1.00 80.69 346 THR A CA 1
ATOM 2676 C C . THR A 1 346 ? -6.997 -0.606 10.538 1.00 80.69 346 THR A C 1
ATOM 2678 O O . THR A 1 346 ? -5.951 0.023 10.358 1.00 80.69 346 THR A O 1
ATOM 2681 N N . THR A 1 347 ? -7.071 -1.671 11.333 1.00 82.75 347 THR A N 1
ATOM 2682 C CA . THR A 1 347 ? -6.030 -2.070 12.287 1.00 82.75 347 THR A CA 1
ATOM 2683 C C . THR A 1 347 ? -5.690 -3.540 12.102 1.00 82.75 347 THR A C 1
ATOM 2685 O O . THR A 1 347 ? -6.583 -4.355 11.906 1.00 82.75 347 THR A O 1
ATOM 2688 N N . VAL A 1 348 ? -4.405 -3.875 12.189 1.00 89.31 348 VAL A N 1
ATOM 2689 C CA . VAL A 1 348 ? -3.919 -5.251 12.308 1.00 89.31 348 VAL A CA 1
ATOM 2690 C C . VAL A 1 348 ? -3.346 -5.421 13.708 1.00 89.31 348 VAL A C 1
ATOM 2692 O O . VAL A 1 348 ? -2.452 -4.667 14.105 1.00 89.31 348 VAL A O 1
ATOM 2695 N N . ALA A 1 349 ? -3.857 -6.392 14.455 1.00 90.62 349 ALA A N 1
ATOM 2696 C CA . ALA A 1 349 ? -3.367 -6.743 15.781 1.00 90.62 349 ALA A CA 1
ATOM 2697 C C . ALA A 1 349 ? -2.771 -8.152 15.758 1.00 90.62 349 ALA A C 1
ATOM 2699 O O . ALA A 1 349 ? -3.311 -9.063 15.137 1.00 90.62 349 ALA A O 1
ATOM 2700 N N . MET A 1 350 ? -1.632 -8.327 16.419 1.00 94.56 350 MET A N 1
ATOM 2701 C CA . MET A 1 350 ? -0.925 -9.597 16.498 1.00 94.56 350 MET A CA 1
ATOM 2702 C C . MET A 1 350 ? -0.471 -9.836 17.932 1.00 94.56 350 MET A C 1
ATOM 2704 O O . MET A 1 350 ? 0.076 -8.940 18.573 1.00 94.56 350 MET A O 1
ATOM 2708 N N . GLU A 1 351 ? -0.654 -11.047 18.434 1.00 94.12 351 GLU A N 1
ATOM 2709 C CA . GLU A 1 351 ? -0.272 -11.426 19.791 1.00 94.12 351 GLU A CA 1
ATOM 2710 C C . GLU A 1 351 ? 0.560 -12.706 19.745 1.00 94.12 351 GLU A C 1
ATOM 2712 O O . GLU A 1 351 ? 0.146 -13.710 19.163 1.00 94.12 351 GLU A O 1
ATOM 2717 N N . LEU A 1 352 ? 1.750 -12.664 20.348 1.00 93.56 352 LEU A N 1
ATOM 2718 C CA . LEU A 1 352 ? 2.555 -13.859 20.561 1.00 93.56 352 LEU A CA 1
ATOM 2719 C C . LEU A 1 352 ? 2.034 -14.572 21.804 1.00 93.56 352 LEU A C 1
ATOM 2721 O O . LEU A 1 352 ? 1.928 -13.957 22.865 1.00 93.56 352 LEU A O 1
ATOM 2725 N N . ALA A 1 353 ? 1.785 -15.868 21.683 1.00 91.38 353 ALA A N 1
ATOM 2726 C CA . ALA A 1 353 ? 1.364 -16.743 22.760 1.00 91.38 353 ALA A CA 1
ATOM 2727 C C . ALA A 1 353 ? 2.379 -17.871 22.972 1.00 91.38 353 ALA A C 1
ATOM 2729 O O . ALA A 1 353 ? 2.920 -18.448 22.027 1.00 91.38 353 ALA A O 1
ATOM 2730 N N . ASP A 1 354 ? 2.620 -18.210 24.230 1.00 90.25 354 ASP A N 1
ATOM 2731 C CA . ASP A 1 354 ? 3.252 -19.464 24.609 1.00 90.25 354 ASP A CA 1
ATOM 2732 C C . ASP A 1 354 ? 2.202 -20.581 24.579 1.00 90.25 354 ASP A C 1
ATOM 2734 O O . ASP A 1 354 ? 1.180 -20.504 25.261 1.00 90.25 354 ASP A O 1
ATOM 2738 N N . LEU A 1 355 ? 2.424 -21.608 23.761 1.00 88.56 355 LEU A N 1
ATOM 2739 C CA . LEU A 1 355 ? 1.447 -22.679 23.549 1.00 88.56 355 LEU A CA 1
ATOM 2740 C C . LEU A 1 355 ? 1.408 -23.693 24.697 1.00 88.56 355 LEU A C 1
ATOM 2742 O O . LEU A 1 355 ? 0.478 -24.498 24.756 1.00 88.56 355 LEU A O 1
ATOM 2746 N N . GLU A 1 356 ? 2.394 -23.683 25.594 1.00 87.81 356 GLU A N 1
ATOM 2747 C CA . GLU A 1 356 ? 2.425 -24.563 26.762 1.00 87.81 356 GLU A CA 1
ATOM 2748 C C . GLU A 1 356 ? 1.781 -23.894 27.976 1.00 87.81 356 GLU A C 1
ATOM 2750 O O . GLU A 1 356 ? 1.017 -24.535 28.701 1.00 87.81 356 GLU A O 1
ATOM 2755 N N . THR A 1 357 ? 2.071 -22.611 28.201 1.00 88.06 357 THR A N 1
ATOM 2756 C CA . THR A 1 357 ? 1.584 -21.879 29.381 1.00 88.06 357 THR A CA 1
ATOM 2757 C C . THR A 1 357 ? 0.318 -21.067 29.117 1.00 88.06 357 THR A C 1
ATOM 2759 O O . THR A 1 357 ? -0.409 -20.753 30.058 1.00 88.06 357 THR A O 1
ATOM 2762 N N . GLY A 1 358 ? 0.043 -20.719 27.858 1.00 81.62 358 GLY A N 1
ATOM 2763 C CA . GLY A 1 358 ? -1.016 -19.782 27.477 1.00 81.62 358 GLY A CA 1
ATOM 2764 C C . GLY A 1 358 ? -0.682 -18.316 27.774 1.00 81.62 358 GLY A C 1
ATOM 2765 O O . GLY A 1 358 ? -1.542 -17.449 27.608 1.00 81.62 358 GLY A O 1
ATOM 2766 N N . GLU A 1 359 ? 0.537 -18.013 28.230 1.00 84.81 359 GLU A N 1
ATOM 2767 C CA . GLU A 1 359 ? 0.973 -16.636 28.463 1.00 84.81 359 GLU A CA 1
ATOM 2768 C C . GLU A 1 359 ? 1.136 -15.877 27.146 1.00 84.81 359 GLU A C 1
ATOM 2770 O O . GLU A 1 359 ? 1.536 -16.440 26.127 1.00 84.81 359 GLU A O 1
ATOM 2775 N N . ARG A 1 360 ? 0.860 -14.571 27.177 1.00 83.62 360 ARG A N 1
ATOM 2776 C CA . ARG A 1 360 ? 0.855 -13.712 25.989 1.00 83.62 360 ARG A CA 1
ATOM 2777 C C . ARG A 1 360 ? 1.866 -12.579 26.154 1.00 83.62 360 ARG A C 1
ATOM 2779 O O . ARG A 1 360 ? 1.509 -11.484 26.585 1.00 83.62 360 ARG A O 1
ATOM 2786 N N . PRO A 1 361 ? 3.165 -12.863 25.949 1.00 78.81 361 PRO A N 1
ATOM 2787 C CA . PRO A 1 361 ? 4.237 -11.968 26.379 1.00 78.81 361 PRO A CA 1
ATOM 2788 C C . PRO A 1 361 ? 4.363 -10.686 25.555 1.00 78.81 361 PRO A C 1
ATOM 2790 O O . PRO A 1 361 ? 4.960 -9.727 26.042 1.00 78.81 361 PRO A O 1
ATOM 2793 N N . ARG A 1 362 ? 3.880 -10.664 24.306 1.00 85.75 362 ARG A N 1
ATOM 2794 C CA . ARG A 1 362 ? 4.074 -9.535 23.386 1.00 85.75 362 ARG A CA 1
ATOM 2795 C C . ARG A 1 362 ? 2.866 -9.334 22.483 1.00 85.75 362 ARG A C 1
ATOM 2797 O O . ARG A 1 362 ? 2.323 -10.295 21.946 1.00 85.75 362 ARG A O 1
ATOM 2804 N N . ILE A 1 363 ? 2.527 -8.066 22.278 1.00 85.12 363 ILE A N 1
ATOM 2805 C CA . ILE A 1 363 ? 1.480 -7.607 21.369 1.00 85.12 363 ILE A CA 1
ATOM 2806 C C . ILE A 1 363 ? 2.122 -6.646 20.370 1.00 85.12 363 ILE A C 1
ATOM 2808 O O . ILE A 1 363 ? 2.964 -5.822 20.731 1.00 85.12 363 ILE A O 1
ATOM 2812 N N . TYR A 1 364 ? 1.717 -6.759 19.115 1.00 84.75 364 TYR A N 1
ATOM 2813 C CA . TYR A 1 364 ? 2.019 -5.826 18.046 1.00 84.75 364 TYR A CA 1
ATOM 2814 C C . TYR A 1 364 ? 0.701 -5.304 17.481 1.00 84.75 364 TYR A C 1
ATOM 2816 O O . TYR A 1 364 ? -0.264 -6.046 17.303 1.00 84.75 364 TYR A O 1
ATOM 2824 N N . THR A 1 365 ? 0.642 -4.010 17.211 1.00 77.94 365 THR A N 1
ATOM 2825 C CA . THR A 1 365 ? -0.524 -3.389 16.589 1.00 77.94 365 THR A CA 1
ATOM 2826 C C . THR A 1 365 ? -0.035 -2.384 15.572 1.00 77.94 365 THR A C 1
ATOM 2828 O O . THR A 1 365 ? 0.886 -1.616 15.846 1.00 77.94 365 THR A O 1
ATOM 2831 N N . SER A 1 366 ? -0.651 -2.398 14.399 1.00 77.62 366 SER A N 1
ATOM 2832 C CA . SER A 1 366 ? -0.312 -1.503 13.305 1.00 77.62 366 SER A CA 1
ATOM 2833 C C . SER A 1 366 ? -1.559 -1.088 12.545 1.00 77.62 366 SER A C 1
ATOM 2835 O O . SER A 1 366 ? -2.599 -1.746 12.593 1.00 77.62 366 SER A O 1
ATOM 2837 N N . LEU A 1 367 ? -1.456 0.023 11.826 1.00 75.38 367 LEU A N 1
ATOM 2838 C CA . LEU A 1 367 ? -2.467 0.396 10.855 1.00 75.38 367 LEU A CA 1
ATOM 2839 C C . LEU A 1 367 ? -2.403 -0.560 9.668 1.00 75.38 367 LEU A C 1
ATOM 2841 O O . LEU A 1 367 ? -1.331 -0.866 9.149 1.00 75.38 367 LEU A O 1
ATOM 2845 N N . ASN A 1 368 ? -3.565 -0.971 9.179 1.00 83.44 368 ASN A N 1
ATOM 2846 C CA . ASN A 1 368 ? -3.633 -1.719 7.939 1.00 83.44 368 ASN A CA 1
ATOM 2847 C C . ASN A 1 368 ? -3.253 -0.790 6.773 1.00 83.44 368 ASN A C 1
ATOM 2849 O O . ASN A 1 368 ? -4.025 0.086 6.368 1.00 83.44 368 ASN A O 1
ATOM 2853 N N . THR A 1 369 ? -2.049 -0.976 6.231 1.00 80.94 369 THR A N 1
ATOM 2854 C CA . THR A 1 369 ? -1.454 -0.137 5.177 1.00 80.94 369 THR A CA 1
ATOM 2855 C C . THR A 1 369 ? -2.244 -0.163 3.870 1.00 80.94 369 THR A C 1
ATOM 2857 O O . THR A 1 369 ? -2.167 0.792 3.095 1.00 80.94 369 THR A O 1
ATOM 2860 N N . GLN A 1 370 ? -3.121 -1.154 3.664 1.00 85.19 370 GLN A N 1
ATOM 2861 C CA . GLN A 1 370 ? -4.092 -1.166 2.563 1.00 85.19 370 GLN A CA 1
ATOM 2862 C C . GLN A 1 370 ? -5.019 0.063 2.571 1.00 85.19 370 GLN A C 1
ATOM 2864 O O . GLN A 1 370 ? -5.594 0.406 1.536 1.00 85.19 370 GLN A O 1
ATOM 2869 N N . ARG A 1 371 ? -5.115 0.792 3.697 1.00 79.31 371 ARG A N 1
ATOM 2870 C CA . ARG A 1 371 ? -5.832 2.077 3.805 1.00 79.31 371 ARG A CA 1
ATOM 2871 C C . ARG A 1 371 ? -5.402 3.125 2.780 1.00 79.31 371 ARG A C 1
ATOM 2873 O O . ARG A 1 371 ? -6.148 4.067 2.521 1.00 79.31 371 ARG A O 1
ATOM 2880 N N . GLN A 1 372 ? -4.208 2.994 2.201 1.00 71.31 372 GLN A N 1
ATOM 2881 C CA . GLN A 1 372 ? -3.757 3.879 1.130 1.00 71.31 372 GLN A CA 1
ATOM 2882 C C . GLN A 1 372 ? -4.538 3.691 -0.180 1.00 71.31 372 GLN A C 1
ATOM 2884 O O . GLN A 1 372 ? -4.621 4.640 -0.956 1.00 71.31 372 GLN A O 1
ATOM 2889 N N . TYR A 1 373 ? -5.142 2.520 -0.397 1.00 78.94 373 TYR A N 1
ATOM 2890 C CA . TYR A 1 373 ? -5.937 2.194 -1.586 1.00 78.94 373 TYR A CA 1
ATOM 2891 C C . TYR A 1 373 ? -7.446 2.296 -1.342 1.00 78.94 373 TYR A C 1
ATOM 2893 O O . TYR A 1 373 ? -8.191 2.606 -2.264 1.00 78.94 373 TYR A O 1
ATOM 2901 N N . GLY A 1 374 ? -7.902 2.125 -0.099 1.00 75.62 374 GLY A N 1
ATOM 2902 C CA . GLY A 1 374 ? -9.311 2.293 0.254 1.00 75.62 374 GLY A CA 1
ATOM 2903 C C . GLY A 1 374 ? -9.532 2.381 1.761 1.00 75.62 374 GLY A C 1
ATOM 2904 O O . GLY A 1 374 ? -8.884 1.670 2.534 1.00 75.62 374 GLY A O 1
ATOM 2905 N N . ALA A 1 375 ? -10.442 3.261 2.180 1.00 70.44 375 ALA A N 1
ATOM 2906 C CA . ALA A 1 375 ? -10.770 3.475 3.591 1.00 70.44 375 ALA A CA 1
ATOM 2907 C C . ALA A 1 375 ? -11.628 2.355 4.191 1.00 70.44 375 ALA A C 1
ATOM 2909 O O . ALA A 1 375 ? -11.622 2.174 5.402 1.00 70.44 375 ALA A O 1
ATOM 2910 N N . ASP A 1 376 ? -12.352 1.623 3.351 1.00 79.75 376 ASP A N 1
ATOM 2911 C CA . ASP A 1 376 ? -13.299 0.579 3.732 1.00 79.75 376 ASP A CA 1
ATOM 2912 C C . ASP A 1 376 ? -13.186 -0.627 2.784 1.00 79.75 376 ASP A C 1
ATOM 2914 O O . ASP A 1 376 ? -12.414 -0.620 1.820 1.00 79.75 376 ASP A O 1
ATOM 2918 N N . VAL A 1 377 ? -13.954 -1.682 3.061 1.00 88.25 377 VAL A N 1
ATOM 2919 C CA . VAL A 1 377 ? -13.940 -2.912 2.256 1.00 88.25 377 VAL A CA 1
ATOM 2920 C C . VAL A 1 377 ? -14.360 -2.668 0.802 1.00 88.25 377 VAL A C 1
ATOM 2922 O O . VAL A 1 377 ? -13.726 -3.201 -0.102 1.00 88.25 377 VAL A O 1
ATOM 2925 N N . ILE A 1 378 ? -15.355 -1.812 0.550 1.00 86.69 378 ILE A N 1
ATOM 2926 C CA . ILE A 1 378 ? -15.890 -1.564 -0.800 1.00 86.69 378 ILE A CA 1
ATOM 2927 C C . ILE A 1 378 ? -14.880 -0.814 -1.668 1.00 86.69 378 ILE A C 1
ATOM 2929 O O . ILE A 1 378 ? -14.608 -1.213 -2.798 1.00 86.69 378 ILE A O 1
ATOM 2933 N N . SER A 1 379 ? -14.284 0.251 -1.136 1.00 83.56 379 SER A N 1
ATOM 2934 C CA . SER A 1 379 ? -13.249 1.016 -1.836 1.00 83.56 379 SER A CA 1
ATOM 2935 C C . SER A 1 379 ? -12.001 0.179 -2.112 1.00 83.56 379 SER A C 1
ATOM 2937 O O . SER A 1 379 ? -11.374 0.360 -3.154 1.00 83.56 379 SER A O 1
ATOM 2939 N N . ARG A 1 380 ? -11.665 -0.778 -1.239 1.00 90.56 380 ARG A N 1
ATOM 2940 C CA . ARG A 1 380 ? -10.586 -1.744 -1.499 1.00 90.56 380 ARG A CA 1
ATOM 2941 C C . ARG A 1 380 ? -10.951 -2.764 -2.565 1.00 90.56 380 ARG A C 1
ATOM 2943 O O . ARG A 1 380 ? -10.113 -3.039 -3.411 1.00 90.56 380 ARG A O 1
ATOM 2950 N N . ILE A 1 381 ? -12.176 -3.291 -2.567 1.00 91.62 381 ILE A N 1
ATOM 2951 C CA . ILE A 1 381 ? -12.648 -4.178 -3.643 1.00 91.62 381 ILE A CA 1
ATOM 2952 C C . ILE A 1 381 ? -12.545 -3.457 -4.990 1.00 91.62 381 ILE A C 1
ATOM 2954 O O . ILE A 1 381 ? -11.962 -3.994 -5.927 1.00 91.62 381 ILE A O 1
ATOM 2958 N N . GLN A 1 382 ? -13.011 -2.207 -5.059 1.00 87.50 382 GLN A N 1
ATOM 2959 C CA . GLN A 1 382 ? -12.904 -1.401 -6.272 1.00 87.50 382 GLN A CA 1
ATOM 2960 C C . GLN A 1 382 ? -11.442 -1.186 -6.694 1.00 87.50 382 GLN A C 1
ATOM 2962 O O . GLN A 1 382 ? -11.100 -1.412 -7.850 1.00 87.50 382 GLN A O 1
ATOM 2967 N N . ALA A 1 383 ? -10.560 -0.794 -5.769 1.00 85.06 383 ALA A N 1
ATOM 2968 C CA . ALA A 1 383 ? -9.145 -0.605 -6.084 1.00 85.06 383 ALA A CA 1
ATOM 2969 C C . ALA A 1 383 ? -8.478 -1.910 -6.558 1.00 85.06 383 ALA A C 1
ATOM 2971 O O . ALA A 1 383 ? -7.620 -1.884 -7.440 1.00 85.06 383 ALA A O 1
ATOM 2972 N N . ALA A 1 384 ? -8.866 -3.055 -5.988 1.00 91.38 384 ALA A N 1
ATOM 2973 C CA . ALA A 1 384 ? -8.370 -4.363 -6.402 1.00 91.38 384 ALA A CA 1
ATOM 2974 C C . ALA A 1 384 ? -8.757 -4.661 -7.856 1.00 91.38 384 ALA A C 1
ATOM 2976 O O . ALA A 1 384 ? -7.892 -5.063 -8.636 1.00 91.38 384 ALA A O 1
ATOM 2977 N N . ASP A 1 385 ? -10.013 -4.395 -8.219 1.00 86.94 385 ASP A N 1
ATOM 2978 C CA . ASP A 1 385 ? -10.534 -4.544 -9.583 1.00 86.94 385 ASP A CA 1
ATOM 2979 C C . ASP A 1 385 ? -9.875 -3.571 -10.575 1.00 86.94 385 ASP A C 1
ATOM 2981 O O . ASP A 1 385 ? -9.662 -3.912 -11.736 1.00 86.94 385 ASP A O 1
ATOM 2985 N N . GLU A 1 386 ? -9.475 -2.385 -10.113 1.00 85.62 386 GLU A N 1
ATOM 2986 C CA . GLU A 1 386 ? -8.698 -1.396 -10.877 1.00 85.62 386 GLU A CA 1
ATOM 2987 C C . GLU A 1 386 ? -7.195 -1.748 -10.969 1.00 85.62 386 GLU A C 1
ATOM 2989 O O . GLU A 1 386 ? -6.369 -0.928 -11.380 1.00 85.62 386 GLU A O 1
ATOM 2994 N N . GLY A 1 387 ? -6.820 -2.976 -10.597 1.00 83.62 387 GLY A N 1
ATOM 2995 C CA . GLY A 1 387 ? -5.474 -3.517 -10.765 1.00 83.62 387 GLY A CA 1
ATOM 2996 C C . GLY A 1 387 ? -4.546 -3.331 -9.566 1.00 83.62 387 GLY A C 1
ATOM 2997 O O . GLY A 1 387 ? -3.347 -3.534 -9.721 1.00 83.62 387 GLY A O 1
ATOM 2998 N N . LYS A 1 388 ? -5.061 -2.966 -8.379 1.00 88.19 388 LYS A N 1
ATOM 2999 C CA . LYS A 1 388 ? -4.264 -2.788 -7.141 1.00 88.19 388 LYS A CA 1
ATOM 3000 C C . LYS A 1 388 ? -4.263 -3.983 -6.191 1.00 88.19 388 LYS A C 1
ATOM 3002 O O . LYS A 1 388 ? -3.823 -3.870 -5.046 1.00 88.19 388 LYS A O 1
ATOM 3007 N N . ALA A 1 389 ? -4.766 -5.132 -6.643 1.00 89.94 389 ALA A N 1
ATOM 3008 C CA . ALA A 1 389 ? -4.886 -6.333 -5.820 1.00 89.94 389 ALA A CA 1
ATOM 3009 C C . ALA A 1 389 ? -3.521 -6.841 -5.318 1.00 89.94 389 ALA A C 1
ATOM 3011 O O . ALA A 1 389 ? -3.364 -7.083 -4.121 1.00 89.94 389 ALA A O 1
ATOM 3012 N N . LYS A 1 390 ? -2.519 -6.941 -6.207 1.00 88.88 390 LYS A N 1
ATOM 3013 C CA . LYS A 1 390 ? -1.162 -7.392 -5.851 1.00 88.88 390 LYS A CA 1
ATOM 3014 C C . LYS A 1 390 ? -0.495 -6.430 -4.867 1.00 88.88 390 LYS A C 1
ATOM 3016 O O . LYS A 1 390 ? 0.102 -6.869 -3.888 1.00 88.88 390 LYS A O 1
ATOM 3021 N N . GLU A 1 391 ? -0.612 -5.121 -5.081 1.00 85.56 391 GLU A N 1
ATOM 3022 C CA . GLU A 1 391 ? -0.030 -4.125 -4.180 1.00 85.56 391 GLU A CA 1
ATOM 3023 C C . GLU A 1 391 ? -0.671 -4.178 -2.789 1.00 85.56 391 GLU A C 1
ATOM 3025 O O . GLU A 1 391 ? 0.038 -4.136 -1.783 1.00 85.56 391 GLU A O 1
ATOM 3030 N N . MET A 1 392 ? -1.996 -4.338 -2.703 1.00 92.19 392 MET A N 1
ATOM 3031 C CA . MET A 1 392 ? -2.688 -4.521 -1.423 1.00 92.19 392 MET A CA 1
ATOM 3032 C C . MET A 1 392 ? -2.342 -5.843 -0.736 1.00 92.19 392 MET A C 1
ATOM 3034 O O . MET A 1 392 ? -2.265 -5.873 0.496 1.00 92.19 392 MET A O 1
ATOM 3038 N N . GLN A 1 393 ? -2.116 -6.914 -1.497 1.00 95.25 393 GLN A N 1
ATOM 3039 C CA . GLN A 1 393 ? -1.620 -8.180 -0.961 1.00 95.25 393 GLN A CA 1
ATOM 3040 C C . GLN A 1 393 ? -0.221 -8.003 -0.357 1.00 95.25 393 GLN A C 1
ATOM 3042 O O . GLN A 1 393 ? 0.031 -8.432 0.769 1.00 95.25 393 GLN A O 1
ATOM 3047 N N . THR A 1 394 ? 0.680 -7.326 -1.069 1.00 88.44 394 THR A N 1
ATOM 3048 C CA . THR A 1 394 ? 2.021 -6.998 -0.567 1.00 88.44 394 THR A CA 1
ATOM 3049 C C . THR A 1 394 ? 1.942 -6.150 0.699 1.00 88.44 394 THR A C 1
ATOM 3051 O O . THR A 1 394 ? 2.587 -6.487 1.684 1.00 88.44 394 THR A O 1
ATOM 3054 N N . CYS A 1 395 ? 1.067 -5.139 0.733 1.00 87.75 395 CYS A N 1
ATOM 3055 C CA . CYS A 1 395 ? 0.860 -4.290 1.910 1.00 87.75 395 CYS A CA 1
ATOM 3056 C C . CYS A 1 395 ? 0.529 -5.091 3.174 1.00 87.75 395 CYS A C 1
ATOM 3058 O O . CYS A 1 395 ? 1.166 -4.890 4.207 1.00 87.75 395 CYS A O 1
ATOM 3060 N N . ILE A 1 396 ? -0.452 -6.001 3.108 1.00 94.81 396 ILE A N 1
ATOM 3061 C CA . ILE A 1 396 ? -0.828 -6.792 4.286 1.00 94.81 396 ILE A CA 1
ATOM 3062 C C . ILE A 1 396 ? 0.259 -7.807 4.652 1.00 94.81 396 ILE A C 1
ATOM 3064 O O . ILE A 1 396 ? 0.564 -7.966 5.831 1.00 94.81 396 ILE A O 1
ATOM 3068 N N . ARG A 1 397 ? 0.912 -8.435 3.666 1.00 94.62 397 ARG A N 1
ATOM 3069 C CA . ARG A 1 397 ? 2.045 -9.341 3.911 1.00 94.62 397 ARG A CA 1
ATOM 3070 C C . ARG A 1 397 ? 3.207 -8.627 4.595 1.00 94.62 397 ARG A C 1
ATOM 3072 O O . ARG A 1 397 ? 3.794 -9.192 5.510 1.00 94.62 397 ARG A O 1
ATOM 3079 N N . ASP A 1 398 ? 3.515 -7.398 4.197 1.00 87.38 398 ASP A N 1
ATOM 3080 C CA . ASP A 1 398 ? 4.573 -6.594 4.811 1.00 87.38 398 ASP A CA 1
ATOM 3081 C C . ASP A 1 398 ? 4.254 -6.260 6.271 1.00 87.38 398 ASP A C 1
ATOM 3083 O O . ASP A 1 398 ? 5.123 -6.423 7.127 1.00 87.38 398 ASP A O 1
ATOM 3087 N N . VAL A 1 399 ? 3.001 -5.900 6.582 1.00 86.81 399 VAL A N 1
ATOM 3088 C CA . VAL A 1 399 ? 2.551 -5.682 7.971 1.00 86.81 399 VAL A CA 1
ATOM 3089 C C . VAL A 1 399 ? 2.700 -6.956 8.804 1.00 86.81 399 VAL A C 1
ATOM 3091 O O . VAL A 1 399 ? 3.201 -6.900 9.926 1.00 86.81 399 VAL A O 1
ATOM 3094 N N . LEU A 1 400 ? 2.316 -8.114 8.256 1.00 94.31 400 LEU A N 1
ATOM 3095 C CA . LEU A 1 400 ? 2.468 -9.396 8.947 1.00 94.31 400 LEU A CA 1
ATOM 3096 C C . LEU A 1 400 ? 3.945 -9.744 9.175 1.00 94.31 400 LEU A C 1
ATOM 3098 O O . LEU A 1 400 ? 4.305 -10.131 10.284 1.00 94.31 400 LEU A O 1
ATOM 3102 N N . ARG A 1 401 ? 4.818 -9.569 8.173 1.00 91.69 401 ARG A N 1
ATOM 3103 C CA . ARG A 1 401 ? 6.266 -9.813 8.315 1.00 91.69 401 ARG A CA 1
ATOM 3104 C C . ARG A 1 401 ? 6.900 -8.885 9.347 1.00 91.69 401 ARG A C 1
ATOM 3106 O O . ARG A 1 401 ? 7.699 -9.342 10.162 1.00 91.69 401 ARG A O 1
ATOM 3113 N N . GLU A 1 402 ? 6.538 -7.603 9.346 1.00 86.06 402 GLU A N 1
ATOM 3114 C CA . GLU A 1 402 ? 7.024 -6.656 10.350 1.00 86.06 402 GLU A CA 1
ATOM 3115 C C . GLU A 1 402 ? 6.560 -7.060 11.753 1.00 86.06 402 GLU A C 1
ATOM 3117 O O . GLU A 1 402 ? 7.381 -7.148 12.669 1.00 86.06 402 GLU A O 1
ATOM 3122 N N . GLY A 1 403 ? 5.270 -7.353 11.921 1.00 87.12 403 GLY A N 1
ATOM 3123 C CA . GLY A 1 403 ? 4.718 -7.784 13.200 1.00 87.12 403 GLY A CA 1
ATOM 3124 C C . GLY A 1 403 ? 5.374 -9.063 13.712 1.00 87.12 403 GLY A C 1
ATOM 3125 O O . GLY A 1 403 ? 5.778 -9.118 14.872 1.00 87.12 403 GLY A O 1
ATOM 3126 N N . LEU A 1 404 ? 5.592 -10.050 12.840 1.00 91.44 404 LEU A N 1
ATOM 3127 C CA . LEU A 1 404 ? 6.345 -11.261 13.161 1.00 91.44 404 LEU A CA 1
ATOM 3128 C C . LEU A 1 404 ? 7.767 -10.948 13.627 1.00 91.44 404 LEU A C 1
ATOM 3130 O O . LEU A 1 404 ? 8.176 -11.421 14.687 1.00 91.44 404 LEU A O 1
ATOM 3134 N N . ALA A 1 405 ? 8.507 -10.118 12.890 1.00 87.88 405 ALA A N 1
ATOM 3135 C CA . ALA A 1 405 ? 9.860 -9.726 13.270 1.00 87.88 405 ALA A CA 1
ATOM 3136 C C . ALA A 1 405 ? 9.883 -9.007 14.630 1.00 87.88 405 ALA A C 1
ATOM 3138 O O . ALA A 1 405 ? 10.767 -9.253 15.447 1.00 87.88 405 ALA A O 1
ATOM 3139 N N . ARG A 1 406 ? 8.897 -8.152 14.926 1.00 84.19 406 ARG A N 1
ATOM 3140 C CA . ARG A 1 406 ? 8.783 -7.464 16.225 1.00 84.19 406 ARG A CA 1
ATOM 3141 C C . ARG A 1 406 ? 8.440 -8.421 17.364 1.00 84.19 406 ARG A C 1
ATOM 3143 O O . ARG A 1 406 ? 9.017 -8.313 18.445 1.00 84.19 406 ARG A O 1
ATOM 3150 N N . LEU A 1 407 ? 7.522 -9.353 17.126 1.00 87.25 407 LEU A N 1
ATOM 3151 C CA . LEU A 1 407 ? 7.084 -10.329 18.120 1.00 87.25 407 LEU A CA 1
ATOM 3152 C C . LEU A 1 407 ? 8.153 -11.386 18.420 1.00 87.25 407 LEU A C 1
ATOM 3154 O O . LEU A 1 407 ? 8.174 -11.897 19.530 1.00 87.25 407 LEU A O 1
ATOM 3158 N N . THR A 1 408 ? 9.055 -11.686 17.486 1.00 86.12 408 THR A N 1
ATOM 3159 C CA . THR A 1 408 ? 10.079 -12.747 17.618 1.00 86.12 408 THR A CA 1
ATOM 3160 C C . THR A 1 408 ? 11.485 -12.224 17.931 1.00 86.12 408 THR A C 1
ATOM 3162 O O . THR A 1 408 ? 12.469 -12.938 17.742 1.00 86.12 408 THR A O 1
ATOM 3165 N N . ASP A 1 409 ? 11.606 -10.970 18.384 1.00 80.62 409 ASP A N 1
ATOM 3166 C CA . ASP A 1 409 ? 12.897 -10.297 18.626 1.00 80.62 409 ASP A CA 1
ATOM 3167 C C . ASP A 1 409 ? 13.844 -10.346 17.404 1.00 80.62 409 ASP A C 1
ATOM 3169 O O . ASP A 1 409 ? 15.038 -10.639 17.503 1.00 80.62 409 ASP A O 1
ATOM 3173 N N . GLY A 1 410 ? 13.284 -10.078 16.223 1.00 72.75 410 GLY A N 1
ATOM 3174 C CA . GLY A 1 410 ? 13.986 -10.091 14.942 1.00 72.75 410 GLY A CA 1
ATOM 3175 C C . GLY A 1 410 ? 14.224 -11.493 14.378 1.00 72.75 410 GLY A C 1
ATOM 3176 O O . GLY A 1 410 ? 15.250 -11.696 13.736 1.00 72.75 410 GLY A O 1
ATOM 3177 N N . GLY A 1 411 ? 13.321 -12.448 14.632 1.00 72.38 411 GLY A N 1
ATOM 3178 C CA . GLY A 1 411 ? 13.433 -13.833 14.148 1.00 72.38 411 GLY A CA 1
ATOM 3179 C C . GLY A 1 411 ? 14.305 -14.740 15.020 1.00 72.38 411 GLY A C 1
ATOM 3180 O O . GLY A 1 411 ? 14.795 -15.763 14.558 1.00 72.38 411 GLY A O 1
ATOM 3181 N N . LYS A 1 412 ? 14.557 -14.374 16.282 1.00 77.56 412 LYS A N 1
ATOM 3182 C CA . LYS A 1 412 ? 15.306 -15.238 17.215 1.00 77.56 412 LYS A CA 1
ATOM 3183 C C . LYS A 1 412 ? 14.438 -16.325 17.836 1.00 77.56 412 LYS A C 1
ATOM 3185 O O . LYS A 1 412 ? 14.963 -17.312 18.348 1.00 77.56 412 LYS A O 1
ATOM 3190 N N . GLU A 1 413 ? 13.129 -16.112 17.849 1.00 83.19 413 GLU A N 1
ATOM 3191 C CA . GLU A 1 413 ? 12.154 -17.047 18.391 1.00 83.19 413 GLU A CA 1
ATOM 3192 C C . GLU A 1 413 ? 11.357 -17.685 17.263 1.00 83.19 413 GLU A C 1
ATOM 3194 O O . GLU A 1 413 ? 10.666 -16.995 16.520 1.00 83.19 413 GLU A O 1
ATOM 3199 N N . HIS A 1 414 ? 11.443 -19.010 17.183 1.00 87.12 414 HIS A N 1
ATOM 3200 C CA . HIS A 1 414 ? 10.706 -19.808 16.216 1.00 87.12 414 HIS A CA 1
ATOM 3201 C C . HIS A 1 414 ? 9.211 -19.828 16.547 1.00 87.12 414 HIS A C 1
ATOM 3203 O O . HIS A 1 414 ? 8.830 -19.997 17.710 1.00 87.12 414 HIS A O 1
ATOM 3209 N N . ILE A 1 415 ? 8.371 -19.716 15.521 1.00 91.56 415 ILE A N 1
ATOM 3210 C CA . ILE A 1 415 ? 6.915 -19.830 15.634 1.00 91.56 415 ILE A CA 1
ATOM 3211 C C . ILE A 1 415 ? 6.484 -21.200 15.123 1.00 91.56 415 ILE A C 1
ATOM 3213 O O . ILE A 1 415 ? 6.831 -21.595 14.024 1.00 91.56 415 ILE A O 1
ATOM 3217 N N . ASP A 1 416 ? 5.691 -21.925 15.904 1.00 92.81 416 ASP A N 1
ATOM 3218 C CA . ASP A 1 416 ? 5.114 -23.203 15.486 1.00 92.81 416 ASP A CA 1
ATOM 3219 C C . ASP A 1 416 ? 3.838 -23.019 14.661 1.00 92.81 416 ASP A C 1
ATOM 3221 O O . ASP A 1 416 ? 3.533 -23.833 13.790 1.00 92.81 416 ASP A O 1
ATOM 3225 N N . ARG A 1 417 ? 3.031 -22.006 15.006 1.00 94.94 417 ARG A N 1
ATOM 3226 C CA . ARG A 1 417 ? 1.704 -21.822 14.418 1.00 94.94 417 ARG A CA 1
ATOM 3227 C C . ARG A 1 417 ? 1.246 -20.373 14.398 1.00 94.94 417 ARG A C 1
ATOM 3229 O O . ARG A 1 417 ? 1.387 -19.660 15.386 1.00 94.94 417 ARG A O 1
ATOM 3236 N N . MET A 1 418 ? 0.562 -19.987 13.335 1.00 96.56 418 MET A N 1
ATOM 3237 C CA . MET A 1 418 ? -0.207 -18.756 13.239 1.00 96.56 418 MET A CA 1
ATOM 3238 C C . MET A 1 418 ? -1.697 -19.059 13.043 1.00 96.56 418 MET A C 1
ATOM 3240 O O . MET A 1 418 ? -2.070 -19.957 12.287 1.00 96.56 418 MET A O 1
ATOM 3244 N N . VAL A 1 419 ? -2.560 -18.298 13.712 1.00 97.31 419 VAL A N 1
ATOM 3245 C CA . VAL A 1 419 ? -4.009 -18.301 13.474 1.00 97.31 419 VAL A CA 1
ATOM 3246 C C . VAL A 1 419 ? -4.473 -16.904 13.085 1.00 97.31 419 VAL A C 1
ATOM 3248 O O . VAL A 1 419 ? -4.050 -15.930 13.704 1.00 97.31 419 VAL A O 1
ATOM 3251 N N . ILE A 1 420 ? -5.318 -16.802 12.060 1.00 98.19 420 ILE A N 1
ATOM 3252 C CA . ILE A 1 420 ? -5.758 -15.522 11.494 1.00 98.19 420 ILE A CA 1
ATOM 3253 C C . ILE A 1 420 ? -7.287 -15.429 11.536 1.00 98.19 420 ILE A C 1
ATOM 3255 O O . ILE A 1 420 ? -7.980 -16.229 10.904 1.00 98.19 420 ILE A O 1
ATOM 3259 N N . GLY A 1 421 ? -7.801 -14.433 12.256 1.00 97.19 421 GLY A N 1
ATOM 3260 C CA . GLY A 1 421 ? -9.172 -13.935 12.156 1.00 97.19 421 GLY A CA 1
ATOM 3261 C C . GLY A 1 421 ? -9.202 -12.679 11.288 1.00 97.19 421 GLY A C 1
ATOM 3262 O O . GLY A 1 421 ? -8.328 -11.824 11.401 1.00 97.19 421 GLY A O 1
ATOM 3263 N N . ALA A 1 422 ? -10.149 -12.601 10.359 1.00 95.94 422 ALA A N 1
ATOM 3264 C CA . ALA A 1 422 ? -10.268 -11.478 9.435 1.00 95.94 422 ALA A CA 1
ATOM 3265 C C . ALA A 1 422 ? -11.630 -11.498 8.738 1.00 95.94 422 ALA A C 1
ATOM 3267 O O . ALA A 1 422 ? -12.167 -12.580 8.467 1.00 95.94 422 ALA A O 1
ATOM 3268 N N . ASN A 1 423 ? -12.145 -10.332 8.343 1.00 94.00 423 ASN A N 1
ATOM 3269 C CA . ASN A 1 423 ? -13.307 -10.300 7.460 1.00 94.00 423 ASN A CA 1
ATOM 3270 C C . ASN A 1 423 ? -12.972 -10.904 6.081 1.00 94.00 423 ASN A C 1
ATOM 3272 O O . ASN A 1 423 ? -11.822 -10.913 5.631 1.00 94.00 423 ASN A O 1
ATOM 3276 N N . THR A 1 424 ? -13.993 -11.381 5.368 1.00 95.62 424 THR A N 1
ATOM 3277 C CA . THR A 1 424 ? -13.830 -12.128 4.110 1.00 95.62 424 THR A CA 1
ATOM 3278 C C . THR A 1 424 ? -13.059 -11.351 3.040 1.00 95.62 424 THR A C 1
ATOM 3280 O O . THR A 1 424 ? -12.257 -11.944 2.318 1.00 95.62 424 THR A O 1
ATOM 3283 N N . THR A 1 425 ? -13.236 -10.028 2.957 1.00 95.06 425 THR A N 1
ATOM 3284 C CA . THR A 1 425 ? -12.503 -9.189 1.993 1.00 95.06 425 THR A CA 1
ATOM 3285 C C . THR A 1 425 ? -11.010 -9.154 2.318 1.00 95.06 425 THR A C 1
ATOM 3287 O O . THR A 1 425 ? -10.183 -9.303 1.418 1.00 95.06 425 THR A O 1
ATOM 3290 N N . MET A 1 426 ? -10.644 -9.016 3.596 1.00 95.69 426 MET A N 1
ATOM 3291 C CA . MET A 1 426 ? -9.240 -9.036 4.022 1.00 95.69 426 MET A CA 1
ATOM 3292 C C . MET A 1 426 ? -8.580 -10.387 3.732 1.00 95.69 426 MET A C 1
ATOM 3294 O O . MET A 1 426 ? -7.444 -10.412 3.261 1.00 95.69 426 MET A O 1
ATOM 3298 N N . VAL A 1 427 ? -9.305 -11.499 3.915 1.00 97.06 427 VAL A N 1
ATOM 3299 C CA . VAL A 1 427 ? -8.823 -12.837 3.527 1.00 97.06 427 VAL A CA 1
ATOM 3300 C C . VAL A 1 427 ? -8.566 -12.915 2.021 1.00 97.06 427 VAL A C 1
ATOM 3302 O O . VAL A 1 427 ? -7.508 -13.386 1.613 1.00 97.06 427 VAL A O 1
ATOM 3305 N N . HIS A 1 428 ? -9.478 -12.418 1.179 1.00 96.94 428 HIS A N 1
ATOM 3306 C CA . HIS A 1 428 ? -9.290 -12.457 -0.278 1.00 96.94 428 HIS A CA 1
ATOM 3307 C C . HIS A 1 428 ? -8.069 -11.645 -0.717 1.00 96.94 428 HIS A C 1
ATOM 3309 O O . HIS A 1 428 ? -7.268 -12.137 -1.510 1.00 96.94 428 HIS A O 1
ATOM 3315 N N . LEU A 1 429 ? -7.876 -10.448 -0.156 1.00 96.44 429 LEU A N 1
ATOM 3316 C CA . LEU A 1 429 ? -6.699 -9.624 -0.441 1.00 96.44 429 LEU A CA 1
ATOM 3317 C C . LEU A 1 429 ? -5.400 -10.288 0.034 1.00 96.44 429 LEU A C 1
ATOM 3319 O O . LEU A 1 429 ? -4.405 -10.251 -0.684 1.00 96.44 429 LEU A O 1
ATOM 3323 N N . LEU A 1 430 ? -5.399 -10.917 1.213 1.00 97.00 430 LEU A N 1
ATOM 3324 C CA . LEU A 1 430 ? -4.237 -11.638 1.739 1.00 97.00 430 LEU A CA 1
ATOM 3325 C C . LEU A 1 430 ? -3.870 -12.845 0.859 1.00 97.00 430 LEU A C 1
ATOM 3327 O O . LEU A 1 430 ? -2.700 -13.039 0.521 1.00 97.00 430 LEU A O 1
ATOM 3331 N N . MET A 1 431 ? -4.869 -13.628 0.450 1.00 95.38 431 MET A N 1
ATOM 3332 C CA . MET A 1 431 ? -4.677 -14.830 -0.367 1.00 95.38 431 MET A CA 1
ATOM 3333 C C . MET A 1 431 ? -4.471 -14.528 -1.859 1.00 95.38 431 MET A C 1
ATOM 3335 O O . MET A 1 431 ? -4.069 -15.412 -2.610 1.00 95.38 431 MET A O 1
ATOM 3339 N N . GLY A 1 432 ? -4.708 -13.288 -2.298 1.00 93.81 432 GLY A N 1
ATOM 3340 C CA . GLY A 1 432 ? -4.618 -12.897 -3.707 1.00 93.81 432 GLY A CA 1
ATOM 3341 C C . GLY A 1 432 ? -5.783 -13.420 -4.551 1.00 93.81 432 GLY A C 1
ATOM 3342 O O . GLY A 1 432 ? -5.629 -13.646 -5.750 1.00 93.81 432 GLY A O 1
ATOM 3343 N N . TYR A 1 433 ? -6.943 -13.647 -3.935 1.00 94.88 433 TYR A N 1
ATOM 3344 C CA . TYR A 1 433 ? -8.151 -14.080 -4.633 1.00 94.88 433 TYR A CA 1
ATOM 3345 C C . TYR A 1 433 ? -8.859 -12.905 -5.327 1.00 94.88 433 TYR A C 1
ATOM 3347 O O . TYR A 1 433 ? -8.795 -11.770 -4.843 1.00 94.88 433 TYR A O 1
ATOM 3355 N N . PRO A 1 434 ? -9.588 -13.162 -6.432 1.00 92.31 434 PRO A N 1
ATOM 3356 C CA . PRO A 1 434 ? -10.435 -12.154 -7.061 1.00 92.31 434 PRO A CA 1
ATOM 3357 C C . PRO A 1 434 ? -11.433 -11.543 -6.069 1.00 92.31 434 PRO A C 1
ATOM 3359 O O . PRO A 1 434 ? -12.130 -12.265 -5.356 1.00 92.31 434 PRO A O 1
ATOM 3362 N N . CYS A 1 435 ? -11.512 -10.210 -6.037 1.00 93.38 435 CYS A N 1
ATOM 3363 C CA . CYS A 1 435 ? -12.383 -9.476 -5.113 1.00 93.38 435 CYS A CA 1
ATOM 3364 C C . CYS A 1 435 ? -13.678 -8.963 -5.763 1.00 93.38 435 CYS A C 1
ATOM 3366 O O . CYS A 1 435 ? -14.637 -8.701 -5.041 1.00 93.38 435 CYS A O 1
ATOM 3368 N N . HIS A 1 436 ? -13.743 -8.869 -7.097 1.00 90.94 436 HIS A N 1
ATOM 3369 C CA . HIS A 1 436 ? -14.875 -8.307 -7.845 1.00 90.94 436 HIS A CA 1
ATOM 3370 C C . HIS A 1 436 ? -16.252 -8.790 -7.372 1.00 90.94 436 HIS A C 1
ATOM 3372 O O . HIS A 1 436 ? -17.161 -8.005 -7.093 1.00 90.94 436 HIS A O 1
ATOM 3378 N N . SER A 1 437 ? -16.403 -10.108 -7.226 1.00 92.25 437 SER A N 1
ATOM 3379 C CA . SER A 1 437 ? -17.671 -10.739 -6.862 1.00 92.25 437 SER A CA 1
ATOM 3380 C C . SER A 1 437 ? -18.117 -10.448 -5.428 1.00 92.25 437 SER A C 1
ATOM 3382 O O . SER A 1 437 ? -19.278 -10.694 -5.111 1.00 92.25 437 SER A O 1
ATOM 3384 N N . LEU A 1 438 ? -17.246 -9.907 -4.570 1.00 93.19 438 LEU A N 1
ATOM 3385 C CA . LEU A 1 438 ? -17.596 -9.472 -3.215 1.00 93.19 438 LEU A CA 1
ATOM 3386 C C . LEU A 1 438 ? -18.361 -8.146 -3.215 1.00 93.19 438 LEU A C 1
ATOM 3388 O O . LEU A 1 438 ? -19.195 -7.938 -2.341 1.00 93.19 438 LEU A O 1
ATOM 3392 N N . GLY A 1 439 ? -18.089 -7.260 -4.180 1.00 88.12 439 GLY A N 1
ATOM 3393 C CA . GLY A 1 439 ? -18.682 -5.919 -4.260 1.00 88.12 439 GLY A CA 1
ATOM 3394 C C . GLY A 1 439 ? -19.958 -5.840 -5.100 1.00 88.12 439 GLY A C 1
ATOM 3395 O O . GLY A 1 439 ? -20.658 -4.828 -5.062 1.00 88.12 439 GLY A O 1
ATOM 3396 N N . VAL A 1 440 ? -20.286 -6.897 -5.849 1.00 85.00 440 VAL A N 1
ATOM 3397 C CA . VAL A 1 440 ? -21.415 -6.928 -6.790 1.00 85.00 440 VAL A CA 1
ATOM 3398 C C . VAL A 1 440 ? -22.375 -8.051 -6.426 1.00 85.00 440 VAL A C 1
ATOM 3400 O O . VAL A 1 440 ? -21.951 -9.168 -6.144 1.00 85.00 440 VAL A O 1
ATOM 3403 N N . TYR A 1 441 ? -23.681 -7.776 -6.459 1.00 87.38 441 TYR A N 1
ATOM 3404 C CA . TYR A 1 441 ? -24.714 -8.792 -6.246 1.00 87.38 441 TYR A CA 1
ATOM 3405 C C . TYR A 1 441 ? -24.520 -9.974 -7.223 1.00 87.38 441 TYR A C 1
ATOM 3407 O O . TYR A 1 441 ? -24.410 -9.732 -8.427 1.00 87.38 441 TYR A O 1
ATOM 3415 N N . PRO A 1 442 ? -24.500 -11.239 -6.754 1.00 90.94 442 PRO A N 1
ATOM 3416 C CA . PRO A 1 442 ? -25.003 -11.722 -5.462 1.00 90.94 442 PRO A CA 1
ATOM 3417 C C . PRO A 1 442 ? -23.962 -11.844 -4.327 1.00 90.94 442 PRO A C 1
ATOM 3419 O O . PRO A 1 442 ? -24.153 -12.653 -3.423 1.00 90.94 442 PRO A O 1
ATOM 3422 N N . PHE A 1 443 ? -22.892 -11.044 -4.339 1.00 92.38 443 PHE A N 1
ATOM 3423 C CA . PHE A 1 443 ? -21.877 -10.938 -3.276 1.00 92.38 443 PHE A CA 1
ATOM 3424 C C . PHE A 1 443 ? -21.228 -12.288 -2.942 1.00 92.38 443 PHE A C 1
ATOM 3426 O O . PHE A 1 443 ? -21.288 -12.776 -1.813 1.00 92.38 443 PHE A O 1
ATOM 3433 N N . THR A 1 444 ? -20.672 -12.946 -3.958 1.00 93.44 444 THR A N 1
ATOM 3434 C CA . THR A 1 444 ? -20.178 -14.324 -3.852 1.00 93.44 444 THR A CA 1
ATOM 3435 C C . THR A 1 444 ? -18.673 -14.353 -3.578 1.00 93.44 444 THR A C 1
ATOM 3437 O O . THR A 1 444 ? -17.900 -13.948 -4.446 1.00 93.44 444 THR A O 1
ATOM 3440 N N . PRO A 1 445 ? -18.227 -14.838 -2.408 1.00 94.62 445 PRO A N 1
ATOM 3441 C CA . PRO A 1 445 ? -16.808 -15.048 -2.139 1.00 94.62 445 PRO A CA 1
ATOM 3442 C C 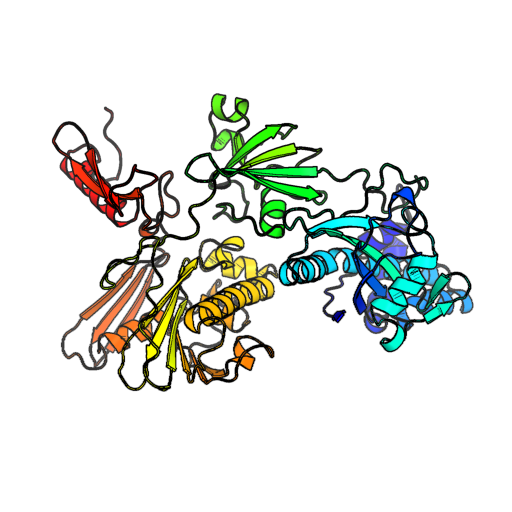. PRO A 1 445 ? -16.244 -16.243 -2.914 1.00 94.62 445 PRO A C 1
ATOM 3444 O O . PRO A 1 445 ? -16.961 -17.199 -3.201 1.00 94.62 445 PRO A O 1
ATOM 3447 N N . CYS A 1 446 ? -14.942 -16.207 -3.208 1.00 92.69 446 CYS A N 1
ATOM 3448 C CA . CYS A 1 446 ? -14.210 -17.340 -3.782 1.00 92.69 446 CYS A CA 1
ATOM 3449 C C . CYS A 1 446 ? -14.174 -18.530 -2.814 1.00 92.69 446 CYS A C 1
ATOM 3451 O O . CYS A 1 446 ? -14.318 -19.676 -3.229 1.00 92.69 446 CYS A O 1
ATOM 3453 N N . SER A 1 447 ? -13.983 -18.252 -1.523 1.00 91.19 447 SER A N 1
ATOM 3454 C CA . SER A 1 447 ? -14.056 -19.243 -0.453 1.00 91.19 447 SER A CA 1
ATOM 3455 C C . SER A 1 447 ? -14.450 -18.580 0.865 1.00 91.19 447 SER A C 1
ATOM 3457 O O . SER A 1 447 ? -14.058 -17.446 1.146 1.00 91.19 447 SER A O 1
ATOM 3459 N N . THR A 1 448 ? -15.211 -19.309 1.675 1.00 94.81 448 THR A N 1
ATOM 3460 C CA . THR A 1 448 ? -15.478 -19.018 3.094 1.00 94.81 448 THR A CA 1
ATOM 3461 C C . THR A 1 448 ? -15.008 -20.152 4.000 1.00 94.81 448 THR A C 1
ATOM 3463 O O . THR A 1 448 ? -15.207 -20.096 5.209 1.00 94.81 448 THR A O 1
ATOM 3466 N N . GLU A 1 449 ? -14.405 -21.192 3.428 1.00 96.50 449 GLU A N 1
ATOM 3467 C CA . GLU A 1 449 ? -13.918 -22.346 4.172 1.00 96.50 449 GLU A CA 1
ATOM 3468 C C . GLU A 1 449 ? -12.676 -21.993 4.991 1.00 96.50 449 GLU A C 1
ATOM 3470 O O . GLU A 1 449 ? -11.979 -21.010 4.722 1.00 96.50 449 GLU A O 1
ATOM 3475 N N . ARG A 1 450 ? -12.376 -22.831 5.987 1.00 96.50 450 ARG A N 1
ATOM 3476 C CA . ARG A 1 450 ? -11.106 -22.751 6.711 1.00 96.50 450 ARG A CA 1
ATOM 3477 C C . ARG A 1 450 ? -9.962 -22.972 5.722 1.00 96.50 450 ARG A C 1
ATOM 3479 O O . ARG A 1 450 ? -10.000 -23.916 4.934 1.00 96.50 450 ARG A O 1
ATOM 3486 N N . ILE A 1 451 ? -8.933 -22.138 5.816 1.00 96.94 451 ILE A N 1
ATOM 3487 C CA . ILE A 1 451 ? -7.716 -22.276 5.013 1.00 96.94 451 ILE A CA 1
ATOM 3488 C C . ILE A 1 451 ? -6.604 -22.755 5.936 1.00 96.94 451 ILE A C 1
ATOM 3490 O O . ILE A 1 451 ? -6.315 -22.105 6.939 1.00 96.94 451 ILE A O 1
ATOM 3494 N N . ASP A 1 452 ? -5.983 -23.877 5.592 1.00 97.06 452 ASP A N 1
ATOM 3495 C CA . ASP A 1 452 ? -4.754 -24.354 6.218 1.00 97.06 452 ASP A CA 1
ATOM 3496 C C . ASP A 1 452 ? -3.631 -24.274 5.177 1.00 97.06 452 ASP A C 1
ATOM 3498 O O . ASP A 1 452 ? -3.761 -24.795 4.069 1.00 97.06 452 ASP A O 1
ATOM 3502 N N . THR A 1 453 ? -2.564 -23.560 5.517 1.00 95.50 453 THR A N 1
ATOM 3503 C CA . THR A 1 453 ? -1.400 -23.279 4.663 1.00 95.50 453 THR A CA 1
ATOM 3504 C C . THR A 1 453 ? -0.157 -23.171 5.546 1.00 95.50 453 THR A C 1
ATOM 3506 O O . THR A 1 453 ? -0.261 -23.299 6.763 1.00 95.50 453 THR A O 1
ATOM 3509 N N . ASP A 1 454 ? 1.007 -22.911 4.967 1.00 95.00 454 ASP A N 1
ATOM 3510 C CA . ASP A 1 454 ? 2.231 -22.600 5.706 1.00 95.00 454 ASP A CA 1
ATOM 3511 C C . ASP A 1 454 ? 2.671 -21.131 5.540 1.00 95.00 454 ASP A C 1
ATOM 3513 O O . ASP A 1 454 ? 2.135 -20.365 4.722 1.00 95.00 454 ASP A O 1
ATOM 3517 N N . GLY A 1 455 ? 3.638 -20.732 6.368 1.00 92.19 455 GLY A N 1
ATOM 3518 C CA . GLY A 1 455 ? 4.228 -19.397 6.392 1.00 92.19 455 GLY A CA 1
ATOM 3519 C C . GLY A 1 455 ? 4.882 -19.000 5.068 1.00 92.19 455 GLY A C 1
ATOM 3520 O O . GLY A 1 455 ? 4.753 -17.844 4.660 1.00 92.19 455 GLY A O 1
ATOM 3521 N N . GLN A 1 456 ? 5.505 -19.938 4.349 1.00 91.62 456 GLN A N 1
ATOM 3522 C CA . GLN A 1 456 ? 6.161 -19.668 3.064 1.00 91.62 456 GLN A CA 1
ATOM 3523 C C . GLN A 1 456 ? 5.147 -19.408 1.948 1.00 91.62 456 GLN A C 1
ATOM 3525 O O . GLN A 1 456 ? 5.283 -18.448 1.190 1.00 91.62 456 GLN A O 1
ATOM 3530 N N . ALA A 1 457 ? 4.085 -20.201 1.865 1.00 91.81 457 ALA A N 1
ATOM 3531 C CA . ALA A 1 457 ? 3.004 -20.006 0.910 1.00 91.81 457 ALA A CA 1
ATOM 3532 C C . ALA A 1 457 ? 2.238 -18.700 1.182 1.00 91.81 457 ALA A C 1
ATOM 3534 O O . ALA A 1 457 ? 1.866 -17.979 0.248 1.00 91.81 457 ALA A O 1
ATOM 3535 N N . LEU A 1 458 ? 2.031 -18.352 2.458 1.00 93.44 458 LEU A N 1
ATOM 3536 C CA . LEU A 1 458 ? 1.306 -17.137 2.822 1.00 93.44 458 LEU A CA 1
ATOM 3537 C C . LEU A 1 458 ? 2.154 -15.869 2.676 1.00 93.44 458 LEU A C 1
ATOM 3539 O O . LEU A 1 458 ? 1.651 -14.870 2.158 1.00 93.44 458 LEU A O 1
ATOM 3543 N N . LEU A 1 459 ? 3.408 -15.884 3.134 1.00 91.69 459 LEU A N 1
ATOM 3544 C CA . LEU A 1 459 ? 4.283 -14.710 3.254 1.00 91.69 459 LEU A CA 1
ATOM 3545 C C . LEU A 1 459 ? 5.463 -14.718 2.268 1.00 91.69 459 LEU A C 1
ATOM 3547 O O . LEU A 1 459 ? 6.254 -13.777 2.283 1.00 91.69 459 LEU A O 1
ATOM 3551 N N . GLY A 1 460 ? 5.577 -15.701 1.378 1.00 84.62 460 GLY A N 1
ATOM 3552 C CA . GLY A 1 460 ? 6.651 -15.834 0.385 1.00 84.62 460 GLY A CA 1
ATOM 3553 C C . GLY A 1 460 ? 7.872 -16.622 0.879 1.00 84.62 460 GLY A C 1
ATOM 3554 O O . GLY A 1 460 ? 8.060 -16.819 2.075 1.00 84.62 460 GLY A O 1
ATOM 3555 N N . GLU A 1 461 ? 8.742 -17.021 -0.057 1.00 75.38 461 GLU A N 1
ATOM 3556 C CA . GLU A 1 461 ? 9.878 -17.944 0.164 1.00 75.38 461 GLU A CA 1
ATOM 3557 C C . GLU A 1 461 ? 10.900 -17.490 1.221 1.00 75.38 461 GLU A C 1
ATOM 3559 O O . GLU A 1 461 ? 11.639 -18.306 1.760 1.00 75.38 461 GLU A O 1
ATOM 3564 N N . ALA A 1 462 ? 10.956 -16.192 1.529 1.00 70.62 462 ALA A N 1
ATOM 3565 C CA . ALA A 1 462 ? 11.852 -15.647 2.548 1.00 70.62 462 ALA A CA 1
ATOM 3566 C C . ALA A 1 462 ? 11.337 -15.833 3.991 1.00 70.62 462 ALA A C 1
ATOM 3568 O O . ALA A 1 462 ? 12.044 -15.471 4.932 1.00 70.62 462 ALA A O 1
ATOM 3569 N N . ALA A 1 463 ? 10.107 -16.322 4.179 1.00 76.94 463 ALA A N 1
ATOM 3570 C CA . ALA A 1 463 ? 9.518 -16.546 5.494 1.00 76.94 463 ALA A CA 1
ATOM 3571 C C . ALA A 1 463 ? 9.938 -17.895 6.102 1.00 76.94 463 ALA A C 1
ATOM 3573 O O . ALA A 1 463 ? 10.261 -18.850 5.394 1.00 76.94 463 ALA A O 1
ATOM 3574 N N . GLU A 1 464 ? 9.910 -17.973 7.435 1.00 78.75 464 GLU A N 1
ATOM 3575 C CA . GLU A 1 464 ? 10.056 -19.246 8.144 1.00 78.75 464 GLU A CA 1
ATOM 3576 C C . GLU A 1 464 ? 8.890 -20.190 7.824 1.00 78.75 464 GLU A C 1
ATOM 3578 O O . GLU A 1 464 ? 7.773 -19.753 7.532 1.00 78.75 464 GLU A O 1
ATOM 3583 N N . ASP A 1 465 ? 9.167 -21.490 7.880 1.00 86.56 465 ASP A N 1
ATOM 3584 C CA . ASP A 1 465 ? 8.169 -22.535 7.675 1.00 86.56 465 ASP A CA 1
ATOM 3585 C C . ASP A 1 465 ? 7.436 -22.826 8.994 1.00 86.56 465 ASP A C 1
ATOM 3587 O O . ASP A 1 465 ? 8.037 -23.299 9.959 1.00 86.56 465 ASP A O 1
ATOM 3591 N N . PHE A 1 466 ? 6.146 -22.495 9.048 1.00 93.12 466 PHE A N 1
ATOM 3592 C CA . PHE A 1 466 ? 5.265 -22.721 10.195 1.00 93.12 466 PHE A CA 1
ATOM 3593 C C . PHE A 1 466 ? 3.812 -22.873 9.746 1.00 93.12 466 PHE A C 1
ATOM 3595 O O . PHE A 1 466 ? 3.410 -22.314 8.725 1.00 93.12 466 PHE A O 1
ATOM 3602 N N . ASP A 1 467 ? 2.999 -23.581 10.533 1.00 96.31 467 ASP A N 1
ATOM 3603 C CA . ASP A 1 467 ? 1.592 -23.821 10.201 1.00 96.31 467 ASP A CA 1
ATOM 3604 C C . ASP A 1 467 ? 0.775 -22.526 10.286 1.00 96.31 467 ASP A C 1
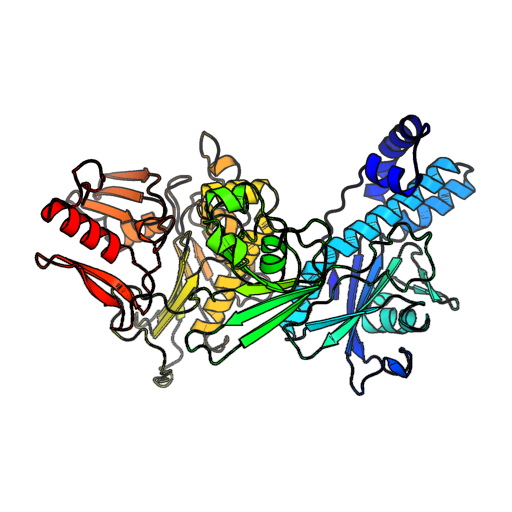ATOM 3606 O O . ASP A 1 467 ? 0.828 -21.811 11.288 1.00 96.31 467 ASP A O 1
ATOM 3610 N N . VAL A 1 468 ? -0.080 -22.263 9.303 1.00 97.75 468 VAL A N 1
ATOM 3611 C CA . VAL A 1 468 ? -1.025 -21.143 9.316 1.00 97.75 468 VAL A CA 1
ATOM 3612 C C . VAL A 1 468 ? -2.450 -21.638 9.118 1.00 97.75 468 VAL A C 1
ATOM 3614 O O . VAL A 1 468 ? -2.751 -22.371 8.179 1.00 97.75 468 VAL A O 1
ATOM 3617 N N . SER A 1 469 ? -3.357 -21.197 9.988 1.00 97.88 469 SER A N 1
ATOM 3618 C CA . SER A 1 469 ? -4.790 -21.462 9.860 1.00 97.88 469 SER A CA 1
ATOM 3619 C C . SER A 1 469 ? -5.573 -20.149 9.809 1.00 97.88 469 SER A C 1
ATOM 3621 O O . SER A 1 469 ? -5.526 -19.361 10.752 1.00 97.88 469 SER A O 1
ATOM 3623 N N . VAL A 1 470 ? -6.329 -19.922 8.737 1.00 97.75 470 VAL A N 1
ATOM 3624 C CA . VAL A 1 470 ? -7.261 -18.790 8.610 1.00 97.75 470 VAL A CA 1
ATOM 3625 C C . VAL A 1 470 ? -8.667 -19.269 8.948 1.00 97.75 470 VAL A C 1
ATOM 3627 O O . VAL A 1 470 ? -9.126 -20.292 8.426 1.00 97.75 470 VAL A O 1
ATOM 3630 N N . PHE A 1 471 ? -9.348 -18.552 9.841 1.00 97.00 471 PHE A N 1
ATOM 3631 C CA . PHE A 1 471 ? -10.686 -18.932 10.277 1.00 97.00 471 PHE A CA 1
ATOM 3632 C C . PHE A 1 471 ? -11.727 -18.817 9.154 1.00 97.00 471 PHE A C 1
ATOM 3634 O O . PHE A 1 471 ? -11.643 -17.911 8.323 1.00 97.00 471 PHE A O 1
ATOM 3641 N N . PRO A 1 472 ? -12.720 -19.728 9.130 1.00 95.88 472 PRO A N 1
ATOM 3642 C CA . PRO A 1 472 ? -13.761 -19.726 8.113 1.00 95.88 472 PRO A CA 1
ATOM 3643 C C . PRO A 1 472 ? -14.681 -18.513 8.258 1.00 95.88 472 PRO A C 1
ATOM 3645 O O . PRO A 1 472 ? -15.045 -18.116 9.366 1.00 95.88 472 PRO A O 1
ATOM 3648 N N . GLY A 1 473 ? -15.104 -17.973 7.120 1.00 94.50 473 GLY A N 1
ATOM 3649 C CA . GLY A 1 473 ? -16.163 -16.973 7.028 1.00 94.50 473 GLY A CA 1
ATOM 3650 C C . GLY A 1 473 ? -17.551 -17.596 6.868 1.00 94.50 473 GLY A C 1
ATOM 3651 O O . GLY A 1 473 ? -17.715 -18.811 6.787 1.00 94.50 473 GLY A O 1
ATOM 3652 N N . VAL A 1 474 ? -18.568 -16.741 6.787 1.00 94.69 474 VAL A N 1
ATOM 3653 C CA . VAL A 1 474 ? -19.971 -17.130 6.544 1.00 94.69 474 VAL A CA 1
ATOM 3654 C C . VAL A 1 474 ? -20.481 -16.575 5.213 1.00 94.69 474 VAL A C 1
ATOM 3656 O O . VAL A 1 474 ? -21.255 -17.227 4.519 1.00 94.69 474 VAL A O 1
ATOM 3659 N N . SER A 1 475 ? -20.077 -15.356 4.852 1.00 94.06 475 SER A N 1
ATOM 3660 C CA . SER A 1 475 ? -20.501 -14.678 3.619 1.00 94.06 475 SER A CA 1
ATOM 3661 C C . SER A 1 475 ? -19.477 -13.615 3.202 1.00 94.06 475 SER A C 1
ATOM 3663 O O . SER A 1 475 ? -18.457 -13.449 3.868 1.00 94.06 475 SER A O 1
ATOM 3665 N N . ALA A 1 476 ? -19.735 -12.853 2.134 1.00 91.06 476 ALA A N 1
ATOM 3666 C CA . ALA A 1 476 ? -18.848 -11.765 1.701 1.00 91.06 476 ALA A CA 1
ATOM 3667 C C . ALA A 1 476 ? -18.584 -10.689 2.777 1.00 91.06 476 ALA A C 1
ATOM 3669 O O . ALA A 1 476 ? -17.510 -10.092 2.782 1.00 91.06 476 ALA A O 1
ATOM 3670 N N . TYR A 1 477 ? -19.528 -10.471 3.700 1.00 90.94 477 TYR A N 1
ATOM 3671 C CA . TYR A 1 477 ? -19.451 -9.413 4.720 1.00 90.94 477 TYR A CA 1
ATOM 3672 C C . TYR A 1 477 ? -19.421 -9.940 6.160 1.00 90.94 477 TYR A C 1
ATOM 3674 O O . TYR A 1 477 ? -19.538 -9.163 7.098 1.00 90.94 477 TYR A O 1
ATOM 3682 N N . ILE A 1 478 ? -19.305 -11.258 6.344 1.00 94.56 478 ILE A N 1
ATOM 3683 C CA . ILE A 1 478 ? -19.183 -11.893 7.662 1.00 94.56 478 ILE A CA 1
ATOM 3684 C C . ILE A 1 478 ? -18.054 -12.909 7.554 1.00 94.56 478 ILE A C 1
ATOM 3686 O O . ILE A 1 478 ? -18.230 -13.941 6.897 1.00 94.56 478 ILE A O 1
ATOM 3690 N N . GLY A 1 479 ? -16.903 -12.590 8.141 1.00 95.19 479 GLY A N 1
ATOM 3691 C CA . GLY A 1 479 ? -15.682 -13.374 7.998 1.00 95.19 479 GLY A CA 1
ATOM 3692 C C . GLY A 1 479 ? -15.288 -14.167 9.238 1.00 95.19 479 GLY A C 1
ATOM 3693 O O . GLY A 1 479 ? -16.107 -14.473 10.109 1.00 95.19 479 GLY A O 1
ATOM 3694 N N . GLY A 1 480 ? -14.012 -14.546 9.246 1.00 95.44 480 GLY A N 1
ATOM 3695 C CA . GLY A 1 480 ? -13.380 -15.352 10.283 1.00 95.44 480 GLY A CA 1
ATOM 3696 C C . GLY A 1 480 ? -13.176 -14.616 11.605 1.00 95.44 480 GLY A C 1
ATOM 3697 O O . GLY A 1 480 ? -13.062 -15.255 12.642 1.00 95.44 480 GLY A O 1
ATOM 3698 N N . ASP A 1 481 ? -13.161 -13.288 11.581 1.00 94.56 481 ASP A N 1
ATOM 3699 C CA . ASP A 1 481 ? -13.209 -12.419 12.762 1.00 94.56 481 ASP A CA 1
ATOM 3700 C C . ASP A 1 481 ? -14.464 -12.680 13.617 1.00 94.56 481 ASP A C 1
ATOM 3702 O O . ASP A 1 481 ? -14.370 -12.968 14.814 1.00 94.56 481 ASP A O 1
ATOM 3706 N N . ILE A 1 482 ? -15.641 -12.713 12.988 1.00 95.69 482 ILE A N 1
ATOM 3707 C CA . ILE A 1 482 ? -16.909 -12.961 13.688 1.00 95.69 482 ILE A CA 1
ATOM 3708 C C . ILE A 1 482 ? -17.020 -14.410 14.150 1.00 95.69 482 ILE A C 1
ATOM 3710 O O . ILE A 1 482 ? -17.455 -14.676 15.274 1.00 95.69 482 ILE A O 1
ATOM 3714 N N . THR A 1 483 ? -16.617 -15.375 13.319 1.00 95.50 483 THR A N 1
ATOM 3715 C CA . THR A 1 483 ? -16.661 -16.789 13.725 1.00 95.50 483 THR A CA 1
ATOM 3716 C C . THR A 1 483 ? -15.674 -17.087 14.855 1.00 95.50 483 THR A C 1
ATOM 3718 O O . THR A 1 483 ? -16.019 -17.851 15.762 1.00 95.50 483 THR A O 1
ATOM 3721 N N . ALA A 1 484 ? -14.509 -16.431 14.878 1.00 94.69 484 ALA A N 1
ATOM 3722 C CA . ALA A 1 484 ? -13.570 -16.486 15.995 1.00 94.69 484 ALA A CA 1
ATOM 3723 C C . ALA A 1 484 ? -14.193 -15.948 17.285 1.00 94.69 484 ALA A C 1
ATOM 3725 O O . ALA A 1 484 ? -14.120 -16.616 18.318 1.00 94.69 484 ALA A O 1
ATOM 3726 N N . GLY A 1 485 ? -14.861 -14.791 17.225 1.00 94.12 485 GLY A N 1
ATOM 3727 C CA . GLY A 1 485 ? -15.573 -14.211 18.367 1.00 94.12 485 GLY A CA 1
ATOM 3728 C C . GLY A 1 485 ? -16.680 -15.127 18.897 1.00 94.12 485 GLY A C 1
ATOM 3729 O O . GLY A 1 485 ? -16.770 -15.378 20.101 1.00 94.12 485 GLY A O 1
ATOM 3730 N N . LEU A 1 486 ? -17.485 -15.708 18.003 1.00 95.50 486 LEU A N 1
ATOM 3731 C CA . LEU A 1 486 ? -18.532 -16.673 18.361 1.00 95.50 486 LEU A CA 1
ATOM 3732 C C . LEU A 1 486 ? -17.968 -17.930 19.034 1.00 95.50 486 LEU A C 1
ATOM 3734 O O . LEU A 1 486 ? -18.566 -18.444 19.986 1.00 95.50 486 LEU A O 1
ATOM 3738 N N . TYR A 1 487 ? -16.828 -18.426 18.547 1.00 94.50 487 TYR A N 1
ATOM 3739 C CA . TYR A 1 487 ? -16.141 -19.569 19.138 1.00 94.50 487 TYR A CA 1
ATOM 3740 C C . TYR A 1 487 ? -15.561 -19.225 20.514 1.00 94.50 487 TYR A C 1
ATOM 3742 O O . TYR A 1 487 ? -15.807 -19.959 21.470 1.00 94.50 487 TYR A O 1
ATOM 3750 N N . ALA A 1 488 ? -14.868 -18.089 20.637 1.00 93.81 488 ALA A N 1
ATOM 3751 C CA . ALA A 1 488 ? -14.262 -17.619 21.883 1.00 93.81 488 ALA A CA 1
ATOM 3752 C C . ALA A 1 488 ? -15.291 -17.371 22.998 1.00 93.81 488 ALA A C 1
ATOM 3754 O O . ALA A 1 488 ? -14.983 -17.539 24.175 1.00 93.81 488 ALA A O 1
ATOM 3755 N N . LEU A 1 489 ? -16.520 -16.998 22.631 1.00 95.19 489 LEU A N 1
ATOM 3756 C CA . LEU A 1 489 ? -17.631 -16.768 23.558 1.00 95.19 489 LEU A CA 1
ATOM 3757 C C . LEU A 1 489 ? -18.540 -17.995 23.743 1.00 95.19 489 LEU A C 1
ATOM 3759 O O . LEU A 1 489 ? -19.620 -17.868 24.326 1.00 95.19 489 LEU A O 1
ATOM 3763 N N . ASP A 1 490 ? -18.133 -19.166 23.245 1.00 95.50 490 ASP A N 1
ATOM 3764 C CA . ASP A 1 490 ? -18.836 -20.443 23.401 1.00 95.50 490 ASP A CA 1
ATOM 3765 C C . ASP A 1 490 ? -20.305 -20.427 22.920 1.00 95.50 490 ASP A C 1
ATOM 3767 O O . ASP A 1 490 ? -21.136 -21.179 23.433 1.00 95.50 490 ASP A O 1
ATOM 3771 N N . PHE A 1 491 ? -20.665 -19.624 21.906 1.00 95.94 491 PHE A N 1
ATOM 3772 C CA . PHE A 1 491 ? -22.059 -19.543 21.415 1.00 95.94 491 PHE A CA 1
ATOM 3773 C C . PHE A 1 491 ? -22.630 -20.915 21.030 1.00 95.94 491 PHE A C 1
ATOM 3775 O O . PHE A 1 491 ? -23.785 -21.215 21.317 1.00 95.94 491 PHE A O 1
ATOM 3782 N N . HIS A 1 492 ? -21.784 -21.778 20.463 1.00 92.69 492 HIS A N 1
ATOM 3783 C CA . HIS A 1 492 ? -22.100 -23.158 20.093 1.00 92.69 492 HIS A CA 1
ATOM 3784 C C . HIS A 1 492 ? -22.447 -24.080 21.281 1.00 92.69 492 HIS A C 1
ATOM 3786 O O . HIS A 1 492 ? -22.890 -25.207 21.071 1.00 92.69 492 HIS A O 1
ATOM 3792 N N . ARG A 1 493 ? -22.240 -23.632 22.526 1.00 95.31 493 ARG A N 1
ATOM 3793 C CA . ARG A 1 493 ? -22.547 -24.372 23.763 1.00 95.31 493 ARG A CA 1
ATOM 3794 C C . ARG A 1 493 ? -23.622 -23.702 24.610 1.00 95.31 493 ARG A C 1
ATOM 3796 O O . ARG A 1 493 ? -24.106 -24.316 25.558 1.00 95.31 493 ARG A O 1
ATOM 3803 N N . LYS A 1 494 ? -23.985 -22.454 24.308 1.00 94.50 494 LYS A N 1
ATOM 3804 C CA . LYS A 1 494 ? -24.964 -21.706 25.098 1.00 94.50 494 LYS A CA 1
ATOM 3805 C C . LYS A 1 494 ? -26.374 -22.221 24.849 1.00 94.50 494 LYS A C 1
ATOM 3807 O O . LYS A 1 494 ? -26.782 -22.400 23.708 1.00 94.50 494 LYS A O 1
ATOM 3812 N N . GLU A 1 495 ? -27.127 -22.405 25.927 1.00 96.50 495 GLU A N 1
ATOM 3813 C CA . GLU A 1 495 ? -28.576 -22.634 25.866 1.00 96.50 495 GLU A CA 1
ATOM 3814 C C . GLU A 1 495 ? -29.324 -21.311 25.631 1.00 96.50 495 GLU A C 1
ATOM 3816 O O . GLU A 1 495 ? -30.262 -21.244 24.839 1.00 96.50 495 GLU A O 1
ATOM 3821 N N . GLU A 1 496 ? -28.883 -20.241 26.299 1.00 96.62 496 GLU A N 1
ATOM 3822 C CA . GLU A 1 496 ? -29.500 -18.916 26.230 1.00 96.62 496 GLU A CA 1
ATOM 3823 C C . GLU A 1 496 ? -29.178 -18.197 24.918 1.00 96.62 496 GLU A C 1
ATOM 3825 O O . GLU A 1 496 ? -28.047 -18.231 24.426 1.00 96.62 496 GLU A O 1
ATOM 3830 N N . VAL A 1 497 ? -30.171 -17.479 24.387 1.00 96.94 497 VAL A N 1
ATOM 3831 C CA . VAL A 1 497 ? -29.980 -16.600 23.231 1.00 96.94 497 VAL A CA 1
ATOM 3832 C C . VAL A 1 497 ? -29.101 -15.425 23.643 1.00 96.94 497 VAL A C 1
ATOM 3834 O O . VAL A 1 497 ? -29.480 -14.615 24.486 1.00 96.94 497 VAL A O 1
ATOM 3837 N N . SER A 1 498 ? -27.925 -15.340 23.032 1.00 96.31 498 SER A N 1
ATOM 3838 C CA . SER A 1 498 ? -26.948 -14.271 23.230 1.00 96.31 498 SER A CA 1
ATOM 3839 C C . SER A 1 498 ? -26.846 -13.404 21.978 1.00 96.31 498 SER A C 1
ATOM 3841 O O . SER A 1 498 ? -27.146 -13.861 20.874 1.00 96.31 498 SER A O 1
ATOM 3843 N N . VAL A 1 499 ? -26.393 -12.162 22.149 1.00 96.75 499 VAL A N 1
ATOM 3844 C CA . VAL A 1 499 ? -26.067 -11.250 21.047 1.00 96.75 499 VAL A CA 1
ATOM 3845 C C . VAL A 1 499 ? -24.589 -10.886 21.142 1.00 96.75 499 VAL A C 1
ATOM 3847 O O . VAL A 1 499 ? -24.125 -10.467 22.200 1.00 96.75 499 VAL A O 1
ATOM 3850 N N . LEU A 1 500 ? -23.865 -11.067 20.043 1.00 95.62 500 LEU A N 1
ATOM 3851 C CA . LEU A 1 500 ? -22.541 -10.510 19.801 1.00 95.62 500 LEU A CA 1
ATOM 3852 C C . LEU A 1 500 ? -22.713 -9.306 18.877 1.00 95.62 500 LEU A C 1
ATOM 3854 O O . LEU A 1 500 ? -23.385 -9.411 17.851 1.00 95.62 500 LEU A O 1
ATOM 3858 N N . VAL A 1 501 ? -22.117 -8.180 19.254 1.00 93.31 501 VAL A N 1
ATOM 3859 C CA . VAL A 1 501 ? -22.054 -6.971 18.434 1.00 93.31 501 VAL A CA 1
ATOM 3860 C C . VAL A 1 501 ? -20.586 -6.601 18.310 1.00 93.31 501 VAL A C 1
ATOM 3862 O O . VAL A 1 501 ? -19.946 -6.325 19.324 1.00 93.31 501 VAL A O 1
ATOM 3865 N N . ASP A 1 502 ? -20.076 -6.626 17.086 1.00 89.25 502 ASP A N 1
ATOM 3866 C CA . ASP A 1 502 ? -18.762 -6.108 16.736 1.00 89.25 502 ASP A CA 1
ATOM 3867 C C . ASP A 1 502 ? -18.952 -4.763 16.026 1.00 89.25 502 ASP A C 1
ATOM 3869 O O . ASP A 1 502 ? -19.705 -4.647 15.056 1.00 89.25 502 ASP A O 1
ATOM 3873 N N . LEU A 1 503 ? -18.359 -3.716 16.595 1.00 82.31 503 LEU A N 1
ATOM 3874 C CA . LEU A 1 503 ? -18.512 -2.342 16.129 1.00 82.31 503 LEU A CA 1
ATOM 3875 C C . LEU A 1 503 ? -17.167 -1.844 15.616 1.00 82.31 503 LEU A C 1
ATOM 3877 O O . LEU A 1 503 ? -16.353 -1.326 16.383 1.00 82.31 503 LEU A O 1
ATOM 3881 N N . GLY A 1 504 ? -16.976 -1.945 14.306 1.00 77.88 504 GLY A N 1
ATOM 3882 C CA . GLY A 1 504 ? -15.864 -1.336 13.591 1.00 77.88 504 GLY A CA 1
ATOM 3883 C C . GLY A 1 504 ? -16.352 -0.504 12.409 1.00 77.88 504 GLY A C 1
ATOM 3884 O O . GLY A 1 504 ? -17.415 0.120 12.431 1.00 77.88 504 GLY A O 1
ATOM 3885 N N . THR A 1 505 ? -15.562 -0.506 11.340 1.00 73.88 505 THR A N 1
ATOM 3886 C CA . THR A 1 505 ? -15.911 0.120 10.056 1.00 73.88 505 THR A CA 1
ATOM 3887 C C . THR A 1 505 ? -17.214 -0.463 9.493 1.00 73.88 505 THR A C 1
ATOM 3889 O O . THR A 1 505 ? -18.026 0.254 8.897 1.00 73.88 505 THR A O 1
ATOM 3892 N N . ASN A 1 506 ? -17.424 -1.752 9.739 1.00 82.00 506 ASN A N 1
ATOM 3893 C CA . ASN A 1 506 ? -18.689 -2.441 9.571 1.00 82.00 506 ASN A CA 1
ATOM 3894 C C . ASN A 1 506 ? -19.313 -2.674 10.958 1.00 82.00 506 ASN A C 1
ATOM 3896 O O . ASN A 1 506 ? -18.611 -2.739 11.965 1.00 82.00 506 ASN A O 1
ATOM 3900 N N . GLY A 1 507 ? -20.639 -2.756 11.004 1.00 86.88 507 GLY A N 1
ATOM 3901 C CA . GLY A 1 507 ? -21.367 -3.208 12.182 1.00 86.88 507 GLY A CA 1
ATOM 3902 C C . GLY A 1 507 ? -21.796 -4.652 11.982 1.00 86.88 507 GLY A C 1
ATOM 3903 O O . GLY A 1 507 ? -22.825 -4.899 11.344 1.00 86.88 507 GLY A O 1
ATOM 3904 N N . GLU A 1 508 ? -21.023 -5.598 12.497 1.00 92.19 508 GLU A N 1
ATOM 3905 C CA . GLU A 1 508 ? -21.363 -7.013 12.478 1.00 92.19 508 GLU A CA 1
ATOM 3906 C C . GLU A 1 508 ? -22.126 -7.415 13.742 1.00 92.19 508 GLU A C 1
ATOM 3908 O O . GLU A 1 508 ? -21.817 -7.031 14.870 1.00 92.19 508 GLU A O 1
ATOM 3913 N N . MET A 1 509 ? -23.163 -8.224 13.557 1.00 95.12 509 MET A N 1
ATOM 3914 C CA . MET A 1 509 ? -23.994 -8.708 14.651 1.00 95.12 509 MET A CA 1
ATOM 3915 C C . MET A 1 509 ? -24.281 -10.187 14.468 1.00 95.12 509 MET A C 1
ATOM 3917 O O . MET A 1 509 ? -24.598 -10.639 13.366 1.00 95.12 509 MET A O 1
ATOM 3921 N N . ALA A 1 510 ? -24.252 -10.932 15.566 1.00 96.31 510 ALA A N 1
ATOM 3922 C CA . ALA A 1 510 ? -24.699 -12.312 15.601 1.00 96.31 510 ALA A CA 1
ATOM 3923 C C . ALA A 1 510 ? -25.619 -12.546 16.801 1.00 96.31 510 ALA A C 1
ATOM 3925 O O . ALA A 1 510 ? -25.309 -12.157 17.922 1.00 96.31 510 ALA A O 1
ATOM 3926 N N . VAL A 1 511 ? -26.760 -13.190 16.570 1.00 97.38 511 VAL A N 1
ATOM 3927 C CA . VAL A 1 511 ? -27.749 -13.522 17.600 1.00 97.38 511 VAL A CA 1
ATOM 3928 C C . VAL A 1 511 ? -28.077 -15.003 17.548 1.00 97.38 511 VAL A C 1
ATOM 3930 O O . VAL A 1 511 ? -28.369 -15.550 16.483 1.00 97.38 511 VAL A O 1
ATOM 3933 N N . GLY A 1 512 ? -28.041 -15.668 18.697 1.00 96.62 512 GLY A N 1
ATOM 3934 C CA . GLY A 1 512 ? -28.386 -17.080 18.762 1.00 96.62 512 GLY A CA 1
ATOM 3935 C C . GLY A 1 512 ? -27.800 -17.822 19.946 1.00 96.62 512 GLY A C 1
ATOM 3936 O O . GLY A 1 512 ? -27.375 -17.229 20.936 1.00 96.62 512 GLY A O 1
ATOM 3937 N N . ASN A 1 513 ? -27.822 -19.142 19.822 1.00 96.19 513 ASN A N 1
ATOM 3938 C CA . ASN A 1 513 ? -27.393 -20.108 20.825 1.00 96.19 513 ASN A CA 1
ATOM 3939 C C . ASN A 1 513 ? -26.860 -21.379 20.119 1.00 96.19 513 ASN A C 1
ATOM 3941 O O . ASN A 1 513 ? -26.625 -21.366 18.907 1.00 96.19 513 ASN A O 1
ATOM 3945 N N . LYS A 1 514 ? -26.704 -22.488 20.852 1.00 96.69 514 LYS A N 1
ATOM 3946 C CA . LYS A 1 514 ? -26.222 -23.775 20.317 1.00 96.69 514 LYS A CA 1
ATOM 3947 C C . LYS A 1 514 ? -27.059 -24.347 19.162 1.00 96.69 514 LYS A C 1
ATOM 3949 O O . LYS A 1 514 ? -26.529 -25.116 18.366 1.00 96.69 514 LYS A O 1
ATOM 3954 N N . ASP A 1 515 ? -28.352 -24.018 19.086 1.00 96.62 515 ASP A N 1
ATOM 3955 C CA . ASP A 1 515 ? -29.273 -24.613 18.110 1.00 96.62 515 ASP A CA 1
ATOM 3956 C C . ASP A 1 515 ? -29.211 -23.872 16.774 1.00 96.62 515 ASP A C 1
ATOM 3958 O O . ASP A 1 515 ? -29.298 -24.478 15.702 1.00 96.62 515 ASP A O 1
ATOM 3962 N N . ARG A 1 516 ? -29.087 -22.541 16.829 1.00 96.44 516 ARG A N 1
ATOM 3963 C CA . ARG A 1 516 ? -29.004 -21.690 15.644 1.00 96.44 516 ARG A CA 1
ATOM 3964 C C . ARG A 1 516 ? -28.385 -20.340 15.975 1.00 96.44 516 ARG A C 1
ATOM 3966 O O . ARG A 1 516 ? -28.759 -19.701 16.955 1.00 96.44 516 ARG A O 1
ATOM 3973 N N . ILE A 1 517 ? -27.527 -19.868 15.073 1.00 96.62 517 ILE A N 1
ATOM 3974 C CA . ILE A 1 517 ? -26.963 -18.518 15.086 1.00 96.62 517 ILE A CA 1
ATOM 3975 C C . ILE A 1 517 ? -27.351 -17.829 13.777 1.00 96.62 517 ILE A C 1
ATOM 3977 O O . ILE A 1 517 ? -27.208 -18.399 12.694 1.00 96.62 517 ILE A O 1
ATOM 3981 N N . LEU A 1 518 ? -27.890 -16.620 13.883 1.00 96.50 518 LEU A N 1
ATOM 3982 C CA . LEU A 1 518 ? -28.140 -15.718 12.765 1.00 96.50 518 LEU A CA 1
ATOM 3983 C C . LEU A 1 518 ? -27.094 -14.615 12.816 1.00 96.50 518 LEU A C 1
ATOM 3985 O O . LEU A 1 518 ? -26.840 -14.081 13.891 1.00 96.50 518 LEU A O 1
ATOM 3989 N N . ALA A 1 519 ? -26.518 -14.263 11.674 1.00 95.25 519 ALA A N 1
ATOM 3990 C CA . ALA A 1 519 ? -25.533 -13.198 11.591 1.00 95.25 519 ALA A CA 1
ATOM 3991 C C . ALA A 1 519 ? -25.893 -12.223 10.468 1.00 95.25 519 ALA A C 1
ATOM 3993 O O . ALA A 1 519 ? -26.469 -12.617 9.450 1.00 95.25 519 ALA A O 1
ATOM 3994 N N . ALA A 1 520 ? -25.577 -10.952 10.679 1.00 94.19 520 ALA A N 1
ATOM 3995 C CA . ALA A 1 520 ? -25.787 -9.869 9.734 1.00 94.19 520 ALA A CA 1
ATOM 3996 C C . ALA A 1 520 ? -24.615 -8.885 9.812 1.00 94.19 520 ALA A C 1
ATOM 3998 O O . ALA A 1 520 ? -23.942 -8.788 10.835 1.00 94.19 520 ALA A O 1
ATOM 3999 N N . SER A 1 521 ? -24.398 -8.149 8.727 1.00 90.75 521 SER A N 1
ATOM 4000 C CA . SER A 1 521 ? -23.446 -7.043 8.666 1.00 90.75 521 SER A CA 1
ATOM 4001 C C . SER A 1 521 ? -24.164 -5.818 8.113 1.00 90.75 521 SER A C 1
ATOM 4003 O O . SER A 1 521 ? -25.020 -5.937 7.228 1.00 90.75 521 SER A O 1
ATOM 4005 N N . ALA A 1 522 ? -23.854 -4.652 8.663 1.00 87.50 522 ALA A N 1
ATOM 4006 C CA . ALA A 1 522 ? -24.396 -3.368 8.254 1.00 87.50 522 ALA A CA 1
ATOM 4007 C C . ALA A 1 522 ? -23.261 -2.370 8.010 1.00 87.50 522 ALA A C 1
ATOM 4009 O O . ALA A 1 522 ? -22.253 -2.360 8.715 1.00 87.50 522 ALA A O 1
ATOM 4010 N N . ALA A 1 523 ? -23.443 -1.480 7.036 1.00 79.75 523 ALA A N 1
ATOM 4011 C CA . ALA A 1 523 ? -22.539 -0.354 6.855 1.00 79.75 523 ALA A CA 1
ATOM 4012 C C . ALA A 1 523 ? -22.738 0.643 8.010 1.00 79.75 523 ALA A C 1
ATOM 4014 O O . ALA A 1 523 ? -23.707 1.402 8.014 1.00 79.75 523 ALA A O 1
ATOM 4015 N N . ALA A 1 524 ? -21.837 0.622 8.993 1.00 77.12 524 ALA A N 1
ATOM 4016 C CA . ALA A 1 524 ? -21.824 1.572 10.107 1.00 77.12 524 ALA A CA 1
ATOM 4017 C C . ALA A 1 524 ? -20.982 2.816 9.775 1.00 77.12 524 ALA A C 1
ATOM 4019 O O . ALA A 1 524 ? -21.343 3.941 10.124 1.00 77.12 524 ALA A O 1
ATOM 4020 N N . GLY A 1 525 ? -19.883 2.613 9.043 1.00 71.12 525 GLY A N 1
ATOM 4021 C CA . GLY A 1 525 ? -18.890 3.642 8.768 1.00 71.12 525 GLY A CA 1
ATOM 4022 C C . GLY A 1 525 ? -17.936 3.849 9.953 1.00 71.12 525 GLY A C 1
ATOM 4023 O O . GLY A 1 525 ? -18.242 3.501 11.090 1.00 71.12 525 GLY A O 1
ATOM 4024 N N . PRO A 1 526 ? -16.762 4.456 9.727 1.00 72.88 526 PRO A N 1
ATOM 4025 C CA . PRO A 1 526 ? -15.670 4.447 10.702 1.00 72.88 526 PRO A CA 1
ATOM 4026 C C . PRO A 1 526 ? -15.810 5.516 11.802 1.00 72.88 526 PRO A C 1
ATOM 4028 O O . PRO A 1 526 ? -14.804 5.946 12.361 1.00 72.88 526 PRO A O 1
ATOM 4031 N N . ALA A 1 527 ? -17.017 6.009 12.102 1.00 79.50 527 ALA A N 1
ATOM 4032 C CA . ALA A 1 527 ? -17.213 7.141 13.018 1.00 79.50 527 ALA A CA 1
ATOM 4033 C C . ALA A 1 527 ? -16.636 6.865 14.419 1.00 79.50 527 ALA A C 1
ATOM 4035 O O . ALA A 1 527 ? -15.929 7.708 14.972 1.00 79.50 527 ALA A O 1
ATOM 4036 N N . PHE A 1 528 ? -16.854 5.659 14.951 1.00 80.06 528 PHE A N 1
ATOM 4037 C CA . PHE A 1 528 ? -16.321 5.239 16.253 1.00 80.06 528 PHE A CA 1
ATOM 4038 C C . PHE A 1 528 ? -14.805 4.989 16.247 1.00 80.06 528 PHE A C 1
ATOM 4040 O O . PHE A 1 528 ? -14.167 5.006 17.295 1.00 80.06 528 PHE A O 1
ATOM 4047 N N . GLU A 1 529 ? -14.194 4.855 15.074 1.00 73.25 529 GLU A N 1
ATOM 4048 C CA . GLU A 1 529 ? -12.736 4.808 14.914 1.00 73.25 529 GLU A CA 1
ATOM 4049 C C . GLU A 1 529 ? -12.128 6.219 14.743 1.00 73.25 529 GLU A C 1
ATOM 4051 O O . GLU A 1 529 ? -10.929 6.369 14.499 1.00 73.25 529 GLU A O 1
ATOM 4056 N N . GLY A 1 530 ? -12.950 7.276 14.826 1.00 73.19 530 GLY A N 1
ATOM 4057 C CA . GLY A 1 530 ? -12.561 8.654 14.508 1.00 73.19 530 GLY A CA 1
ATOM 4058 C C . GLY A 1 530 ? -12.529 8.953 13.001 1.00 73.19 530 GLY A C 1
ATOM 4059 O O . GLY A 1 530 ? -12.131 10.040 12.571 1.00 73.19 530 GLY A O 1
ATOM 4060 N N . GLY A 1 531 ? -12.959 8.011 12.164 1.00 69.00 531 GLY A N 1
ATOM 4061 C CA . GLY A 1 531 ? -13.104 8.183 10.724 1.00 69.00 531 GLY A CA 1
ATOM 4062 C C . GLY A 1 531 ? -14.236 9.153 10.366 1.00 69.00 531 GLY A C 1
ATOM 4063 O O . GLY A 1 531 ? -15.202 9.316 11.091 1.00 69.00 531 GLY A O 1
ATOM 4064 N N . ASN A 1 532 ? -14.098 9.849 9.233 1.00 71.25 532 ASN A N 1
ATOM 4065 C CA . ASN A 1 532 ? -14.998 10.923 8.759 1.00 71.25 532 ASN A CA 1
ATOM 4066 C C . ASN A 1 532 ? -15.427 12.037 9.750 1.00 71.25 532 ASN A C 1
ATOM 4068 O O . ASN A 1 532 ? -16.239 12.875 9.376 1.00 71.25 532 ASN A O 1
ATOM 4072 N N . ILE A 1 533 ? -14.817 12.144 10.934 1.00 78.31 533 ILE A N 1
ATOM 4073 C CA . ILE A 1 533 ? -15.021 13.259 11.873 1.00 78.31 533 ILE A CA 1
ATOM 4074 C C . ILE A 1 533 ? -13.868 14.267 11.747 1.00 78.31 533 ILE A C 1
ATOM 4076 O O . ILE A 1 533 ? -12.705 13.874 11.665 1.00 78.31 533 ILE A O 1
ATOM 4080 N N . ILE A 1 534 ? -14.171 15.575 11.727 1.00 75.69 534 ILE A N 1
ATOM 4081 C CA . ILE A 1 534 ? -13.183 16.653 11.488 1.00 75.69 534 ILE A CA 1
ATOM 4082 C C . ILE A 1 534 ? -12.031 16.607 12.500 1.00 75.69 534 ILE A C 1
ATOM 4084 O O . ILE A 1 534 ? -10.869 16.718 12.110 1.00 75.69 534 ILE A O 1
ATOM 4088 N N . CYS A 1 535 ? -12.367 16.423 13.777 1.00 82.88 535 CYS A N 1
ATOM 4089 C CA . CYS A 1 535 ? -11.415 16.277 14.879 1.00 82.88 535 CYS A CA 1
ATOM 4090 C C . CYS A 1 535 ? -11.259 14.812 15.320 1.00 82.88 535 CYS A C 1
ATOM 4092 O O . CYS A 1 535 ? -10.739 14.559 16.403 1.00 82.88 535 CYS A O 1
ATOM 4094 N N . GLY A 1 536 ? -11.755 13.854 14.532 1.00 80.31 536 GLY A N 1
ATOM 4095 C CA . GLY A 1 536 ? -11.745 12.441 14.889 1.00 80.31 536 GLY A CA 1
ATOM 4096 C C . GLY A 1 536 ? -10.340 11.856 14.878 1.00 80.31 536 GLY A C 1
ATOM 4097 O O . GLY A 1 536 ? -9.520 12.179 14.016 1.00 80.31 536 GLY A O 1
ATOM 4098 N N . THR A 1 537 ? -10.055 10.994 15.843 1.00 77.94 537 THR A N 1
ATOM 4099 C CA . THR A 1 537 ? -8.795 10.259 15.928 1.00 77.94 537 THR A CA 1
ATOM 4100 C C . THR A 1 537 ? -9.021 8.889 16.565 1.00 77.94 537 THR A C 1
ATOM 4102 O O . THR A 1 537 ? -10.048 8.662 17.198 1.00 77.94 537 THR A O 1
ATOM 4105 N N . GLY A 1 538 ? -8.077 7.965 16.398 1.00 76.81 538 GLY A N 1
ATOM 4106 C CA . GLY A 1 538 ? -8.123 6.683 17.098 1.00 76.81 538 GLY A CA 1
ATOM 4107 C C . GLY A 1 538 ? -7.896 6.839 18.604 1.00 76.81 538 GLY A C 1
ATOM 4108 O O . GLY A 1 538 ? -7.607 7.926 19.104 1.00 76.81 538 GLY A O 1
ATOM 4109 N N . SER A 1 539 ? -7.975 5.741 19.349 1.00 79.81 539 SER A N 1
ATOM 4110 C CA . SER A 1 539 ? -7.635 5.736 20.776 1.00 79.81 539 SER A CA 1
ATOM 4111 C C . SER A 1 539 ? -6.126 5.900 20.960 1.00 79.81 539 SER A C 1
ATOM 4113 O O . SER A 1 539 ? -5.401 4.918 20.975 1.00 79.81 539 SER A O 1
ATOM 4115 N N . ILE A 1 540 ? -5.639 7.137 21.061 1.00 74.44 540 ILE A N 1
ATOM 4116 C CA . ILE A 1 540 ? -4.208 7.466 21.153 1.00 74.44 540 ILE A CA 1
ATOM 4117 C C . ILE A 1 540 ? -3.933 8.478 22.279 1.00 74.44 540 ILE A C 1
ATOM 4119 O O . ILE A 1 540 ? -4.841 9.223 22.645 1.00 74.44 540 ILE A O 1
ATOM 4123 N N . PRO A 1 541 ? -2.702 8.602 22.817 1.00 76.75 541 PRO A N 1
ATOM 4124 C CA . PRO A 1 541 ? -2.381 9.609 23.827 1.00 76.75 541 PRO A CA 1
ATOM 4125 C C . PRO A 1 541 ? -2.767 11.039 23.410 1.00 76.75 541 PRO A C 1
ATOM 4127 O O . PRO A 1 541 ? -2.376 11.542 22.346 1.00 76.75 541 PRO A O 1
ATOM 4130 N N . GLY A 1 542 ? -3.528 11.709 24.273 1.00 81.44 542 GLY A N 1
ATOM 4131 C CA . GLY A 1 542 ? -4.144 13.016 24.037 1.00 81.44 542 GLY A CA 1
ATOM 4132 C C . GLY A 1 542 ? -5.493 12.971 23.307 1.00 81.44 542 GLY A C 1
ATOM 4133 O O . GLY A 1 542 ? -6.113 14.019 23.160 1.00 81.44 542 GLY A O 1
ATOM 4134 N N . ALA A 1 543 ? -5.971 11.815 22.836 1.00 86.69 543 ALA A N 1
ATOM 4135 C CA . ALA A 1 543 ? -7.332 11.700 22.313 1.00 86.69 543 ALA A CA 1
ATOM 4136 C C . ALA A 1 543 ? -8.335 11.892 23.452 1.00 86.69 543 ALA A C 1
ATOM 4138 O O . ALA A 1 543 ? -8.166 11.312 24.525 1.00 86.69 543 ALA A O 1
ATOM 4139 N N . ILE A 1 544 ? -9.362 12.706 23.220 1.00 94.12 544 ILE A N 1
ATOM 4140 C CA . ILE A 1 544 ? -10.483 12.881 24.140 1.00 94.12 544 ILE A CA 1
ATOM 4141 C C . ILE A 1 544 ? -11.258 11.565 24.157 1.00 94.12 544 ILE A C 1
ATOM 4143 O O . ILE A 1 544 ? -11.857 11.192 23.147 1.00 94.12 544 ILE A O 1
ATOM 4147 N N . SER A 1 545 ? -11.203 10.872 25.290 1.00 93.88 545 SER A N 1
ATOM 4148 C CA . SER A 1 545 ? -11.889 9.603 25.534 1.00 93.88 545 SER A CA 1
ATOM 4149 C C . SER A 1 545 ? -13.129 9.751 26.393 1.00 93.88 545 SER A C 1
ATOM 4151 O O . SER A 1 545 ? -13.920 8.813 26.423 1.00 93.88 545 SER A O 1
ATOM 4153 N N . GLY A 1 546 ? -13.283 10.894 27.064 1.00 95.00 546 GLY A N 1
ATOM 4154 C CA . GLY A 1 546 ? -14.494 11.211 27.796 1.00 95.00 546 GLY A CA 1
ATOM 4155 C C . GLY A 1 546 ? -14.825 12.695 27.795 1.00 95.00 546 GLY A C 1
ATOM 4156 O O . GLY A 1 546 ? -13.944 13.545 27.619 1.00 95.00 546 GLY A O 1
ATOM 4157 N N . ALA A 1 547 ? -16.105 12.989 27.961 1.00 94.75 547 ALA A N 1
ATOM 4158 C CA . ALA A 1 547 ? -16.661 14.333 27.951 1.00 94.75 547 ALA A CA 1
ATOM 4159 C C . ALA A 1 547 ? -17.790 14.421 28.981 1.00 94.75 547 ALA A C 1
ATOM 4161 O O . ALA A 1 547 ? -18.592 13.502 29.101 1.00 94.75 547 ALA A O 1
ATOM 4162 N N . ARG A 1 548 ? -17.847 15.523 29.732 1.00 95.50 548 ARG A N 1
ATOM 4163 C CA . ARG A 1 548 ? -18.916 15.783 30.699 1.00 95.50 548 ARG A CA 1
ATOM 4164 C C . ARG A 1 548 ? -19.327 17.244 30.680 1.00 95.50 548 ARG A C 1
ATOM 4166 O O . ARG A 1 548 ? -18.476 18.129 30.767 1.00 95.50 548 ARG A O 1
ATOM 4173 N 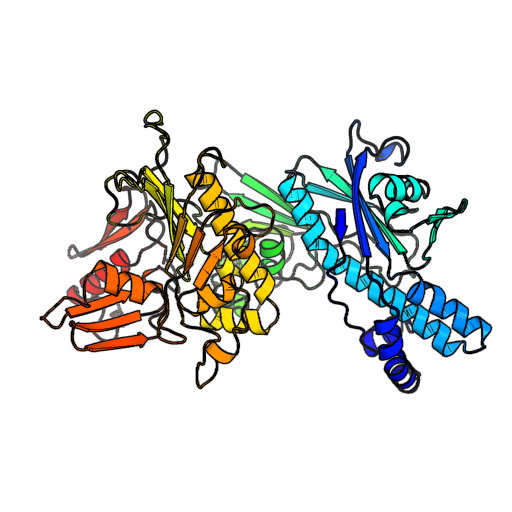N . TRP A 1 549 ? -20.624 17.509 30.638 1.00 93.31 549 TRP A N 1
ATOM 4174 C CA . TRP A 1 549 ? -21.156 18.857 30.740 1.00 93.31 549 TRP A CA 1
ATOM 4175 C C . TRP A 1 549 ? -21.318 19.267 32.206 1.00 93.31 549 TRP A C 1
ATOM 4177 O O . TRP A 1 549 ? -21.977 18.589 32.994 1.00 93.31 549 TRP A O 1
ATOM 4187 N N . ASN A 1 550 ? -20.733 20.403 32.595 1.00 91.31 550 ASN A N 1
ATOM 4188 C CA . ASN A 1 550 ? -20.845 20.922 33.966 1.00 91.31 550 ASN A CA 1
ATOM 4189 C C . ASN A 1 550 ? -21.868 22.066 34.122 1.00 91.31 550 ASN A C 1
ATOM 4191 O O . ASN A 1 550 ? -21.934 22.696 35.178 1.00 91.31 550 ASN A O 1
ATOM 4195 N N . GLY A 1 551 ? -22.650 22.362 33.078 1.00 85.75 551 GLY A N 1
ATOM 4196 C CA . GLY A 1 551 ? -23.598 23.482 33.045 1.00 85.75 551 GLY A CA 1
ATOM 4197 C C . GLY A 1 551 ? -23.057 24.763 32.402 1.00 85.75 551 GLY A C 1
ATOM 4198 O O . GLY A 1 551 ? -23.845 25.649 32.083 1.00 85.75 551 GLY A O 1
ATOM 4199 N N . GLN A 1 552 ? -21.741 24.879 32.204 1.00 86.81 552 GLN A N 1
ATOM 4200 C CA . GLN A 1 552 ? -21.112 26.035 31.547 1.00 86.81 552 GLN A CA 1
ATOM 4201 C C . GLN A 1 552 ? -20.188 25.639 30.396 1.00 86.81 552 GLN A C 1
ATOM 4203 O O . GLN A 1 552 ? -20.134 26.337 29.386 1.00 86.81 552 GLN A O 1
ATOM 4208 N N . GLN A 1 553 ? -19.431 24.556 30.558 1.00 90.25 553 GLN A N 1
ATOM 4209 C CA . GLN A 1 553 ? -18.467 24.085 29.572 1.00 90.25 553 GLN A CA 1
ATOM 4210 C C . GLN A 1 553 ? -18.341 22.561 29.601 1.00 90.25 553 GLN A C 1
ATOM 4212 O O . GLN A 1 553 ? -18.696 21.904 30.582 1.00 90.25 553 GLN A O 1
ATOM 4217 N N . MET A 1 554 ? -17.795 22.015 28.515 1.00 90.81 554 MET A N 1
ATOM 4218 C CA . MET A 1 554 ? -17.466 20.599 28.427 1.00 90.81 554 MET A CA 1
ATOM 4219 C C . MET A 1 554 ? -16.125 20.337 29.120 1.00 90.81 554 MET A C 1
ATOM 4221 O O . MET A 1 554 ? -15.087 20.861 28.712 1.00 90.81 554 MET A O 1
ATOM 4225 N N . GLU A 1 555 ? -16.142 19.519 30.164 1.00 94.06 555 GLU A N 1
ATOM 4226 C CA . GLU A 1 555 ? -14.947 18.975 30.798 1.00 94.06 555 GLU A CA 1
ATOM 4227 C C . GLU A 1 555 ? -14.494 17.740 30.018 1.00 94.06 555 GLU A C 1
ATOM 4229 O O . GLU A 1 555 ? -15.276 16.825 29.772 1.00 94.06 555 GLU A O 1
ATOM 4234 N N . LEU A 1 556 ? -13.229 17.730 29.593 1.00 95.06 556 LEU A N 1
ATOM 4235 C CA . LEU A 1 556 ? -12.690 16.710 28.695 1.00 95.06 556 LEU A CA 1
ATOM 4236 C C . LEU A 1 556 ? -11.680 15.831 29.425 1.00 95.06 556 LEU A C 1
ATOM 4238 O O . LEU A 1 556 ? -10.768 16.330 30.088 1.00 95.06 556 LEU A O 1
ATOM 4242 N N . GLN A 1 557 ? -11.794 14.523 29.230 1.00 95.31 557 GLN A N 1
ATOM 4243 C CA . GLN A 1 557 ? -10.812 13.542 29.668 1.00 95.31 557 GLN A CA 1
ATOM 4244 C C . GLN A 1 557 ? -10.035 13.022 28.461 1.00 95.31 557 GLN A C 1
ATOM 4246 O O . GLN A 1 557 ? -10.629 12.591 27.472 1.00 95.31 557 GLN A O 1
ATOM 4251 N N . THR A 1 558 ? -8.704 13.033 28.545 1.00 93.31 558 THR A N 1
ATOM 4252 C CA . THR A 1 558 ? -7.825 12.527 27.484 1.00 93.31 558 THR A CA 1
ATOM 4253 C C . THR A 1 558 ? -7.088 11.258 27.898 1.00 93.31 558 THR A C 1
ATOM 4255 O O . THR A 1 558 ? -6.699 11.080 29.057 1.00 93.31 558 THR A O 1
ATOM 4258 N N . ILE A 1 559 ? -6.825 10.385 26.926 1.00 80.69 559 ILE A N 1
ATOM 4259 C CA . ILE A 1 559 ? -5.980 9.202 27.119 1.00 80.69 559 ILE A CA 1
ATOM 4260 C C . ILE A 1 559 ? -4.562 9.665 27.473 1.00 80.69 559 ILE A C 1
ATOM 4262 O O . ILE A 1 559 ? -3.945 10.440 26.740 1.00 80.69 559 ILE A O 1
ATOM 4266 N N . GLY A 1 560 ? -4.038 9.207 28.609 1.00 80.62 560 GLY A N 1
ATOM 4267 C CA . GLY A 1 560 ? -2.708 9.588 29.099 1.00 80.62 560 GLY A CA 1
ATOM 4268 C C . GLY A 1 560 ? -2.602 11.008 29.675 1.00 80.62 560 GLY A C 1
ATOM 4269 O O . GLY A 1 560 ? -1.493 11.445 29.963 1.00 80.62 560 GLY A O 1
ATOM 4270 N N . GLY A 1 561 ? -3.712 11.742 29.836 1.00 83.12 561 GLY A N 1
ATOM 4271 C CA . GLY A 1 561 ? -3.753 13.039 30.535 1.00 83.12 561 GLY A CA 1
ATOM 4272 C C . GLY A 1 561 ? -3.051 14.213 29.835 1.00 83.12 561 GLY A C 1
ATOM 4273 O O . GLY A 1 561 ? -2.900 15.279 30.427 1.00 83.12 561 GLY A O 1
ATOM 4274 N N . GLY A 1 562 ? -2.601 14.035 28.590 1.00 83.56 562 GLY A N 1
ATOM 4275 C CA . GLY A 1 562 ? -1.969 15.089 27.793 1.00 83.56 562 GLY A CA 1
ATOM 4276 C C . GLY A 1 562 ? -2.970 16.067 27.166 1.00 83.56 562 GLY A C 1
ATOM 4277 O O . GLY A 1 562 ? -4.183 15.864 27.217 1.00 83.56 562 GLY A O 1
ATOM 4278 N N . ALA A 1 563 ? -2.452 17.115 26.517 1.00 86.06 563 ALA A N 1
ATOM 4279 C CA . ALA A 1 563 ? -3.271 18.082 25.784 1.00 86.06 563 ALA A CA 1
ATOM 4280 C C . ALA A 1 563 ? -4.136 17.404 24.694 1.00 86.06 563 ALA A C 1
ATOM 4282 O O . ALA A 1 563 ? -3.647 16.479 24.031 1.00 86.06 563 ALA A O 1
ATOM 4283 N N . PRO A 1 564 ? -5.388 17.865 24.488 1.00 89.69 564 PRO A N 1
ATOM 4284 C CA . PRO A 1 564 ? -6.309 17.274 23.531 1.00 89.69 564 PRO A CA 1
ATOM 4285 C C . PRO A 1 564 ? -5.842 17.504 22.099 1.00 89.69 564 PRO A C 1
ATOM 4287 O O . PRO A 1 564 ? -5.397 18.588 21.724 1.00 89.69 564 PRO A O 1
ATOM 4290 N N . VAL A 1 565 ? -5.964 16.466 21.286 1.00 80.31 565 VAL A N 1
ATOM 4291 C CA . VAL A 1 565 ? -5.433 16.432 19.907 1.00 80.31 565 VAL A CA 1
ATOM 4292 C C . VAL A 1 565 ? -6.427 15.916 18.874 1.00 80.31 565 VAL A C 1
ATOM 4294 O O . VAL A 1 565 ? -6.118 15.842 17.688 1.00 80.31 565 VAL A O 1
ATOM 4297 N N . GLY A 1 566 ? -7.600 15.530 19.355 1.00 87.06 566 GLY A N 1
ATOM 4298 C CA . GLY A 1 566 ? -8.681 14.907 18.619 1.00 87.06 566 GLY A CA 1
ATOM 4299 C C . GLY A 1 566 ? -9.615 14.191 19.591 1.00 87.06 566 GLY A C 1
ATOM 4300 O O . GLY A 1 566 ? -9.335 14.133 20.789 1.00 87.06 566 GLY A O 1
ATOM 4301 N N . ILE A 1 567 ? -10.710 13.650 19.076 1.00 90.25 567 ILE A N 1
ATOM 4302 C CA . ILE A 1 567 ? -11.730 12.911 19.823 1.00 90.25 567 ILE A CA 1
ATOM 4303 C C . ILE A 1 567 ? -11.804 11.474 19.302 1.00 90.25 567 ILE A C 1
ATOM 4305 O O . ILE A 1 567 ? -11.856 11.271 18.087 1.00 90.25 567 ILE A O 1
ATOM 4309 N N . CYS A 1 568 ? -11.746 10.484 20.196 1.00 87.75 568 CYS A N 1
ATOM 4310 C CA . CYS A 1 568 ? -11.905 9.076 19.821 1.00 87.75 568 CYS A CA 1
ATOM 4311 C C . CYS A 1 568 ? -13.360 8.617 19.965 1.00 87.75 568 CYS A C 1
ATOM 4313 O O . CYS A 1 568 ? -14.209 9.380 20.421 1.00 87.75 568 CYS A O 1
ATOM 4315 N N . GLY A 1 569 ? -13.658 7.376 19.568 1.00 87.44 569 GLY A N 1
ATOM 4316 C CA . GLY A 1 569 ? -15.023 6.840 19.551 1.00 87.44 569 GLY A CA 1
ATOM 4317 C C . GLY A 1 569 ? -15.789 7.013 20.856 1.00 87.44 569 GLY A C 1
ATOM 4318 O O . GLY A 1 569 ? -16.917 7.496 20.838 1.00 87.44 569 GLY A O 1
ATOM 4319 N N . THR A 1 570 ? -15.169 6.690 21.994 1.00 89.69 570 THR A N 1
ATOM 4320 C CA . THR A 1 570 ? -15.816 6.849 23.306 1.00 89.69 570 THR A CA 1
ATOM 4321 C C . THR A 1 570 ? -16.081 8.316 23.626 1.00 89.69 570 THR A C 1
ATOM 4323 O O . THR A 1 570 ? -17.173 8.656 24.066 1.00 89.69 570 THR A O 1
ATOM 4326 N N . GLY A 1 571 ? -15.130 9.201 23.308 1.00 93.12 571 GLY A N 1
ATOM 4327 C CA . GLY A 1 571 ? -15.307 10.640 23.466 1.00 93.12 571 GLY A CA 1
ATOM 4328 C C . GLY A 1 571 ? -16.443 11.185 22.602 1.00 93.12 571 GLY A C 1
ATOM 4329 O O . GLY A 1 571 ? -17.190 12.038 23.067 1.00 93.12 571 GLY A O 1
ATOM 4330 N N . ILE A 1 572 ? -16.610 10.682 21.373 1.00 92.56 572 ILE A N 1
ATOM 4331 C CA . ILE A 1 572 ? -17.726 11.061 20.492 1.00 92.56 572 ILE A CA 1
ATOM 4332 C C . ILE A 1 572 ? -19.058 10.664 21.132 1.00 92.56 572 ILE A C 1
ATOM 4334 O O . ILE A 1 572 ? -19.964 11.492 21.191 1.00 92.56 572 ILE A O 1
ATOM 4338 N N . ILE A 1 573 ? -19.170 9.427 21.624 1.00 92.50 573 ILE A N 1
ATOM 4339 C CA . ILE A 1 573 ? -20.398 8.922 22.253 1.00 92.50 573 ILE A CA 1
ATOM 4340 C C . ILE A 1 573 ? -20.757 9.765 23.482 1.00 92.50 573 ILE A C 1
ATOM 4342 O O . ILE A 1 573 ? -21.888 10.239 23.577 1.00 92.50 573 ILE A O 1
ATOM 4346 N N . GLU A 1 574 ? -19.802 9.995 24.387 1.00 94.88 574 GLU A N 1
ATOM 4347 C CA . GLU A 1 574 ? -20.044 10.793 25.595 1.00 94.88 574 GLU A CA 1
ATOM 4348 C C . GLU A 1 574 ? -20.361 12.253 25.264 1.00 94.88 574 GLU A C 1
ATOM 4350 O O . GLU A 1 574 ? -21.306 12.810 25.809 1.00 94.88 574 GLU A O 1
ATOM 4355 N N . ALA A 1 575 ? -19.643 12.870 24.322 1.00 93.44 575 ALA A N 1
ATOM 4356 C CA . ALA A 1 575 ? -19.907 14.253 23.938 1.00 93.44 575 ALA A CA 1
ATOM 4357 C C . ALA A 1 575 ? -21.309 14.421 23.341 1.00 93.44 575 ALA A C 1
ATOM 4359 O O . ALA A 1 575 ? -22.003 15.375 23.683 1.00 93.44 575 ALA A O 1
ATOM 4360 N N . VAL A 1 576 ? -21.738 13.506 22.463 1.00 93.81 576 VAL A N 1
ATOM 4361 C CA . VAL A 1 576 ? -23.093 13.534 21.890 1.00 93.81 576 VAL A CA 1
ATOM 4362 C C . VAL A 1 576 ? -24.140 13.350 22.983 1.00 93.81 576 VAL A C 1
ATOM 4364 O O . VAL A 1 576 ? -25.080 14.136 23.041 1.00 93.81 576 VAL A O 1
ATOM 4367 N N . TYR A 1 577 ? -23.951 12.373 23.873 1.00 94.44 577 TYR A N 1
ATOM 4368 C CA . TYR A 1 577 ? -24.852 12.135 25.001 1.00 94.44 577 TYR A CA 1
ATOM 4369 C C . TYR A 1 577 ? -24.998 13.376 25.894 1.00 94.44 577 TYR A C 1
ATOM 4371 O O . TYR A 1 577 ? -26.110 13.829 26.149 1.00 94.44 577 TYR A O 1
ATOM 4379 N N . GLU A 1 578 ? -23.885 13.974 26.314 1.00 94.75 578 GLU A N 1
ATOM 4380 C CA . GLU A 1 578 ? -23.891 15.147 27.193 1.00 94.75 578 GLU A CA 1
ATOM 4381 C C . GLU A 1 578 ? -24.489 16.382 26.507 1.00 94.75 578 GLU A C 1
ATOM 4383 O O . GLU A 1 578 ? -25.197 17.155 27.146 1.00 94.75 578 GLU A O 1
ATOM 4388 N N . MET A 1 579 ? -24.256 16.569 25.201 1.00 92.50 579 MET A N 1
ATOM 4389 C CA . MET A 1 579 ? -24.889 17.657 24.446 1.00 92.50 579 MET A CA 1
ATOM 4390 C C . MET A 1 579 ? -26.402 17.462 24.309 1.00 92.50 579 MET A C 1
ATOM 4392 O O . MET A 1 579 ? -27.132 18.450 24.388 1.00 92.50 579 MET A O 1
ATOM 4396 N N . MET A 1 580 ? -26.872 16.223 24.130 1.00 93.06 580 MET A N 1
ATOM 4397 C CA . MET A 1 580 ? -28.305 15.916 24.107 1.00 93.06 580 MET A CA 1
ATOM 4398 C C . MET A 1 580 ? -28.955 16.181 25.466 1.00 93.06 580 MET A C 1
ATOM 4400 O O . MET A 1 580 ? -29.961 16.881 25.541 1.00 93.06 580 MET A O 1
ATOM 4404 N N . GLU A 1 581 ? -28.354 15.691 26.552 1.00 92.75 581 GLU A N 1
ATOM 4405 C CA . GLU A 1 581 ? -28.860 15.913 27.915 1.00 92.75 581 GLU A CA 1
ATOM 4406 C C . GLU A 1 581 ? -28.848 17.398 28.310 1.00 92.75 581 GLU A C 1
ATOM 4408 O O . GLU A 1 581 ? -29.729 17.867 29.032 1.00 92.75 581 GLU A O 1
ATOM 4413 N N . ALA A 1 582 ? -27.873 18.165 27.816 1.00 91.00 582 ALA A N 1
ATOM 4414 C CA . ALA A 1 582 ? -27.782 19.603 28.045 1.00 91.00 582 ALA A CA 1
ATOM 4415 C C . ALA A 1 582 ? -28.742 20.441 27.177 1.00 91.00 582 ALA A C 1
ATOM 4417 O O . ALA A 1 582 ? -28.806 21.655 27.372 1.00 91.00 582 ALA A O 1
ATOM 4418 N N . GLY A 1 583 ? -29.455 19.833 26.220 1.00 90.25 583 GLY A N 1
ATOM 4419 C CA . GLY A 1 583 ? -30.295 20.544 25.248 1.00 90.25 583 GLY A CA 1
ATOM 4420 C C . GLY A 1 583 ? -29.508 21.348 24.207 1.00 90.25 583 GLY A C 1
ATOM 4421 O O . GLY A 1 583 ? -30.074 22.184 23.521 1.00 90.25 583 GLY A O 1
ATOM 4422 N N . ILE A 1 584 ? -28.198 21.118 24.082 1.00 91.06 584 ILE A N 1
ATOM 4423 C CA . ILE A 1 584 ? -27.346 21.755 23.062 1.00 91.06 584 ILE A CA 1
ATOM 4424 C C . ILE A 1 584 ? -27.566 21.088 21.696 1.00 91.06 584 ILE A C 1
ATOM 4426 O O . ILE A 1 584 ? -27.392 21.720 20.654 1.00 91.06 584 ILE A O 1
ATOM 4430 N N . LEU A 1 585 ? -27.922 19.802 21.706 1.00 92.94 585 LEU A N 1
ATOM 4431 C CA . LEU A 1 585 ? -28.207 18.980 20.536 1.00 92.94 585 LEU A CA 1
ATOM 4432 C C . LEU A 1 585 ? -29.621 18.401 20.653 1.00 92.94 585 LEU A C 1
ATOM 4434 O O . LEU A 1 585 ? -29.953 17.818 21.684 1.00 92.94 585 LEU A O 1
ATOM 4438 N N . ASP A 1 586 ? -30.428 18.512 19.602 1.00 90.31 586 ASP A N 1
ATOM 4439 C CA . ASP A 1 586 ? -31.743 17.865 19.546 1.00 90.31 586 ASP A CA 1
ATOM 4440 C C . ASP A 1 586 ? -31.660 16.387 19.106 1.00 90.31 586 ASP A C 1
ATOM 4442 O O . ASP A 1 586 ? -30.600 15.870 18.732 1.00 90.31 586 ASP A O 1
ATOM 4446 N N . GLU A 1 587 ? -32.795 15.683 19.112 1.00 89.62 587 GLU A N 1
ATOM 4447 C CA . GLU A 1 587 ? -32.888 14.272 18.715 1.00 89.62 587 GLU A CA 1
ATOM 4448 C C . GLU A 1 587 ? -32.566 14.007 17.235 1.00 89.62 587 GLU A C 1
ATOM 4450 O O . GLU A 1 587 ? -32.366 12.855 16.842 1.00 89.62 587 GLU A O 1
ATOM 4455 N N . THR A 1 588 ? -32.515 15.052 16.405 1.00 91.88 588 THR A N 1
ATOM 4456 C CA . THR A 1 588 ? -32.128 14.958 14.990 1.00 91.88 588 THR A CA 1
ATOM 4457 C C . THR A 1 588 ? -30.620 15.103 14.788 1.00 91.88 588 THR A C 1
ATOM 4459 O O . THR A 1 588 ? -30.123 14.884 13.680 1.00 91.88 588 THR A O 1
ATOM 4462 N N . GLY A 1 589 ? -29.878 15.442 15.848 1.00 89.44 589 GLY A N 1
ATOM 4463 C CA . GLY A 1 589 ? -28.453 15.751 15.789 1.00 89.44 589 GLY A CA 1
ATOM 4464 C C . GLY A 1 589 ? -28.167 17.187 15.350 1.00 89.44 589 GLY A C 1
ATOM 4465 O O . GLY A 1 589 ? -27.044 17.486 14.932 1.00 89.44 589 GLY A O 1
ATOM 4466 N N . ARG A 1 590 ? -29.160 18.082 15.404 1.00 91.12 590 ARG A N 1
ATOM 4467 C CA . ARG A 1 590 ? -28.973 19.500 15.105 1.00 91.12 590 ARG A CA 1
ATOM 4468 C C . ARG A 1 590 ? -28.559 20.231 16.376 1.00 91.12 590 ARG A C 1
ATOM 4470 O O . ARG A 1 590 ? -29.145 20.039 17.434 1.00 91.12 590 ARG A O 1
ATOM 4477 N N . LEU A 1 591 ? -27.543 21.082 16.254 1.00 89.81 591 LEU A N 1
ATOM 4478 C CA . LEU A 1 591 ? -27.167 21.997 17.326 1.00 89.81 591 LEU A CA 1
ATOM 4479 C C . LEU A 1 591 ? -28.213 23.110 17.433 1.00 89.81 591 LEU A C 1
ATOM 4481 O O . LEU A 1 591 ? -28.580 23.704 16.411 1.00 89.81 591 LEU A O 1
ATOM 4485 N N . GLU A 1 592 ? -28.667 23.398 18.649 1.00 79.06 592 GLU A N 1
ATOM 4486 C CA . GLU A 1 592 ? -29.462 24.596 18.908 1.00 79.06 592 GLU A CA 1
ATOM 4487 C C . GLU A 1 592 ? -28.620 25.848 18.606 1.00 79.06 592 GLU A C 1
ATOM 4489 O O . GLU A 1 592 ? -27.401 25.869 18.808 1.00 79.06 592 GLU A O 1
ATOM 4494 N N . GLU A 1 593 ? -29.251 26.884 18.042 1.00 66.00 593 GLU A N 1
ATOM 4495 C CA . GLU A 1 593 ? -28.555 28.152 17.812 1.00 66.00 593 GLU A CA 1
ATOM 4496 C C . GLU A 1 593 ? -28.188 28.781 19.170 1.00 66.00 593 GLU A C 1
ATOM 4498 O O . GLU A 1 593 ? -29.040 28.808 20.059 1.00 66.00 593 GLU A O 1
ATOM 4503 N N . PRO A 1 594 ? -26.933 29.241 19.342 1.00 58.56 594 PRO A N 1
ATOM 4504 C CA . PRO A 1 594 ? -26.412 29.703 20.628 1.00 58.56 594 PRO A CA 1
ATOM 4505 C C . PRO A 1 594 ? -27.088 30.959 21.187 1.00 58.56 594 PRO A C 1
ATOM 4507 O O . PRO A 1 594 ? -27.568 31.802 20.390 1.00 58.56 594 PRO A O 1
#

InterPro domains:
  IPR001041 2Fe-2S ferredoxin-type iron-sulfur binding domain [PF00111] (231-296)
  IPR001041 2Fe-2S ferredoxin-type iron-sulfur binding domain [PS51085] (211-308)
  IPR001041 2Fe-2S ferredoxin-type iron-sulfur binding domain [cd00207] (230-303)
  IPR012675 Beta-grasp domain superfamily [G3DSA:3.10.20.30] (210-313)
  IPR027980 RamQ-like, C-terminal domain [PF14574] (496-592)
  IPR036010 2Fe-2S ferredoxin-like superfamily [SSF54292] (228-305)
  IPR037010 Vitamin B12-dependent methionine synthase, activation domain superfamily [SSF56507] (23-177)
  IPR041414 RamQ-like, middle-like domain [PF17651] (338-494)
  IPR042259 RamQ-like, middle domain superfamily [G3DSA:3.30.420.480] (337-513)
  IPR052911 Corrinoid activation enzyme [PTHR42895] (229-593)

Organism: NCBI:txid1871021

Sequence (594 aa):
MRYTDFHISISAEEVCRLLDGHKSTLGGELAEELEEMLPEAFERLEPQAFLGVGDTEDVLYEEEAEEGQEALYVITTVGEALSGWSGELFREGDCVKAMLADAIADHCLFQMDRQLREPVLGLCRQQGLGIRRRLEAPQDAPMEIQKKALQVSGAGEGGMEITEGLMYRPVKSACQVFLLTRDRNQFFWEHDCSGCPDTSCRMRKGRPPVLEVETVDRDGLKRRRIRGHVQAGWSILETLRAWGIYLDAPCGGRGTCGKCRIRLVKGDLAVTEADRSHFSEEELKNGMRLACRAHPAGDCVIRLKEARENAFYIPGSPEKAGEESLELKSAGKAGRKGVAVDIGTTTVAMELADLETGERPRIYTSLNTQRQYGADVISRIQAADEGKAKEMQTCIRDVLREGLARLTDGGKEHIDRMVIGANTTMVHLLMGYPCHSLGVYPFTPCSTERIDTDGQALLGEAAEDFDVSVFPGVSAYIGGDITAGLYALDFHRKEEVSVLVDLGTNGEMAVGNKDRILAASAAAGPAFEGGNIICGTGSIPGAISGARWNGQQMELQTIGGGAPVGICGTGIIEAVYEMMEAGILDETGRLEEP

Secondary structure (DSSP, 8-state):
-EE--------HHHHHHHH-SS--S-TTHHHHHHHHHHHHHHHH---EEEEEEEE-TTSS-TTTPPTT-EEEEEEEE--HHHHHHHHHHHHHT-HHHHHHHHHHHHHHHHHHHHHTHHHHHHHHHHHT-EEEEEE-TTTTS-TTHHHHHHHHH-TTTTT-EE-TTS-EESSSEEEEEEEEES-TTEE--S--GGG-S-TT-TT---SPPEEEEEEE-TTS--EEEEEEEPPTT--HHHHHHHTT-----TTTTSS-S---EEEEEES--PPPHHHHHHS-HHHHHTTEEETTT---SS-EEEEEEPP--S-PPPTTSSS--SS-------------EEEEEEE-SSEEEEEEEETTT----EEEEEE-GGGGT-SSHHHHHHHIIIIIHHHHHHHHHHHHHHHHHHHTTTTTS--SEEEEEE-HHHHHHHHT---HHHHSTT---S--S-EEEEHHHHH-TTS---EEEEPP-SBTTB-HHHHHHHHHTTGGG-SS-EEEEEESSEEEEEEE-SS-EEEEEEE--GGGGTTT-TTB--S-TTEEEEEEE-SSSEEEEEGGG----EE-HHHHHHHHHHHHHTTSB-TTSPBPP-

Radius of gyration: 28.24 Å; chains: 1; bounding box: 70×58×82 Å

Foldseek 3Di:
DKDQPADDDFDLVVLVCVVDVDDDDPSPVLSVVLVVCVVVLVVQFRKMKFKFKDACPPKFDPVPDDVRWIKIKMKIARDQSLLCVLVVCVVVVNNSVSSSSVSRLLSRQVSVLVVCLLVVLVVCVVVQKEFPEKDAPPPRIDLCVLVVSCVGRVCVVVVWDADPVSAIPVNSMGMMMTTIGNPSQEYASDHALQPPPCPVDPPRPHGFAKEWEWEADPVSPDTDIHIYGDDPPDFQLVVCVSSVHDFDDQVLLPLQQLGRKKAWPDDDWDADPSNVVRDDPVVVVRRIDRRSPTDHPHYTYIYDHHDPFPFFDDPPDPDDPDPDDPPPPDDDDQAAKEKEWEDELFKIKIWIARPVPRDTPDIDMGTQPLSSQHVDLLSSLVSVVVVCLVVSLLSNLVVVVVRVCVNCVRVVRDHAEYEYAYQLSNVCSQLVHRSNLCNDPVNAGPFQDKDWDWPCNRNHVVGDTHIYIYAGADGSGGHRNNVVVCVVVPQLAFPDWDKDWDDACKTKIWTHHNVDIDIDIHRPHHVQCQPSPPQGHHQGFQAFQAWADPLPDIDTDGDVRDHHRGHHNNHVVRVQVRCPVSVQADPVRDGDDD

pLDDT: mean 83.64, std 14.59, range [25.5, 98.19]